Protein AF-0000000078232868 (afdb_homodimer)

InterPro domains:
  IPR002731 ATPase, BadF/BadG/BcrA/BcrD type [PF01869] (10-213)
  IPR039758 N-acetyl-D-glucosamine kinase NAGK-like [PTHR12862] (11-263)
  IPR043129 ATPase, nucleotide binding domain [SSF53067] (59-257)

Radius of gyration: 26.23 Å; Cα contacts (8 Å, |Δi|>4): 978; chains: 2; bounding box: 69×84×62 Å

Organism: Teladorsagia circumcincta (NCBI:txid45464)

Solvent-accessible surface area (backbone atoms only — not comparable to full-atom values): 28310 Å² total; per-residue (Å²): 137,82,79,78,77,77,77,75,79,72,78,73,81,71,76,79,52,72,64,58,37,45,48,47,43,49,48,43,49,47,44,31,42,67,73,27,46,77,40,22,60,40,40,52,38,42,49,16,42,47,22,31,33,56,40,61,23,80,74,23,29,34,38,41,36,20,25,59,47,18,33,25,36,23,38,42,65,88,67,50,58,49,65,19,67,48,69,37,85,88,60,19,13,65,40,5,20,28,45,44,25,50,49,55,52,29,50,55,52,31,39,74,39,53,76,38,81,67,92,48,73,56,62,64,60,51,53,49,49,30,60,75,70,71,40,94,49,78,71,58,51,49,48,45,70,66,77,59,57,43,70,60,65,51,11,49,48,32,60,61,50,63,74,40,54,83,40,66,48,50,30,48,48,40,21,52,22,14,25,46,43,18,43,38,46,54,44,36,56,65,72,52,54,78,90,43,45,68,52,36,43,35,35,50,42,50,66,50,56,76,47,34,79,49,23,42,54,16,21,48,58,44,37,53,90,52,87,58,27,28,37,41,33,26,30,70,42,86,71,65,70,56,22,51,54,42,43,56,26,46,79,65,68,39,83,61,77,60,56,80,41,46,41,81,72,50,72,50,78,65,105,137,81,80,79,78,77,76,74,80,72,80,74,81,71,76,80,53,74,64,59,39,44,46,49,43,48,48,43,49,46,44,32,43,66,73,27,44,78,41,22,60,39,40,50,34,43,50,16,42,47,22,33,32,56,39,59,23,80,74,23,28,35,39,40,38,19,24,60,47,16,34,27,37,24,38,41,66,87,65,52,60,49,67,20,65,47,68,37,86,87,61,20,16,64,39,6,20,28,45,43,23,49,48,56,53,28,51,55,52,30,39,74,40,54,77,37,80,66,91,47,73,57,63,64,60,51,53,49,51,29,60,74,70,69,40,93,49,79,73,60,51,49,48,44,68,66,77,60,56,42,69,60,64,52,10,49,49,31,61,62,49,63,76,40,52,83,41,66,46,50,31,48,48,40,21,54,22,14,25,46,43,18,44,38,47,54,44,36,54,64,72,52,54,78,90,43,45,66,52,36,44,35,35,52,43,50,64,51,56,76,46,35,79,50,24,43,55,15,21,48,58,44,37,52,91,51,89,57,29,27,37,40,35,25,31,71,42,88,72,66,69,57,23,52,53,41,42,56,26,45,78,64,69,38,83,61,78,62,53,83,43,44,40,81,72,50,72,50,78,67,106

Secondary structure (DSSP, 8-state):
-----------------HHHHHHHHHHHHHHHHHHTHHHHHHHHHHHHHHHHHHHH-TT-EEEEEESSSEEEEEE-TTS-EEEES-SBTTTB-TTSHHHHHHHHHHHHHHHHHTS---SS--HHHHHHHHHHHT-SSGGGHHIIIIIS--HHHHHHHHHHHGGGTTSHHHHHHHHHHHHHHHHHHHHHHTTS-GGG-SSEEEEEESGGGGGHHHHHHHHHHHHTTSS--EEEEEEE-S-THHHHHHHHHHHTT--------EEEEEEEE--/-----------------HHHHHHHHHHHHHHHHHHTHHHHHHHHHHHHHHHHHHHH-TT-EEEEEESSSEEEEEE-TTS-EEEES-SBTTTB-TTSHHHHHHHHHHHHHHHHHTS---SS--HHHHHHHHHHHT-SSGGGHHIIIIIS--HHHHHHHHHHHGGGTTSHHHHHHHHHHHHHHHHHHHHHHTTS-GGG-SSEEEEEESGGGGGHHHHHHHHHHHHTTSS--EEEEEEE-S-THHHHHHHHHHHTT--------EEEEEEEE--

pLDDT: mean 75.93, std 24.62, range [23.06, 98.75]

Nearest PDB structures (foldseek):
  2ch5-assembly2_C  TM=9.261E-01  e=1.438E-20  Homo sapiens
  2ch5-assembly1_A  TM=9.127E-01  e=1.518E-20  Homo sapiens
  2ch6-assembly2_C  TM=9.152E-01  e=1.438E-20  Homo sapiens
  2ch5-assembly2_D  TM=9.188E-01  e=3.835E-20  Homo sapiens
  2ch6-assembly1_D  TM=9.027E-01  e=4.516E-20  Homo sapiens

Structure (mmCIF, N/CA/C/O backbone):
data_AF-0000000078232868-model_v1
#
loop_
_entity.id
_entity.type
_entity.pdbx_description
1 polymer 'N-acetyl-D-glucosamine kinase'
#
loop_
_atom_site.group_PDB
_atom_site.id
_atom_site.type_symbol
_atom_site.label_atom_id
_atom_site.label_alt_id
_atom_site.label_comp_id
_atom_site.label_asym_id
_atom_site.label_entity_id
_atom_site.label_seq_id
_atom_site.pdbx_PDB_ins_code
_atom_site.Cartn_x
_atom_site.Cartn_y
_atom_site.Cartn_z
_atom_site.occupancy
_atom_site.B_iso_or_equiv
_atom_site.auth_seq_id
_atom_site.auth_comp_id
_atom_site.auth_asym_id
_atom_site.auth_atom_id
_atom_site.pdbx_PDB_model_num
ATOM 1 N N . MET A 1 1 ? -22.062 -42.469 32.062 1 26.67 1 MET A N 1
ATOM 2 C CA . MET A 1 1 ? -22.172 -41.031 32.062 1 26.67 1 MET A CA 1
ATOM 3 C C . MET A 1 1 ? -21.453 -40.438 30.844 1 26.67 1 MET A C 1
ATOM 5 O O . MET A 1 1 ? -20.219 -40.469 30.766 1 26.67 1 MET A O 1
ATOM 9 N N . GLN A 1 2 ? -22.016 -40.469 29.594 1 26.89 2 GLN A N 1
ATOM 10 C CA . GLN A 1 2 ? -21.578 -40.469 28.203 1 26.89 2 GLN A CA 1
ATOM 11 C C . GLN A 1 2 ? -21.203 -39.062 27.734 1 26.89 2 GLN A C 1
ATOM 13 O O . GLN A 1 2 ? -22.031 -38.156 27.781 1 26.89 2 GLN A O 1
ATOM 18 N N . LEU A 1 3 ? -19.922 -38.656 27.922 1 28.62 3 LEU A N 1
ATOM 19 C CA . LEU A 1 3 ? -19.297 -37.344 27.75 1 28.62 3 LEU A CA 1
ATOM 20 C C . LEU A 1 3 ? -19.562 -36.812 26.359 1 28.62 3 LEU A C 1
ATOM 22 O O . LEU A 1 3 ? -19.375 -37.5 25.359 1 28.62 3 LEU A O 1
ATOM 26 N N . GLY A 1 4 ? -20.594 -35.938 26.141 1 28.94 4 GLY A N 1
ATOM 27 C CA . GLY A 1 4 ? -21.219 -35.344 24.953 1 28.94 4 GLY A CA 1
ATOM 28 C C . GLY A 1 4 ? -20.25 -34.656 24.047 1 28.94 4 GLY A C 1
ATOM 29 O O . GLY A 1 4 ? -19.5 -33.781 24.484 1 28.94 4 GLY A O 1
ATOM 30 N N . GLY A 1 5 ? -19.625 -35.344 22.984 1 27.44 5 GLY A N 1
ATOM 31 C CA . GLY A 1 5 ? -18.609 -35.031 22 1 27.44 5 GLY A CA 1
ATOM 32 C C . GLY A 1 5 ? -18.906 -33.812 21.172 1 27.44 5 GLY A C 1
ATOM 33 O O . GLY A 1 5 ? -19.922 -33.75 20.469 1 27.44 5 GLY A O 1
ATOM 34 N N . GLY A 1 6 ? -18.688 -32.562 21.688 1 29.89 6 GLY A N 1
ATOM 35 C CA . GLY A 1 6 ? -18.953 -31.266 21.125 1 29.89 6 GLY A CA 1
ATOM 36 C C . GLY A 1 6 ? -18.469 -31.125 19.688 1 29.89 6 GLY A C 1
ATOM 37 O O . GLY A 1 6 ? -17.344 -31.484 19.375 1 29.89 6 GLY A O 1
ATOM 38 N N . GLN A 1 7 ? -19.344 -31.266 18.656 1 26.11 7 GLN A N 1
ATOM 39 C CA . GLN A 1 7 ? -19.266 -31.203 17.203 1 26.11 7 GLN A CA 1
ATOM 40 C C . GLN A 1 7 ? -18.594 -29.906 16.734 1 26.11 7 GLN A C 1
ATOM 42 O O . GLN A 1 7 ? -19.062 -28.812 17.062 1 26.11 7 GLN A O 1
ATOM 47 N N . TYR A 1 8 ? -17.297 -29.906 16.75 1 24.92 8 TYR A N 1
ATOM 48 C CA . TYR A 1 8 ? -16.469 -28.844 16.188 1 24.92 8 TYR A CA 1
ATOM 49 C C . TYR A 1 8 ? -16.984 -28.422 14.82 1 24.92 8 TYR A C 1
ATOM 51 O O . TYR A 1 8 ? -17.141 -29.25 13.922 1 24.92 8 TYR A O 1
ATOM 59 N N . ARG A 1 9 ? -17.922 -27.5 14.75 1 28.78 9 ARG A N 1
ATOM 60 C CA . ARG A 1 9 ? -18.453 -26.859 13.555 1 28.78 9 ARG A CA 1
ATOM 61 C C . ARG A 1 9 ? -17.328 -26.5 12.578 1 28.78 9 ARG A C 1
ATOM 63 O O . ARG A 1 9 ? -16.5 -25.656 12.875 1 28.78 9 ARG A O 1
ATOM 70 N N . THR A 1 10 ? -16.734 -27.5 11.859 1 25.45 10 THR A N 1
ATOM 71 C CA . THR A 1 10 ? -15.797 -27.406 10.75 1 25.45 10 THR A CA 1
ATOM 72 C C . THR A 1 10 ? -16.281 -26.391 9.711 1 25.45 10 THR A C 1
ATOM 74 O O . THR A 1 10 ? -17.312 -26.594 9.078 1 25.45 10 THR A O 1
ATOM 77 N N . ARG A 1 11 ? -16.391 -25.188 9.922 1 30.5 11 ARG A N 1
ATOM 78 C CA . ARG A 1 11 ? -16.75 -24.141 8.969 1 30.5 11 ARG A CA 1
ATOM 79 C C . ARG A 1 11 ? -16.047 -24.344 7.633 1 30.5 11 ARG A C 1
ATOM 81 O O . ARG A 1 11 ? -14.812 -24.328 7.562 1 30.5 11 ARG A O 1
ATOM 88 N N . THR A 1 12 ? -16.578 -25.312 6.793 1 26.52 12 THR A N 1
ATOM 89 C CA . THR A 1 12 ? -16.297 -25.578 5.383 1 26.52 12 THR A CA 1
ATOM 90 C C . THR A 1 12 ? -16.188 -24.281 4.602 1 26.52 12 THR A C 1
ATOM 92 O O . THR A 1 12 ? -17.203 -23.609 4.348 1 26.52 12 THR A O 1
ATOM 95 N N . GLY A 1 13 ? -15.703 -23.297 4.953 1 30.2 13 GLY A N 1
ATOM 96 C CA . GLY A 1 13 ? -15.289 -22.172 4.137 1 30.2 13 GLY A CA 1
ATOM 97 C C . GLY A 1 13 ? -14.844 -22.578 2.742 1 30.2 13 GLY A C 1
ATOM 98 O O . GLY A 1 13 ? -13.656 -22.516 2.42 1 30.2 13 GLY A O 1
ATOM 99 N N . LEU A 1 14 ? -15.391 -23.797 2.164 1 28.17 14 LEU A N 1
ATOM 100 C CA . LEU A 1 14 ? -15.125 -24.625 1.001 1 28.17 14 LEU A CA 1
ATOM 101 C C . LEU A 1 14 ? -14.961 -23.781 -0.255 1 28.17 14 LEU A C 1
ATOM 103 O O . LEU A 1 14 ? -15.289 -22.594 -0.254 1 28.17 14 LEU A O 1
ATOM 107 N N . GLY A 1 15 ? -15.289 -24.547 -1.535 1 27.72 15 GLY A N 1
ATOM 108 C CA . GLY A 1 15 ? -15.047 -24.703 -2.959 1 27.72 15 GLY A CA 1
ATOM 109 C C . GLY A 1 15 ? -15.656 -23.594 -3.797 1 27.72 15 GLY A C 1
ATOM 110 O O . GLY A 1 15 ? -16.875 -23.484 -3.883 1 27.72 15 GLY A O 1
ATOM 111 N N . LEU A 1 16 ? -15.352 -22.375 -3.697 1 31.17 16 LEU A N 1
ATOM 112 C CA . LEU A 1 16 ? -15.734 -21.625 -4.895 1 31.17 16 LEU A CA 1
ATOM 113 C C . LEU A 1 16 ? -15.789 -22.547 -6.109 1 31.17 16 LEU A C 1
ATOM 115 O O . LEU A 1 16 ? -14.852 -23.312 -6.355 1 31.17 16 LEU A O 1
ATOM 119 N N . SER A 1 17 ? -16.953 -22.984 -6.59 1 31.92 17 SER A N 1
ATOM 120 C CA . SER A 1 17 ? -17.281 -23.938 -7.648 1 31.92 17 SER A CA 1
ATOM 121 C C . SER A 1 17 ? -16.375 -23.75 -8.859 1 31.92 17 SER A C 1
ATOM 123 O O . SER A 1 17 ? -15.859 -22.656 -9.094 1 31.92 17 SER A O 1
ATOM 125 N N . GLY A 1 18 ? -15.82 -24.766 -9.562 1 33.56 18 GLY A N 1
ATOM 126 C CA . GLY A 1 18 ? -15.125 -24.922 -10.828 1 33.56 18 GLY A CA 1
ATOM 127 C C . GLY A 1 18 ? -15.484 -23.859 -11.852 1 33.56 18 GLY A C 1
ATOM 128 O O . GLY A 1 18 ? -14.617 -23.391 -12.586 1 33.56 18 GLY A O 1
ATOM 129 N N . ALA A 1 19 ? -16.703 -23.547 -12 1 35 19 ALA A N 1
ATOM 130 C CA . ALA A 1 19 ? -17.297 -22.578 -12.938 1 35 19 ALA A CA 1
ATOM 131 C C . ALA A 1 19 ? -16.906 -21.156 -12.578 1 35 19 ALA A C 1
ATOM 133 O O . ALA A 1 19 ? -16.625 -20.344 -13.461 1 35 19 ALA A O 1
ATOM 134 N N . GLU A 1 20 ? -17.016 -20.797 -11.391 1 38.5 20 GLU A N 1
ATOM 135 C CA . GLU A 1 20 ? -16.641 -19.469 -10.906 1 38.5 20 GLU A CA 1
ATOM 136 C C . GLU A 1 20 ? -15.133 -19.25 -11.016 1 38.5 20 GLU A C 1
ATOM 138 O O . GLU A 1 20 ? -14.68 -18.156 -11.352 1 38.5 20 GLU A O 1
ATOM 143 N N . GLY A 1 21 ? -14.438 -20.266 -10.891 1 41.75 21 GLY A N 1
ATOM 144 C CA . GLY A 1 21 ? -13.008 -20.266 -11.172 1 41.75 21 GLY A CA 1
ATOM 145 C C . GLY A 1 21 ? -12.695 -20 -12.633 1 41.75 21 GLY A C 1
ATOM 146 O O . GLY A 1 21 ? -11.789 -19.219 -12.953 1 41.75 21 GLY A O 1
ATOM 147 N N . ALA A 1 22 ? -13.57 -20.734 -13.406 1 43.53 22 ALA A N 1
ATOM 148 C CA . ALA A 1 22 ? -13.359 -20.547 -14.844 1 43.53 22 ALA A CA 1
ATOM 149 C C . ALA A 1 22 ? -13.688 -19.125 -15.273 1 43.53 22 ALA A C 1
ATOM 151 O O . ALA A 1 22 ? -12.953 -18.516 -16.062 1 43.53 22 ALA A O 1
ATOM 152 N N . ARG A 1 23 ? -14.828 -18.734 -14.797 1 46.53 23 ARG A N 1
ATOM 153 C CA . ARG A 1 23 ? -15.18 -17.359 -15.125 1 46.53 23 ARG A CA 1
ATOM 154 C C . ARG A 1 23 ? -14.172 -16.375 -14.547 1 46.53 23 ARG A C 1
ATOM 156 O O . ARG A 1 23 ? -13.75 -15.438 -15.234 1 46.53 23 ARG A O 1
ATOM 163 N N . ASP A 1 24 ? -13.875 -16.641 -13.359 1 45.88 24 ASP A N 1
ATOM 164 C CA . ASP A 1 24 ? -12.883 -15.758 -12.75 1 45.88 24 ASP A CA 1
ATOM 165 C C . ASP A 1 24 ? -11.555 -15.828 -13.5 1 45.88 24 ASP A C 1
ATOM 167 O O . ASP A 1 24 ? -10.906 -14.805 -13.719 1 45.88 24 ASP A O 1
ATOM 171 N N . ASN A 1 25 ? -11.305 -17.016 -13.906 1 47.06 25 ASN A N 1
ATOM 172 C CA . ASN A 1 25 ? -10.102 -17.172 -14.719 1 47.06 25 ASN A CA 1
ATOM 173 C C . ASN A 1 25 ? -10.25 -16.484 -16.078 1 47.06 25 ASN A C 1
ATOM 175 O O . ASN A 1 25 ? -9.32 -15.828 -16.547 1 47.06 25 ASN A O 1
ATOM 179 N N . ALA A 1 26 ? -11.414 -16.828 -16.703 1 49.47 26 ALA A N 1
ATOM 180 C CA . ALA A 1 26 ? -11.648 -16.172 -18 1 49.47 26 ALA A CA 1
ATOM 181 C C . ALA A 1 26 ? -11.656 -14.656 -17.828 1 49.47 26 ALA A C 1
ATOM 183 O O . ALA A 1 26 ? -11.086 -13.938 -18.656 1 49.47 26 ALA A O 1
ATOM 184 N N . LEU A 1 27 ? -12.359 -14.242 -16.844 1 47.72 27 LEU A N 1
ATOM 185 C CA . LEU A 1 27 ? -12.398 -12.805 -16.609 1 47.72 27 LEU A CA 1
ATOM 186 C C . LEU A 1 27 ? -11.016 -12.281 -16.219 1 47.72 27 LEU A C 1
ATOM 188 O O . LEU A 1 27 ? -10.625 -11.188 -16.625 1 47.72 27 LEU A O 1
ATOM 192 N N . PHE A 1 28 ? -10.414 -13.125 -15.477 1 46.06 28 PHE A N 1
ATOM 193 C CA . PHE A 1 28 ? -9.039 -12.781 -15.148 1 46.06 28 PHE A CA 1
ATOM 194 C C . PHE A 1 28 ? -8.18 -12.703 -16.406 1 46.06 28 PHE A C 1
ATOM 196 O O . PHE A 1 28 ? -7.414 -11.758 -16.594 1 46.06 28 PHE A O 1
ATOM 203 N N . ILE A 1 29 ? -8.367 -13.758 -17.234 1 49.56 29 ILE A N 1
ATOM 204 C CA . ILE A 1 29 ? -7.621 -13.781 -18.484 1 49.56 29 ILE A CA 1
ATOM 205 C C . ILE A 1 29 ? -8.016 -12.578 -19.344 1 49.56 29 ILE A C 1
ATOM 207 O O . ILE A 1 29 ? -7.152 -11.906 -19.922 1 49.56 29 ILE A O 1
ATOM 211 N N . GLU A 1 30 ? -9.273 -12.367 -19.391 1 48.12 30 GLU A N 1
ATOM 212 C CA . GLU A 1 30 ? -9.75 -11.227 -20.172 1 48.12 30 GLU A CA 1
ATOM 213 C C . GLU A 1 30 ? -9.297 -9.906 -19.547 1 48.12 30 GLU A C 1
ATOM 215 O O . GLU A 1 30 ? -8.922 -8.977 -20.266 1 48.12 30 GLU A O 1
ATOM 220 N N . TYR A 1 31 ? -9.453 -9.773 -18.266 1 43.28 31 TYR A N 1
ATOM 221 C CA . TYR A 1 31 ? -8.961 -8.594 -17.562 1 43.28 31 TYR A CA 1
ATOM 222 C C . TYR A 1 31 ? -7.469 -8.406 -17.812 1 43.28 31 TYR A C 1
ATOM 224 O O . TYR A 1 31 ? -7.016 -7.289 -18.094 1 43.28 31 TYR A O 1
ATOM 232 N N . LEU A 1 32 ? -6.859 -9.484 -17.594 1 45.75 32 LEU A N 1
ATOM 233 C CA . LEU A 1 32 ? -5.426 -9.414 -17.875 1 45.75 32 LEU A CA 1
ATOM 234 C C . LEU A 1 32 ? -5.172 -8.977 -19.312 1 45.75 32 LEU A C 1
ATOM 236 O O . LEU A 1 32 ? -4.262 -8.188 -19.578 1 45.75 32 LEU A O 1
ATOM 240 N N . LYS A 1 33 ? -5.941 -9.57 -20.188 1 47.38 33 LYS A N 1
ATOM 241 C CA . LYS A 1 33 ? -5.801 -9.234 -21.609 1 47.38 33 LYS A CA 1
ATOM 242 C C . LYS A 1 33 ? -6.059 -7.75 -21.844 1 47.38 33 LYS A C 1
ATOM 244 O O . LYS A 1 33 ? -5.359 -7.109 -22.625 1 47.38 33 LYS A O 1
ATOM 249 N N . VAL A 1 34 ? -7.047 -7.336 -21.266 1 42.97 34 VAL A N 1
ATOM 250 C CA . VAL A 1 34 ? -7.5 -5.98 -21.547 1 42.97 34 VAL A CA 1
ATOM 251 C C . VAL A 1 34 ? -6.676 -4.98 -20.734 1 42.97 34 VAL A C 1
ATOM 253 O O . VAL A 1 34 ? -6.312 -3.914 -21.25 1 42.97 34 VAL A O 1
ATOM 256 N N . HIS A 1 35 ? -6.559 -5.203 -19.578 1 39.53 35 HIS A N 1
ATOM 257 C CA . HIS A 1 35 ? -6.023 -4.164 -18.703 1 39.53 35 HIS A CA 1
ATOM 258 C C . HIS A 1 35 ? -4.523 -4.348 -18.484 1 39.53 35 HIS A C 1
ATOM 260 O O . HIS A 1 35 ? -3.852 -3.447 -17.984 1 39.53 35 HIS A O 1
ATOM 266 N N . HIS A 1 36 ? -4.094 -5.441 -18.516 1 40.28 36 HIS A N 1
ATOM 267 C CA . HIS A 1 36 ? -2.654 -5.676 -18.469 1 40.28 36 HIS A CA 1
ATOM 268 C C . HIS A 1 36 ? -2.111 -6.062 -19.844 1 40.28 36 HIS A C 1
ATOM 270 O O . HIS A 1 36 ? -1.421 -7.074 -19.969 1 40.28 36 HIS A O 1
ATOM 276 N N . GLY A 1 37 ? -2.555 -5.379 -20.797 1 40.38 37 GLY A N 1
ATOM 277 C CA . GLY A 1 37 ? -1.967 -5.613 -22.109 1 40.38 37 GLY A CA 1
ATOM 278 C C . GLY A 1 37 ? -0.471 -5.859 -22.047 1 40.38 37 GLY A C 1
ATOM 279 O O . GLY A 1 37 ? 0.057 -6.672 -22.812 1 40.38 37 GLY A O 1
ATOM 280 N N . ASP A 1 38 ? 0.054 -5.082 -21.281 1 37.62 38 ASP A N 1
ATOM 281 C CA . ASP A 1 38 ? 1.477 -5.375 -21.141 1 37.62 38 ASP A CA 1
ATOM 282 C C . ASP A 1 38 ? 1.69 -6.715 -20.438 1 37.62 38 ASP A C 1
ATOM 284 O O . ASP A 1 38 ? 2.678 -7.406 -20.688 1 37.62 38 ASP A O 1
ATOM 288 N N . LEU A 1 39 ? 0.846 -7.02 -19.484 1 37.97 39 LEU A N 1
ATOM 289 C CA . LEU A 1 39 ? 0.838 -8.352 -18.891 1 37.97 39 LEU A CA 1
ATOM 290 C C . LEU A 1 39 ? 0.163 -9.352 -19.812 1 37.97 39 LEU A C 1
ATOM 292 O O . LEU A 1 39 ? 0.313 -10.562 -19.656 1 37.97 39 LEU A O 1
ATOM 296 N N . ALA A 1 40 ? -0.696 -8.852 -20.672 1 40.72 40 ALA A N 1
ATOM 297 C CA . ALA A 1 40 ? -1.189 -9.742 -21.719 1 40.72 40 ALA A CA 1
ATOM 298 C C . ALA A 1 40 ? -0.039 -10.477 -22.406 1 40.72 40 ALA A C 1
ATOM 300 O O . ALA A 1 40 ? -0.155 -11.656 -22.734 1 40.72 40 ALA A O 1
ATOM 301 N N . ASP A 1 41 ? 0.871 -9.633 -22.625 1 39.31 41 ASP A N 1
ATOM 302 C CA . ASP A 1 41 ? 2.057 -10.375 -23.047 1 39.31 41 ASP A CA 1
ATOM 303 C C . ASP A 1 41 ? 2.475 -11.383 -21.969 1 39.31 41 ASP A C 1
ATOM 305 O O . ASP A 1 41 ? 2.914 -12.484 -22.297 1 39.31 41 ASP A O 1
ATOM 309 N N . HIS A 1 42 ? 2.203 -11.016 -20.734 1 37.91 42 HIS A N 1
ATOM 310 C CA . HIS A 1 42 ? 2.445 -11.961 -19.641 1 37.91 42 HIS A CA 1
ATOM 311 C C . HIS A 1 42 ? 1.3 -12.961 -19.516 1 37.91 42 HIS A C 1
ATOM 313 O O . HIS A 1 42 ? 1.498 -14.086 -19.047 1 37.91 42 HIS A O 1
ATOM 319 N N . LEU A 1 43 ? 0.118 -12.539 -19.734 1 42.22 43 LEU A N 1
ATOM 320 C CA . LEU A 1 43 ? -0.994 -13.484 -19.781 1 42.22 43 LEU A CA 1
ATOM 321 C C . LEU A 1 43 ? -0.732 -14.57 -20.812 1 42.22 43 LEU A C 1
ATOM 323 O O . LEU A 1 43 ? -1.064 -15.742 -20.594 1 42.22 43 LEU A O 1
ATOM 327 N N . TYR A 1 44 ? -0.311 -14.008 -21.969 1 39.72 44 TYR A N 1
ATOM 328 C CA . TYR A 1 44 ? 0.22 -15.031 -22.875 1 39.72 44 TYR A CA 1
ATOM 329 C C . TYR A 1 44 ? 1.28 -15.875 -22.172 1 39.72 44 TYR A C 1
ATOM 331 O O . TYR A 1 44 ? 1.322 -17.094 -22.359 1 39.72 44 TYR A O 1
ATOM 339 N N . LEU A 1 45 ? 1.93 -15.188 -21.375 1 40.94 45 LEU A N 1
ATOM 340 C CA . LEU A 1 45 ? 2.908 -15.914 -20.578 1 40.94 45 LEU A CA 1
ATOM 341 C C . LEU A 1 45 ? 2.217 -16.797 -19.531 1 40.94 45 LEU A C 1
ATOM 343 O O . LEU A 1 45 ? 2.639 -17.922 -19.297 1 40.94 45 LEU A O 1
ATOM 347 N N . ALA A 1 46 ? 1.114 -16.25 -18.891 1 44.47 46 ALA A N 1
ATOM 348 C CA . ALA A 1 46 ? 0.359 -17.109 -17.984 1 44.47 46 ALA A CA 1
ATOM 349 C C . ALA A 1 46 ? -0.201 -18.328 -18.719 1 44.47 46 ALA A C 1
ATOM 351 O O . ALA A 1 46 ? -0.138 -19.453 -18.219 1 44.47 46 ALA A O 1
ATOM 352 N N . SER A 1 47 ? -0.89 -17.891 -19.828 1 44.28 47 SER A N 1
ATOM 353 C CA . SER A 1 47 ? -1.329 -19.047 -20.625 1 44.28 47 SER A CA 1
ATOM 354 C C . SER A 1 47 ? -0.154 -19.938 -20.984 1 44.28 47 SER A C 1
ATOM 356 O O . SER A 1 47 ? -0.248 -21.156 -20.891 1 44.28 47 SER A O 1
ATOM 358 N N . ASP A 1 48 ? 0.811 -19.234 -21.359 1 45.78 48 ASP A N 1
ATOM 359 C CA . ASP A 1 48 ? 2.021 -19.984 -21.672 1 45.78 48 ASP A CA 1
ATOM 360 C C . ASP A 1 48 ? 2.635 -20.578 -20.406 1 45.78 48 ASP A C 1
ATOM 362 O O . ASP A 1 48 ? 3.141 -21.703 -20.438 1 45.78 48 ASP A O 1
ATOM 366 N N . ALA A 1 49 ? 2.494 -19.812 -19.344 1 48.41 49 ALA A N 1
ATOM 367 C CA . ALA A 1 49 ? 3.016 -20.344 -18.094 1 48.41 49 ALA A CA 1
ATOM 368 C C . ALA A 1 49 ? 2.197 -21.547 -17.625 1 48.41 49 ALA A C 1
ATOM 370 O O . ALA A 1 49 ? 2.756 -22.547 -17.172 1 48.41 49 ALA A O 1
ATOM 371 N N . VAL A 1 50 ? 0.89 -21.312 -17.859 1 52.44 50 VAL A N 1
ATOM 372 C CA . VAL A 1 50 ? 0.032 -22.438 -17.5 1 52.44 50 VAL A CA 1
ATOM 373 C C . VAL A 1 50 ? 0.333 -23.625 -18.406 1 52.44 50 VAL A C 1
ATOM 375 O O . VAL A 1 50 ? 0.385 -24.781 -17.953 1 52.44 50 VAL A O 1
ATOM 378 N N . ALA A 1 51 ? 0.502 -23.188 -19.609 1 51.91 51 ALA A N 1
ATOM 379 C CA . ALA A 1 51 ? 0.861 -24.234 -20.547 1 51.91 51 ALA A CA 1
ATOM 380 C C . ALA A 1 51 ? 2.195 -24.875 -20.172 1 51.91 51 ALA A C 1
ATOM 382 O O . ALA A 1 51 ? 2.355 -26.094 -20.266 1 51.91 51 ALA A O 1
ATOM 383 N N . THR A 1 52 ? 3.037 -24.094 -19.766 1 52.5 52 THR A N 1
ATOM 384 C CA . THR A 1 52 ? 4.348 -24.562 -19.328 1 52.5 52 THR A CA 1
ATOM 385 C C . THR A 1 52 ? 4.215 -25.469 -18.125 1 52.5 52 THR A C 1
ATOM 387 O O . THR A 1 52 ? 4.836 -26.531 -18.062 1 52.5 52 THR A O 1
ATOM 390 N N . VAL A 1 53 ? 3.396 -25.047 -17.266 1 56.5 53 VAL A N 1
ATOM 391 C CA . VAL A 1 53 ? 3.201 -25.859 -16.062 1 56.5 53 VAL A CA 1
ATOM 392 C C . VAL A 1 53 ? 2.529 -27.172 -16.453 1 56.5 53 VAL A C 1
ATOM 394 O O . VAL A 1 53 ? 2.932 -28.25 -15.977 1 56.5 53 VAL A O 1
ATOM 397 N N . ALA A 1 54 ? 1.589 -27 -17.25 1 55.12 54 ALA A N 1
ATOM 398 C CA . ALA A 1 54 ? 0.871 -28.188 -17.688 1 55.12 54 ALA A CA 1
ATOM 399 C C . ALA A 1 54 ? 1.808 -29.156 -18.406 1 55.12 54 ALA A C 1
ATOM 401 O O . ALA A 1 54 ? 1.672 -30.375 -18.266 1 55.12 54 ALA A O 1
ATOM 402 N N . ALA A 1 55 ? 2.598 -28.547 -19.109 1 52.09 55 ALA A N 1
ATOM 403 C CA . ALA A 1 55 ? 3.521 -29.375 -19.859 1 52.09 55 ALA A CA 1
ATOM 404 C C . ALA A 1 55 ? 4.613 -29.953 -18.969 1 52.09 55 ALA A C 1
ATOM 406 O O . ALA A 1 55 ? 5.105 -31.062 -19.203 1 52.09 55 ALA A O 1
ATOM 407 N N . ALA A 1 56 ? 4.906 -29.141 -18.047 1 51.81 56 ALA A N 1
ATOM 408 C CA . ALA A 1 56 ? 6.062 -29.516 -17.234 1 51.81 56 ALA A CA 1
ATOM 409 C C . ALA A 1 56 ? 5.672 -30.516 -16.156 1 51.81 56 ALA A C 1
ATOM 411 O O . ALA A 1 56 ? 6.492 -31.344 -15.742 1 51.81 56 ALA A O 1
ATOM 412 N N . PHE A 1 57 ? 4.344 -30.359 -15.758 1 59.69 57 PHE A N 1
ATOM 413 C CA . PHE A 1 57 ? 4.094 -31.172 -14.57 1 59.69 57 PHE A CA 1
ATOM 414 C C . PHE A 1 57 ? 2.85 -32.031 -14.75 1 59.69 57 PHE A C 1
ATOM 416 O O . PHE A 1 57 ? 1.742 -31.5 -14.883 1 59.69 57 PHE A O 1
ATOM 423 N N . GLU A 1 58 ? 3.023 -33.281 -14.969 1 58.84 58 GLU A N 1
ATOM 424 C CA . GLU A 1 58 ? 1.918 -34.219 -15.062 1 58.84 58 GLU A CA 1
ATOM 425 C C . GLU A 1 58 ? 0.967 -34.094 -13.883 1 58.84 58 GLU A C 1
ATOM 427 O O . GLU A 1 58 ? -0.251 -34.188 -14.039 1 58.84 58 GLU A O 1
ATOM 432 N N . GLN A 1 59 ? 1.489 -33.844 -12.758 1 65.06 59 GLN A N 1
ATOM 433 C CA . GLN A 1 59 ? 0.676 -33.875 -11.547 1 65.06 59 GLN A CA 1
ATOM 434 C C . GLN A 1 59 ? 0.276 -32.469 -11.109 1 65.06 59 GLN A C 1
ATOM 436 O O . GLN A 1 59 ? -0.22 -32.25 -10 1 65.06 59 GLN A O 1
ATOM 441 N N . GLY A 1 60 ? 0.442 -31.453 -12.055 1 73.38 60 GLY A N 1
ATOM 442 C CA . GLY A 1 60 ? 0.103 -30.094 -11.664 1 73.38 60 GLY A CA 1
ATOM 443 C C . GLY A 1 60 ? 1.291 -29.297 -11.148 1 73.38 60 GLY A C 1
ATOM 444 O O . GLY A 1 60 ? 2.391 -29.844 -11.016 1 73.38 60 GLY A O 1
ATOM 445 N N . GLY A 1 61 ? 1.107 -28.062 -10.953 1 82.94 61 GLY A N 1
ATOM 446 C CA . GLY A 1 61 ? 2.197 -27.219 -10.5 1 82.94 61 GLY A CA 1
ATOM 447 C C . GLY A 1 61 ? 1.777 -25.781 -10.289 1 82.94 61 GLY A C 1
ATOM 448 O O . GLY A 1 61 ? 0.613 -25.422 -10.492 1 82.94 61 GLY A O 1
ATOM 449 N N . VAL A 1 62 ? 2.707 -25.062 -9.688 1 87.69 62 VAL A N 1
ATOM 450 C CA . VAL A 1 62 ? 2.463 -23.656 -9.367 1 87.69 62 VAL A CA 1
ATOM 451 C C . VAL A 1 62 ? 3.322 -22.781 -10.273 1 87.69 62 VAL A C 1
ATOM 453 O O . VAL A 1 62 ? 4.473 -23.109 -10.555 1 87.69 62 VAL A O 1
ATOM 456 N N . ILE A 1 63 ? 2.717 -21.719 -10.742 1 83.75 63 ILE A N 1
ATOM 457 C CA . ILE A 1 63 ? 3.463 -20.703 -11.484 1 83.75 63 ILE A CA 1
ATOM 458 C C . ILE A 1 63 ? 3.438 -19.391 -10.719 1 83.75 63 ILE A C 1
ATOM 460 O O . ILE A 1 63 ? 2.373 -18.922 -10.305 1 83.75 63 ILE A O 1
ATOM 464 N N . LEU A 1 64 ? 4.586 -18.906 -10.5 1 90.06 64 LEU A N 1
ATOM 465 C CA . LEU A 1 64 ? 4.754 -17.609 -9.859 1 90.06 64 LEU A CA 1
ATOM 466 C C . LEU A 1 64 ? 5.312 -16.578 -10.852 1 90.06 64 LEU A C 1
ATOM 468 O O . LEU A 1 64 ? 6.41 -16.766 -11.383 1 90.06 64 LEU A O 1
ATOM 472 N N . ILE A 1 65 ? 4.488 -15.562 -11.062 1 84.62 65 ILE A N 1
ATOM 473 C CA . ILE A 1 65 ? 4.832 -14.531 -12.039 1 84.62 65 ILE A CA 1
ATOM 474 C C . ILE A 1 65 ? 5.156 -13.227 -11.312 1 84.62 65 ILE A C 1
ATOM 476 O O . ILE A 1 65 ? 4.402 -12.797 -10.438 1 84.62 65 ILE A O 1
ATOM 480 N N . ALA A 1 66 ? 6.332 -12.609 -11.656 1 90.69 66 ALA A N 1
ATOM 481 C CA . ALA A 1 66 ? 6.684 -11.312 -11.086 1 90.69 66 ALA A CA 1
ATOM 482 C C . ALA A 1 66 ? 7.52 -10.484 -12.055 1 90.69 66 ALA A C 1
ATOM 484 O O . ALA A 1 66 ? 8.688 -10.789 -12.297 1 90.69 66 ALA A O 1
ATOM 485 N N . GLY A 1 67 ? 6.949 -9.523 -12.695 1 90 67 GLY A N 1
ATOM 486 C CA . GLY A 1 67 ? 7.547 -8.492 -13.531 1 90 67 GLY A CA 1
ATOM 487 C C . GLY A 1 67 ? 7.047 -7.098 -13.219 1 90 67 GLY A C 1
ATOM 488 O O . GLY A 1 67 ? 7.156 -6.637 -12.078 1 90 67 GLY A O 1
ATOM 489 N N . THR A 1 68 ? 6.363 -6.48 -14.234 1 88.06 68 THR A N 1
ATOM 490 C CA . THR A 1 68 ? 5.707 -5.215 -13.938 1 88.06 68 THR A CA 1
ATOM 491 C C . THR A 1 68 ? 4.637 -5.398 -12.859 1 88.06 68 THR A C 1
ATOM 493 O O . THR A 1 68 ? 4.508 -4.574 -11.953 1 88.06 68 THR A O 1
ATOM 496 N N . GLY A 1 69 ? 3.904 -6.473 -12.984 1 89.19 69 GLY A N 1
ATOM 497 C CA . GLY A 1 69 ? 2.971 -6.953 -11.977 1 89.19 69 GLY A CA 1
ATOM 498 C C . GLY A 1 69 ? 3.328 -8.328 -11.438 1 89.19 69 GLY A C 1
ATOM 499 O O . GLY A 1 69 ? 4.426 -8.828 -11.688 1 89.19 69 GLY A O 1
ATOM 500 N N . SER A 1 70 ? 2.447 -8.875 -10.586 1 88.81 70 SER A N 1
ATOM 501 C CA . SER A 1 70 ? 2.699 -10.219 -10.07 1 88.81 70 SER A CA 1
ATOM 502 C C . SER A 1 70 ? 1.4 -11 -9.914 1 88.81 70 SER A C 1
ATOM 504 O O . SER A 1 70 ? 0.316 -10.414 -9.875 1 88.81 70 SER A O 1
ATOM 506 N N . SER A 1 71 ? 1.539 -12.305 -9.93 1 86.06 71 SER A N 1
ATOM 507 C CA . SER A 1 71 ? 0.431 -13.234 -9.742 1 86.06 71 SER A CA 1
ATOM 508 C C . SER A 1 71 ? 0.936 -14.656 -9.484 1 86.06 71 SER A C 1
ATOM 510 O O . SER A 1 71 ? 2.059 -15 -9.859 1 86.06 71 SER A O 1
ATOM 512 N N . CYS A 1 72 ? 0.175 -15.398 -8.75 1 87.69 72 CYS A N 1
ATOM 513 C CA . CYS A 1 72 ? 0.46 -16.812 -8.516 1 87.69 72 CYS A CA 1
ATOM 514 C C . CYS A 1 72 ? -0.728 -17.672 -8.906 1 87.69 72 CYS A C 1
ATOM 516 O O . CYS A 1 72 ? -1.872 -17.359 -8.578 1 87.69 72 CYS A O 1
ATOM 518 N N . ARG A 1 73 ? -0.405 -18.719 -9.703 1 82.31 73 ARG A N 1
ATOM 519 C CA . ARG A 1 73 ? -1.457 -19.625 -10.148 1 82.31 73 ARG A CA 1
ATOM 520 C C . ARG A 1 73 ? -1.069 -21.078 -9.898 1 82.31 73 ARG A C 1
ATOM 522 O O . ARG A 1 73 ? 0.107 -21.438 -9.984 1 82.31 73 ARG A O 1
ATOM 529 N N . VAL A 1 74 ? -2.1 -21.844 -9.578 1 83.12 74 VAL A N 1
ATOM 530 C CA . VAL A 1 74 ? -1.918 -23.281 -9.422 1 83.12 74 VAL A CA 1
ATOM 531 C C . VAL A 1 74 ? -2.756 -24.031 -10.461 1 83.12 74 VAL A C 1
ATOM 533 O O . VAL A 1 74 ? -3.943 -23.734 -10.633 1 83.12 74 VAL A O 1
ATOM 536 N N . LEU A 1 75 ? -2.047 -24.844 -11.172 1 74.12 75 LEU A N 1
ATOM 537 C CA . LEU A 1 75 ? -2.715 -25.734 -12.117 1 74.12 75 LEU A CA 1
ATOM 538 C C . LEU A 1 75 ? -2.834 -27.141 -11.547 1 74.12 75 LEU A C 1
ATOM 540 O O . LEU A 1 75 ? -1.828 -27.75 -11.172 1 74.12 75 LEU A O 1
ATOM 544 N N . LEU A 1 76 ? -4.047 -27.594 -11.516 1 74.88 76 LEU A N 1
ATOM 545 C CA . LEU A 1 76 ? -4.285 -28.953 -11.055 1 74.88 76 LEU A CA 1
ATOM 546 C C . LEU A 1 76 ? -4.254 -29.938 -12.227 1 74.88 76 LEU A C 1
ATOM 548 O O . LEU A 1 76 ? -4.301 -29.531 -13.391 1 74.88 76 LEU A O 1
ATOM 552 N N . ASN A 1 77 ? -4.242 -31.188 -11.898 1 68.56 77 ASN A N 1
ATOM 553 C CA . ASN A 1 77 ? -4.176 -32.219 -12.922 1 68.56 77 ASN A CA 1
ATOM 554 C C . ASN A 1 77 ? -5.461 -32.281 -13.742 1 68.56 77 ASN A C 1
ATOM 556 O O . ASN A 1 77 ? -5.441 -32.688 -14.906 1 68.56 77 ASN A O 1
ATOM 560 N N . ASN A 1 78 ? -6.559 -31.875 -13.156 1 64.44 78 ASN A N 1
ATOM 561 C CA . ASN A 1 78 ? -7.836 -31.922 -13.859 1 64.44 78 ASN A CA 1
ATOM 562 C C . ASN A 1 78 ? -8.062 -30.672 -14.695 1 64.44 78 ASN A C 1
ATOM 564 O O . ASN A 1 78 ? -9.125 -30.5 -15.289 1 64.44 78 ASN A O 1
ATOM 568 N N . GLY A 1 79 ? -7.012 -29.812 -14.664 1 64.31 79 GLY A N 1
ATOM 569 C CA . GLY A 1 79 ? -7.09 -28.625 -15.508 1 64.31 79 GLY A CA 1
ATOM 570 C C . GLY A 1 79 ? -7.609 -27.406 -14.781 1 64.31 79 GLY A C 1
ATOM 571 O O . GLY A 1 79 ? -7.539 -26.281 -15.297 1 64.31 79 GLY A O 1
ATOM 572 N N . ARG A 1 80 ? -8.086 -27.656 -13.602 1 71.25 80 ARG A N 1
ATOM 573 C CA . ARG A 1 80 ? -8.578 -26.516 -12.828 1 71.25 80 ARG A CA 1
ATOM 574 C C . ARG A 1 80 ? -7.422 -25.625 -12.398 1 71.25 80 ARG A C 1
ATOM 576 O O . ARG A 1 80 ? -6.332 -26.109 -12.086 1 71.25 80 ARG A O 1
ATOM 583 N N . VAL A 1 81 ? -7.711 -24.281 -12.438 1 72.81 81 VAL A N 1
ATOM 584 C CA . VAL A 1 81 ? -6.703 -23.297 -12.07 1 72.81 81 VAL A CA 1
ATOM 585 C C . VAL A 1 81 ? -7.207 -22.438 -10.906 1 72.81 81 VAL A C 1
ATOM 587 O O . VAL A 1 81 ? -8.375 -22.031 -10.891 1 72.81 81 VAL A O 1
ATOM 590 N N . PHE A 1 82 ? -6.363 -22.297 -9.93 1 77.44 82 PHE A N 1
ATOM 591 C CA . PHE A 1 82 ? -6.621 -21.375 -8.836 1 77.44 82 PHE A CA 1
ATOM 592 C C . PHE A 1 82 ? -5.59 -20.25 -8.82 1 77.44 82 PHE A C 1
ATOM 594 O O . PHE A 1 82 ? -4.453 -20.438 -9.25 1 77.44 82 PHE A O 1
ATOM 601 N N . GLY A 1 83 ? -6.074 -19.094 -8.367 1 80.75 83 GLY A N 1
ATOM 602 C CA . GLY A 1 83 ? -5.18 -17.953 -8.398 1 80.75 83 GLY A CA 1
ATOM 603 C C . GLY A 1 83 ? -5.074 -17.234 -7.062 1 80.75 83 GLY A C 1
ATOM 604 O O . GLY A 1 83 ? -6.023 -17.234 -6.277 1 80.75 83 GLY A O 1
ATOM 605 N N . VAL A 1 84 ? -3.902 -16.719 -6.812 1 88.5 84 VAL A N 1
ATOM 606 C CA . VAL A 1 84 ? -3.619 -15.836 -5.688 1 88.5 84 VAL A CA 1
ATOM 607 C C . VAL A 1 84 ? -2.953 -14.555 -6.195 1 88.5 84 VAL A C 1
ATOM 609 O O . VAL A 1 84 ? -1.964 -14.617 -6.93 1 88.5 84 VAL A O 1
ATOM 612 N N . GLY A 1 85 ? -3.541 -13.43 -5.762 1 87.38 85 GLY A N 1
ATOM 613 C CA . GLY A 1 85 ? -2.988 -12.18 -6.238 1 87.38 85 GLY A CA 1
ATOM 614 C C . GLY A 1 85 ? -3.295 -11.906 -7.703 1 87.38 85 GLY A C 1
ATOM 615 O O . GLY A 1 85 ? -4.191 -12.531 -8.273 1 87.38 85 GLY A O 1
ATOM 616 N N . GLY A 1 86 ? -2.633 -10.914 -8.242 1 84.5 86 GLY A N 1
ATOM 617 C CA . GLY A 1 86 ? -2.799 -10.578 -9.648 1 84.5 86 GLY A CA 1
ATOM 618 C C . GLY A 1 86 ? -3.949 -9.617 -9.898 1 84.5 86 GLY A C 1
ATOM 619 O O . GLY A 1 86 ? -4.496 -9.57 -11 1 84.5 86 GLY A O 1
ATOM 620 N N . TRP A 1 87 ? -4.293 -8.945 -8.883 1 86.62 87 TRP A N 1
ATOM 621 C CA . TRP A 1 87 ? -5.461 -8.078 -9 1 86.62 87 TRP A CA 1
ATOM 622 C C . TRP A 1 87 ? -5.047 -6.656 -9.367 1 86.62 87 TRP A C 1
ATOM 624 O O . TRP A 1 87 ? -5.867 -5.738 -9.344 1 86.62 87 TRP A O 1
ATOM 634 N N . GLY A 1 88 ? -3.686 -6.492 -9.648 1 88.06 88 GLY A N 1
ATOM 635 C CA . GLY A 1 88 ? -3.191 -5.195 -10.086 1 88.06 88 GLY A CA 1
ATOM 636 C C . GLY A 1 88 ? -2.463 -4.438 -8.992 1 88.06 88 GLY A C 1
ATOM 637 O O . GLY A 1 88 ? -2.424 -4.883 -7.84 1 88.06 88 GLY A O 1
ATOM 638 N N . HIS A 1 89 ? -1.929 -3.266 -9.391 1 90.06 89 HIS A N 1
ATOM 639 C CA . HIS A 1 89 ? -0.953 -2.572 -8.555 1 90.06 89 HIS A CA 1
ATOM 640 C C . HIS A 1 89 ? -1.625 -1.906 -7.359 1 90.06 89 HIS A C 1
ATOM 642 O O . HIS A 1 89 ? -0.969 -1.614 -6.355 1 90.06 89 HIS A O 1
ATOM 648 N N . GLN A 1 90 ? -2.936 -1.739 -7.43 1 91.81 90 GLN A N 1
ATOM 649 C CA . GLN A 1 90 ? -3.596 -1.048 -6.328 1 91.81 90 GLN A CA 1
ATOM 650 C C . GLN A 1 90 ? -3.928 -2.014 -5.195 1 91.81 90 GLN A C 1
ATOM 652 O O . GLN A 1 90 ? -3.965 -1.619 -4.027 1 91.81 90 GLN A O 1
ATOM 657 N N . ILE A 1 91 ? -4.105 -3.363 -5.594 1 92.31 91 ILE A N 1
ATOM 658 C CA . ILE A 1 91 ? -4.625 -4.18 -4.5 1 92.31 91 ILE A CA 1
ATOM 659 C C . ILE A 1 91 ? -3.998 -5.57 -4.555 1 92.31 91 ILE A C 1
ATOM 661 O O . ILE A 1 91 ? -4.23 -6.398 -3.67 1 92.31 91 ILE A O 1
ATOM 665 N N . GLY A 1 92 ? -3.137 -5.852 -5.527 1 88.88 92 GLY A N 1
ATOM 666 C CA . GLY A 1 92 ? -2.828 -7.27 -5.59 1 88.88 92 GLY A CA 1
ATOM 667 C C . GLY A 1 92 ? -1.562 -7.57 -6.371 1 88.88 92 GLY A C 1
ATOM 668 O O . GLY A 1 92 ? -1.43 -8.648 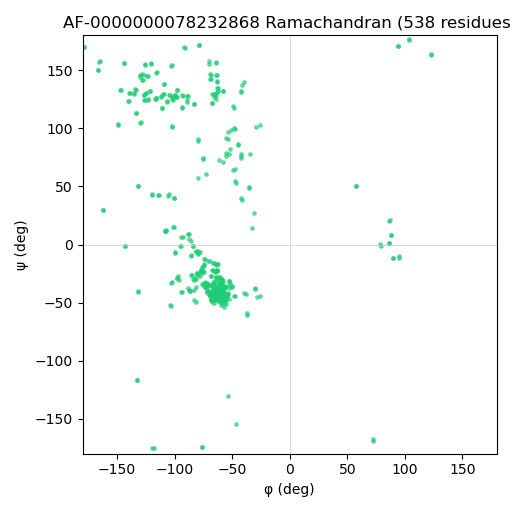-6.957 1 88.88 92 GLY A O 1
ATOM 669 N N . ASP A 1 93 ? -0.593 -6.707 -6.422 1 89.5 93 ASP A N 1
ATOM 670 C CA . ASP A 1 93 ? 0.629 -7 -7.164 1 89.5 93 ASP A CA 1
ATOM 671 C C . ASP A 1 93 ? 1.848 -6.984 -6.242 1 89.5 93 ASP A C 1
ATOM 673 O O . ASP A 1 93 ? 2.914 -6.496 -6.625 1 89.5 93 ASP A O 1
ATOM 677 N N . GLY A 1 94 ? 1.636 -7.578 -5.109 1 94.31 94 GLY A N 1
ATOM 678 C CA . GLY A 1 94 ? 2.74 -7.613 -4.164 1 94.31 94 GLY A CA 1
ATOM 679 C C . GLY A 1 94 ? 3.945 -8.375 -4.684 1 94.31 94 GLY A C 1
ATOM 680 O O . GLY A 1 94 ? 3.801 -9.438 -5.297 1 94.31 94 GLY A O 1
ATOM 681 N N . GLY A 1 95 ? 5.145 -7.77 -4.496 1 97.56 95 GLY A N 1
ATOM 682 C CA . GLY A 1 95 ? 6.387 -8.414 -4.887 1 97.56 95 GLY A CA 1
ATOM 683 C C . GLY A 1 95 ? 6.754 -8.18 -6.34 1 97.56 95 GLY A C 1
ATOM 684 O O . GLY A 1 95 ? 7.77 -8.68 -6.82 1 97.56 95 GLY A O 1
ATOM 685 N N . SER A 1 96 ? 5.98 -7.426 -7.082 1 95.06 96 SER A N 1
ATOM 686 C CA . SER A 1 96 ? 6.242 -7.113 -8.484 1 95.06 96 SER A CA 1
ATOM 687 C C . SER A 1 96 ? 7.297 -6.016 -8.617 1 95.06 96 SER A C 1
ATOM 689 O O . SER A 1 96 ? 7.742 -5.453 -7.613 1 95.06 96 SER A O 1
ATOM 691 N N . GLY A 1 97 ? 7.672 -5.852 -9.875 1 96.31 97 GLY A N 1
ATOM 692 C CA . GLY A 1 97 ? 8.57 -4.742 -10.148 1 96.31 97 GLY A CA 1
ATOM 693 C C . GLY A 1 97 ? 7.996 -3.393 -9.766 1 96.31 97 GLY A C 1
ATOM 694 O O . GLY A 1 97 ? 8.703 -2.541 -9.227 1 96.31 97 GLY A O 1
ATOM 695 N N . PHE A 1 98 ? 6.734 -3.223 -10.055 1 96.31 98 PHE A N 1
ATOM 696 C CA . PHE A 1 98 ? 6.086 -1.979 -9.648 1 96.31 98 PHE A CA 1
ATOM 697 C C . PHE A 1 98 ? 6.094 -1.831 -8.133 1 96.31 98 PHE A C 1
ATOM 699 O O . PHE A 1 98 ? 6.398 -0.757 -7.613 1 96.31 98 PHE A O 1
ATOM 706 N N . TRP A 1 99 ? 5.746 -2.861 -7.426 1 97.69 99 TRP A N 1
ATOM 707 C CA . TRP A 1 99 ? 5.695 -2.867 -5.969 1 97.69 99 TRP A CA 1
ATOM 708 C C . TRP A 1 99 ? 7.043 -2.469 -5.375 1 97.69 99 TRP A C 1
ATOM 710 O O . TRP A 1 99 ? 7.105 -1.637 -4.465 1 97.69 99 TRP A O 1
ATOM 720 N N . ILE A 1 100 ? 8.086 -2.99 -5.891 1 98.62 100 ILE A N 1
ATOM 721 C CA . ILE A 1 100 ? 9.43 -2.689 -5.41 1 98.62 100 ILE A CA 1
ATOM 722 C C . ILE A 1 100 ? 9.75 -1.222 -5.68 1 98.62 100 ILE A C 1
ATOM 724 O O . ILE A 1 100 ? 10.234 -0.515 -4.793 1 98.62 100 ILE A O 1
ATOM 728 N N . ALA A 1 101 ? 9.461 -0.838 -6.883 1 98.69 101 ALA A N 1
ATOM 729 C CA . ALA A 1 101 ? 9.781 0.524 -7.301 1 98.69 101 ALA A CA 1
ATOM 730 C C . ALA A 1 101 ? 9.055 1.549 -6.438 1 98.69 101 ALA A C 1
ATOM 732 O O . ALA A 1 101 ? 9.656 2.508 -5.953 1 98.69 101 ALA A O 1
ATOM 733 N N . ILE A 1 102 ? 7.762 1.346 -6.27 1 98.25 102 ILE A N 1
ATOM 734 C CA . ILE A 1 102 ? 6.949 2.305 -5.527 1 98.25 102 ILE A CA 1
ATOM 735 C C . ILE A 1 102 ? 7.406 2.352 -4.07 1 98.25 102 ILE A C 1
ATOM 737 O O . ILE A 1 102 ? 7.434 3.42 -3.457 1 98.25 102 ILE A O 1
ATOM 741 N N . ARG A 1 103 ? 7.781 1.263 -3.518 1 97.5 103 ARG A N 1
ATOM 742 C CA . ARG A 1 103 ? 8.281 1.22 -2.146 1 97.5 103 ARG A CA 1
ATOM 743 C C . ARG A 1 103 ? 9.602 1.973 -2.02 1 97.5 103 ARG A C 1
ATOM 745 O O . ARG A 1 103 ? 9.82 2.682 -1.035 1 97.5 103 ARG A O 1
ATOM 752 N N 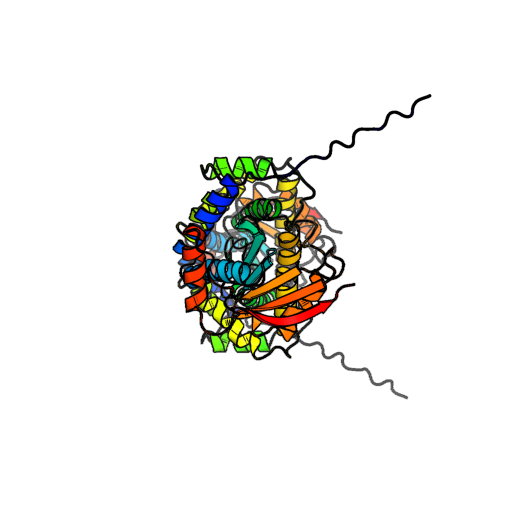. ALA A 1 104 ? 10.43 1.767 -2.969 1 98.12 104 ALA A N 1
ATOM 753 C CA . ALA A 1 104 ? 11.688 2.5 -2.963 1 98.12 104 ALA A CA 1
ATOM 754 C C . ALA A 1 104 ? 11.445 4.008 -2.996 1 98.12 104 ALA A C 1
ATOM 756 O O . ALA A 1 104 ? 12.078 4.758 -2.25 1 98.12 104 ALA A O 1
ATOM 757 N N . ILE A 1 105 ? 10.516 4.406 -3.811 1 97.88 105 ILE A N 1
ATOM 758 C CA . ILE A 1 105 ? 10.18 5.82 -3.932 1 97.88 105 ILE A CA 1
ATOM 759 C C . ILE A 1 105 ? 9.602 6.328 -2.613 1 97.88 105 ILE A C 1
ATOM 761 O O . ILE A 1 105 ? 10 7.383 -2.115 1 97.88 105 ILE A O 1
ATOM 765 N N . ARG A 1 106 ? 8.734 5.566 -2.059 1 96.44 106 ARG A N 1
ATOM 766 C CA . ARG A 1 106 ? 8.07 5.945 -0.815 1 96.44 106 ARG A CA 1
ATOM 767 C C . ARG A 1 106 ? 9.078 6.121 0.313 1 96.44 106 ARG A C 1
ATOM 769 O O . ARG A 1 106 ? 8.945 7.027 1.136 1 96.44 106 ARG A O 1
ATOM 776 N N . ILE A 1 107 ? 10.047 5.246 0.37 1 95.75 107 ILE A N 1
ATOM 777 C CA . ILE A 1 107 ? 11.039 5.293 1.437 1 95.75 107 ILE A CA 1
ATOM 778 C C . ILE A 1 107 ? 11.758 6.637 1.408 1 95.75 107 ILE A C 1
ATOM 780 O O . ILE A 1 107 ? 12.039 7.223 2.459 1 95.75 107 ILE A O 1
ATOM 784 N N . VAL A 1 108 ? 12.039 7.125 0.273 1 95.62 108 VAL A N 1
ATOM 785 C CA . VAL A 1 108 ? 12.742 8.391 0.118 1 95.62 108 VAL A CA 1
ATOM 786 C C . VAL A 1 108 ? 11.867 9.539 0.608 1 95.62 108 VAL A C 1
ATOM 788 O O . VAL A 1 108 ? 12.32 10.398 1.362 1 95.62 108 VAL A O 1
ATOM 791 N N . PHE A 1 109 ? 10.617 9.461 0.245 1 93.06 109 PHE A N 1
ATOM 792 C CA . PHE A 1 109 ? 9.68 10.508 0.654 1 93.06 109 PHE A CA 1
ATOM 793 C C . PHE A 1 109 ? 9.43 10.453 2.156 1 93.06 109 PHE A C 1
ATOM 795 O O . PHE A 1 109 ? 9.438 11.484 2.83 1 93.06 109 PHE A O 1
ATOM 802 N N . ASP A 1 110 ? 9.242 9.273 2.65 1 94.19 110 ASP A N 1
ATOM 803 C CA . ASP A 1 110 ? 8.969 9.094 4.074 1 94.19 110 ASP A CA 1
ATOM 804 C C . ASP A 1 110 ? 10.148 9.562 4.922 1 94.19 110 ASP A C 1
ATOM 806 O O . ASP A 1 110 ? 9.953 10.148 5.992 1 94.19 110 ASP A O 1
ATOM 810 N N . GLU A 1 111 ? 11.305 9.227 4.457 1 93.5 111 GLU A N 1
ATOM 811 C CA . GLU A 1 111 ? 12.492 9.672 5.176 1 93.5 111 GLU A CA 1
ATOM 812 C C . GLU A 1 111 ? 12.57 11.195 5.227 1 93.5 111 GLU A C 1
ATOM 814 O O . GLU A 1 111 ? 12.789 11.773 6.293 1 93.5 111 GLU A O 1
ATOM 819 N N . ASP A 1 112 ? 12.328 11.789 4.129 1 90.81 112 ASP A N 1
ATOM 820 C CA . ASP A 1 112 ? 12.414 13.25 4.051 1 90.81 112 ASP A CA 1
ATOM 821 C C . ASP A 1 112 ? 11.328 13.906 4.895 1 90.81 112 ASP A C 1
ATOM 823 O O . ASP A 1 112 ? 11.555 14.961 5.492 1 90.81 112 ASP A O 1
ATOM 827 N N . ASP A 1 113 ? 10.148 13.258 4.953 1 89.75 113 ASP A N 1
ATOM 828 C CA . ASP A 1 113 ? 9.039 13.773 5.738 1 89.75 113 ASP A CA 1
ATOM 829 C C . ASP A 1 113 ? 9.25 13.531 7.23 1 89.75 113 ASP A C 1
ATOM 831 O O . ASP A 1 113 ? 8.594 14.148 8.07 1 89.75 113 ASP A O 1
ATOM 835 N N . GLY A 1 114 ? 10.133 12.586 7.578 1 91.56 114 GLY A N 1
ATOM 836 C CA . GLY A 1 114 ? 10.359 12.211 8.969 1 91.56 114 GLY A CA 1
ATOM 837 C C . GLY A 1 114 ? 9.422 11.117 9.445 1 91.56 114 GLY A C 1
ATOM 838 O O . GLY A 1 114 ? 9.344 10.844 10.648 1 91.56 114 GLY A O 1
ATOM 839 N N . MET A 1 115 ? 8.68 10.547 8.562 1 91.19 115 MET A N 1
ATOM 840 C CA . MET A 1 115 ? 7.723 9.5 8.914 1 91.19 115 MET A CA 1
ATOM 841 C C . MET A 1 115 ? 8.445 8.195 9.242 1 91.19 115 MET A C 1
ATOM 843 O O . MET A 1 115 ? 7.949 7.398 10.039 1 91.19 115 MET A O 1
ATOM 847 N N . GLU A 1 116 ? 9.5 8.023 8.586 1 85.62 116 GLU A N 1
ATOM 848 C CA . GLU A 1 116 ? 10.312 6.836 8.82 1 85.62 116 GLU A CA 1
ATOM 849 C C . GLU A 1 116 ? 11.805 7.172 8.797 1 85.62 116 GLU A C 1
ATOM 851 O O . GLU A 1 116 ? 12.242 7.988 7.98 1 85.62 116 GLU A O 1
ATOM 856 N N . ILE A 1 117 ? 12.414 6.707 9.805 1 81.19 117 ILE A N 1
ATOM 857 C CA . ILE A 1 117 ? 13.875 6.734 9.758 1 81.19 117 ILE A CA 1
ATOM 858 C C . ILE A 1 117 ? 14.406 5.34 9.438 1 81.19 117 ILE A C 1
ATOM 860 O O . ILE A 1 117 ? 14.422 4.461 10.305 1 81.19 117 ILE A O 1
ATOM 864 N N . PRO A 1 118 ? 14.75 5.25 8.156 1 81.44 118 PRO A N 1
ATOM 865 C CA . PRO A 1 118 ? 15.234 3.914 7.801 1 81.44 118 PRO A CA 1
ATOM 866 C C . PRO A 1 118 ? 16.516 3.527 8.539 1 81.44 118 PRO A C 1
ATOM 868 O O . PRO A 1 118 ? 17.312 4.395 8.875 1 81.44 118 PRO A O 1
ATOM 871 N N . HIS A 1 119 ? 16.516 2.275 8.789 1 85.25 119 HIS A N 1
ATOM 872 C CA . HIS A 1 119 ? 17.719 1.751 9.438 1 85.25 119 HIS A CA 1
ATOM 873 C C . HIS A 1 119 ? 18.938 1.895 8.547 1 85.25 119 HIS A C 1
ATOM 875 O O . HIS A 1 119 ? 20.031 2.215 9.023 1 85.25 119 HIS A O 1
ATOM 881 N N . GLU A 1 120 ? 18.688 1.68 7.246 1 88.81 120 GLU A N 1
ATOM 882 C CA . GLU A 1 120 ? 19.766 1.764 6.262 1 88.81 120 GLU A CA 1
ATOM 883 C C . GLU A 1 120 ? 19.703 3.076 5.488 1 88.81 120 GLU A C 1
ATOM 885 O O . GLU A 1 120 ? 18.625 3.652 5.312 1 88.81 120 GLU A O 1
ATOM 890 N N . SER A 1 121 ? 20.875 3.412 5.043 1 91.12 121 SER A N 1
ATOM 891 C CA . SER A 1 121 ? 20.938 4.629 4.246 1 91.12 121 SER A CA 1
ATOM 892 C C . SER A 1 121 ? 20.125 4.5 2.963 1 91.12 121 SER A C 1
ATOM 894 O O . SER A 1 121 ? 20.156 3.461 2.303 1 91.12 121 SER A O 1
ATOM 896 N N . THR A 1 122 ? 19.438 5.598 2.59 1 95.5 122 THR A N 1
ATOM 897 C CA . THR A 1 122 ? 18.656 5.605 1.359 1 95.5 122 THR A CA 1
ATOM 898 C C . THR A 1 122 ? 19.328 6.465 0.294 1 95.5 122 THR A C 1
ATOM 900 O O . THR A 1 122 ? 18.703 6.801 -0.721 1 95.5 122 THR A O 1
ATOM 903 N N . ALA A 1 123 ? 20.547 6.836 0.553 1 96.44 123 ALA A N 1
ATOM 904 C CA . ALA A 1 123 ? 21.266 7.766 -0.318 1 96.44 123 ALA A CA 1
ATOM 905 C C . ALA A 1 123 ? 21.359 7.223 -1.741 1 96.44 123 ALA A C 1
ATOM 907 O O . ALA A 1 123 ? 21.125 7.949 -2.707 1 96.44 123 ALA A O 1
ATOM 908 N N . LEU A 1 124 ? 21.719 5.98 -1.853 1 98.31 124 LEU A N 1
ATOM 909 C CA . LEU A 1 124 ? 21.859 5.402 -3.184 1 98.31 124 LEU A CA 1
ATOM 910 C C . LEU A 1 124 ? 20.516 5.332 -3.896 1 98.31 124 LEU A C 1
ATOM 912 O O . LEU A 1 124 ? 20.422 5.617 -5.094 1 98.31 124 LEU A O 1
ATOM 916 N N . ILE A 1 125 ? 19.484 4.93 -3.215 1 98.38 125 ILE A N 1
ATOM 917 C CA . ILE A 1 125 ? 18.141 4.891 -3.807 1 98.38 125 ILE A CA 1
ATOM 918 C C . ILE A 1 125 ? 17.781 6.27 -4.352 1 98.38 125 ILE A C 1
ATOM 920 O O . ILE A 1 125 ? 17.25 6.387 -5.461 1 98.38 125 ILE A O 1
ATOM 924 N N . ARG A 1 126 ? 18.078 7.293 -3.572 1 97.75 126 ARG A N 1
ATOM 925 C CA . ARG A 1 126 ? 17.797 8.664 -3.984 1 97.75 126 ARG A CA 1
ATOM 926 C C . ARG A 1 126 ? 18.547 9.016 -5.262 1 97.75 126 ARG A C 1
ATOM 928 O O . ARG A 1 126 ? 17.969 9.578 -6.195 1 97.75 126 ARG A O 1
ATOM 935 N N . GLU A 1 127 ? 19.797 8.711 -5.238 1 98.25 127 GLU A N 1
ATOM 936 C CA . GLU A 1 127 ? 20.625 8.984 -6.406 1 98.25 127 GLU A CA 1
ATOM 937 C C . GLU A 1 127 ? 20.094 8.273 -7.645 1 98.25 127 GLU A C 1
ATOM 939 O O . GLU A 1 127 ? 19.953 8.883 -8.703 1 98.25 127 GLU A O 1
ATOM 944 N N . LEU A 1 128 ? 19.766 7.027 -7.531 1 98.69 128 LEU A N 1
ATOM 945 C CA . LEU A 1 128 ? 19.281 6.223 -8.648 1 98.69 128 LEU A CA 1
ATOM 946 C C . LEU A 1 128 ? 17.922 6.723 -9.125 1 98.69 128 LEU A C 1
ATOM 948 O O . LEU A 1 128 ? 17.625 6.695 -10.328 1 98.69 128 LEU A O 1
ATOM 952 N N . LEU A 1 129 ? 17.094 7.152 -8.188 1 98.56 129 LEU A N 1
ATOM 953 C CA . LEU A 1 129 ? 15.781 7.684 -8.516 1 98.56 129 LEU A CA 1
ATOM 954 C C . LEU A 1 129 ? 15.891 8.891 -9.438 1 98.56 129 LEU A C 1
ATOM 956 O O . LEU A 1 129 ? 15.242 8.945 -10.484 1 98.56 129 LEU A O 1
ATOM 960 N N . LEU A 1 130 ? 16.719 9.82 -9.07 1 98.06 130 LEU A N 1
ATOM 961 C CA . LEU A 1 130 ? 16.906 11.039 -9.852 1 98.06 130 LEU A CA 1
ATOM 962 C C . LEU A 1 130 ? 17.484 10.719 -11.227 1 98.06 130 LEU A C 1
ATOM 964 O O . LEU A 1 130 ? 16.984 11.219 -12.242 1 98.06 130 LEU A O 1
ATOM 968 N N . LYS A 1 131 ? 18.453 9.852 -11.266 1 98.44 131 LYS A N 1
ATOM 969 C CA . LYS A 1 131 ? 19.125 9.5 -12.508 1 98.44 131 LYS A CA 1
ATOM 970 C C . LYS A 1 131 ? 18.203 8.727 -13.445 1 98.44 131 LYS A C 1
ATOM 972 O O . LYS A 1 131 ? 18.109 9.047 -14.633 1 98.44 131 LYS A O 1
ATOM 977 N N . HIS A 1 132 ? 17.516 7.734 -12.969 1 98.38 132 HIS A N 1
ATOM 978 C CA . HIS A 1 132 ? 16.703 6.844 -13.789 1 98.38 132 HIS A CA 1
ATOM 979 C C . HIS A 1 132 ? 15.562 7.605 -14.469 1 98.38 132 HIS A C 1
ATOM 981 O O . HIS A 1 132 ? 15.305 7.41 -15.656 1 98.38 132 HIS A O 1
ATOM 987 N N . PHE A 1 133 ? 14.969 8.461 -13.695 1 98.12 133 PHE A N 1
ATOM 988 C CA . PHE A 1 133 ? 13.805 9.164 -14.227 1 98.12 133 PHE A CA 1
ATOM 989 C C . PHE A 1 133 ? 14.211 10.508 -14.805 1 98.12 133 PHE A C 1
ATOM 991 O O . PHE A 1 133 ? 13.359 11.266 -15.281 1 98.12 133 PHE A O 1
ATOM 998 N N . LYS A 1 134 ? 15.523 10.859 -14.719 1 97.62 134 LYS A N 1
ATOM 999 C CA . LYS A 1 134 ? 16.094 12.086 -15.273 1 97.62 134 LYS A CA 1
ATOM 1000 C C . LYS A 1 134 ? 15.398 13.32 -14.703 1 97.62 134 LYS A C 1
ATOM 1002 O O . LYS A 1 134 ? 14.945 14.188 -15.453 1 97.62 134 LYS A O 1
ATOM 1007 N N . ILE A 1 135 ? 15.328 13.312 -13.43 1 95.06 135 ILE A N 1
ATOM 1008 C CA . ILE A 1 135 ? 14.758 14.445 -12.703 1 95.06 135 ILE A CA 1
ATOM 1009 C C . ILE A 1 135 ? 15.797 15.031 -11.75 1 95.06 135 ILE A C 1
ATOM 1011 O O . ILE A 1 135 ? 16.75 14.344 -11.367 1 95.06 135 ILE A O 1
ATOM 1015 N N . GLU A 1 136 ? 15.648 16.25 -11.43 1 91.31 136 GLU A N 1
ATOM 1016 C CA . GLU A 1 136 ? 16.625 16.938 -10.578 1 91.31 136 GLU A CA 1
ATOM 1017 C C . GLU A 1 136 ? 16.172 16.953 -9.125 1 91.31 136 GLU A C 1
ATOM 1019 O O . GLU A 1 136 ? 17 16.984 -8.211 1 91.31 136 GLU A O 1
ATOM 1024 N N . ASP A 1 137 ? 14.852 16.891 -8.953 1 89.94 137 ASP A N 1
ATOM 1025 C CA . ASP A 1 137 ? 14.234 16.859 -7.629 1 89.94 137 ASP A CA 1
ATOM 1026 C C . ASP A 1 137 ? 13.258 15.695 -7.508 1 89.94 137 ASP A C 1
ATOM 1028 O O . ASP A 1 137 ? 12.516 15.406 -8.445 1 89.94 137 ASP A O 1
ATOM 1032 N N . LYS A 1 138 ? 13.25 15.062 -6.32 1 90.19 138 LYS A N 1
ATOM 1033 C CA . LYS A 1 138 ? 12.422 13.875 -6.137 1 90.19 138 LYS A CA 1
ATOM 1034 C C . LYS A 1 138 ? 10.945 14.188 -6.391 1 90.19 138 LYS A C 1
ATOM 1036 O O . LYS A 1 138 ? 10.188 13.312 -6.805 1 90.19 138 LYS A O 1
ATOM 1041 N N . VAL A 1 139 ? 10.547 15.391 -6.125 1 86.62 139 VAL A N 1
ATOM 1042 C CA . VAL A 1 139 ? 9.141 15.758 -6.23 1 86.62 139 VAL A CA 1
ATOM 1043 C C . VAL A 1 139 ? 8.688 15.664 -7.684 1 86.62 139 VAL A C 1
ATOM 1045 O O . VAL A 1 139 ? 7.504 15.438 -7.961 1 86.62 139 VAL A O 1
ATOM 1048 N N . ASP A 1 140 ? 9.648 15.766 -8.57 1 88.19 140 ASP A N 1
ATOM 1049 C CA . ASP A 1 140 ? 9.328 15.688 -10 1 88.19 140 ASP A CA 1
ATOM 1050 C C . ASP A 1 140 ? 8.812 14.305 -10.367 1 88.19 140 ASP A C 1
ATOM 1052 O O . ASP A 1 140 ? 8.195 14.133 -11.422 1 88.19 140 ASP A O 1
ATOM 1056 N N . ILE A 1 141 ? 9 13.312 -9.523 1 94 141 ILE A N 1
ATOM 1057 C CA . ILE A 1 141 ? 8.531 11.961 -9.805 1 94 141 ILE A CA 1
ATOM 1058 C C . ILE A 1 141 ? 7 11.938 -9.797 1 94 141 ILE A C 1
ATOM 1060 O O . ILE A 1 141 ? 6.387 11.031 -10.375 1 94 141 ILE A O 1
ATOM 1064 N N . LEU A 1 142 ? 6.391 12.906 -9.148 1 89 142 LEU A N 1
ATOM 1065 C CA . LEU A 1 142 ? 4.938 12.953 -9.016 1 89 142 LEU A CA 1
ATOM 1066 C C . LEU A 1 142 ? 4.27 13.102 -10.375 1 89 142 LEU A C 1
ATOM 1068 O O . LEU A 1 142 ? 3.168 12.594 -10.594 1 89 142 LEU A O 1
ATOM 1072 N N . GLU A 1 143 ? 4.977 13.742 -11.297 1 87.5 143 GLU A N 1
ATOM 1073 C CA . GLU A 1 143 ? 4.465 13.852 -12.656 1 87.5 143 GLU A CA 1
ATOM 1074 C C . GLU A 1 143 ? 4.289 12.484 -13.297 1 87.5 143 GLU A C 1
ATOM 1076 O O . GLU A 1 143 ? 3.271 12.219 -13.945 1 87.5 143 GLU A O 1
ATOM 1081 N N . TYR A 1 144 ? 5.211 11.633 -13.023 1 91.44 144 TYR A N 1
ATOM 1082 C CA . TYR A 1 144 ? 5.18 10.289 -13.602 1 91.44 144 TYR A CA 1
ATOM 1083 C C . TYR A 1 144 ? 4.215 9.391 -12.844 1 91.44 144 TYR A C 1
ATOM 1085 O O . TYR A 1 144 ? 3.627 8.477 -13.422 1 91.44 144 TYR A O 1
ATOM 1093 N N . LEU A 1 145 ? 3.979 9.688 -11.578 1 91.94 145 LEU A N 1
ATOM 1094 C CA . LEU A 1 145 ? 3.117 8.836 -10.758 1 91.94 145 LEU A CA 1
ATOM 1095 C C . LEU A 1 145 ? 1.646 9.141 -11.023 1 91.94 145 LEU A C 1
ATOM 1097 O O . LEU A 1 145 ? 0.79 8.266 -10.875 1 91.94 145 LEU A O 1
ATOM 1101 N N . TYR A 1 146 ? 1.356 10.312 -11.477 1 86.19 146 TYR A N 1
ATOM 1102 C CA . TYR A 1 146 ? -0.059 10.664 -11.461 1 86.19 146 TYR A CA 1
ATOM 1103 C C . TYR A 1 146 ? -0.492 11.234 -12.812 1 86.19 146 TYR A C 1
ATOM 1105 O O . TYR A 1 146 ? -1.572 10.914 -13.312 1 86.19 146 TYR A O 1
ATOM 1113 N N . ASN A 1 147 ? 0.269 12.07 -13.5 1 83 147 ASN A N 1
ATOM 1114 C CA . ASN A 1 147 ? -0.154 12.727 -14.734 1 83 147 ASN A CA 1
ATOM 1115 C C . ASN A 1 147 ? 0.277 11.93 -15.969 1 83 147 ASN A C 1
ATOM 1117 O O . ASN A 1 147 ? -0.469 11.836 -16.938 1 83 147 ASN A O 1
ATOM 1121 N N . LYS A 1 148 ? 1.42 11.422 -15.938 1 89.75 148 LYS A N 1
ATOM 1122 C CA . LYS A 1 148 ? 1.968 10.633 -17.047 1 89.75 148 LYS A CA 1
ATOM 1123 C C . LYS A 1 148 ? 2.182 9.18 -16.625 1 89.75 148 LYS A C 1
ATOM 1125 O O . LYS A 1 148 ? 3.201 8.57 -16.953 1 89.75 148 LYS A O 1
ATOM 1130 N N . PHE A 1 149 ? 1.272 8.734 -15.977 1 90.06 149 PHE A N 1
ATOM 1131 C CA . PHE A 1 149 ? 1.428 7.43 -15.344 1 90.06 149 PHE A CA 1
ATOM 1132 C C . PHE A 1 149 ? 1.498 6.324 -16.391 1 90.06 149 PHE A C 1
ATOM 1134 O O . PHE A 1 149 ? 0.597 6.191 -17.219 1 90.06 149 PHE A O 1
ATOM 1141 N N . ARG A 1 150 ? 2.561 5.656 -16.328 1 90.69 150 ARG A N 1
ATOM 1142 C CA . ARG A 1 150 ? 2.775 4.375 -17 1 90.69 150 ARG A CA 1
ATOM 1143 C C . ARG A 1 150 ? 3.393 3.357 -16.047 1 90.69 150 ARG A C 1
ATOM 1145 O O . ARG A 1 150 ? 4.555 3.49 -15.648 1 90.69 150 ARG A O 1
ATOM 1152 N N . LYS A 1 151 ? 2.615 2.342 -15.742 1 90.5 151 LYS A N 1
ATOM 1153 C CA . LYS A 1 151 ? 3.037 1.356 -14.75 1 90.5 151 LYS A CA 1
ATOM 1154 C C . LYS A 1 151 ? 4.406 0.776 -15.094 1 90.5 151 LYS A C 1
ATOM 1156 O O . LYS A 1 151 ? 5.262 0.626 -14.219 1 90.5 151 LYS A O 1
ATOM 1161 N N . SER A 1 152 ? 4.598 0.487 -16.375 1 90.88 152 SER A N 1
ATOM 1162 C CA . SER A 1 152 ? 5.84 -0.126 -16.828 1 90.88 152 SER A CA 1
ATOM 1163 C C . SER A 1 152 ? 7.02 0.825 -16.656 1 90.88 152 SER A C 1
ATOM 1165 O O . SER A 1 152 ? 8.133 0.391 -16.359 1 90.88 152 SER A O 1
ATOM 1167 N N . HIS A 1 153 ? 6.75 2.055 -16.812 1 95.62 153 HIS A N 1
ATOM 1168 C CA . HIS A 1 153 ? 7.805 3.045 -16.641 1 95.62 153 HIS A CA 1
ATOM 1169 C C . HIS A 1 153 ? 8.25 3.121 -15.188 1 95.62 153 HIS A C 1
ATOM 1171 O O . HIS A 1 153 ? 9.445 3.15 -14.898 1 95.62 153 HIS A O 1
ATOM 1177 N N . ILE A 1 154 ? 7.305 3.096 -14.273 1 97.19 154 ILE A N 1
ATOM 1178 C CA . ILE A 1 154 ? 7.637 3.113 -12.852 1 97.19 154 ILE A CA 1
ATOM 1179 C C . ILE A 1 154 ? 8.344 1.814 -12.469 1 97.19 154 ILE A C 1
ATOM 1181 O O . ILE A 1 154 ? 9.383 1.839 -11.805 1 97.19 154 ILE A O 1
ATOM 1185 N N . ALA A 1 155 ? 7.832 0.723 -12.992 1 95.69 155 ALA A N 1
ATOM 1186 C CA . ALA A 1 155 ? 8.383 -0.591 -12.672 1 95.69 155 ALA A CA 1
ATOM 1187 C C . ALA A 1 155 ? 9.82 -0.719 -13.172 1 95.69 155 ALA A C 1
ATOM 1189 O O . ALA A 1 155 ? 10.617 -1.457 -12.594 1 95.69 155 ALA A O 1
ATOM 1190 N N . SER A 1 156 ? 10.141 -0.012 -14.211 1 96 156 SER A N 1
ATOM 1191 C CA . SER A 1 156 ? 11.477 -0.111 -14.797 1 96 156 SER A CA 1
ATOM 1192 C C . SER A 1 156 ? 12.547 0.356 -13.812 1 96 156 SER A C 1
ATOM 1194 O O . SER A 1 156 ? 13.711 -0.018 -13.938 1 96 156 SER A O 1
ATOM 1196 N N . PHE A 1 157 ? 12.211 1.171 -12.812 1 98.62 157 PHE A N 1
ATOM 1197 C CA . PHE A 1 157 ? 13.133 1.601 -11.773 1 98.62 157 PHE A CA 1
ATOM 1198 C C . PHE A 1 157 ? 13.695 0.401 -11.023 1 98.62 157 PHE A C 1
ATOM 1200 O O . PHE A 1 157 ? 14.844 0.418 -10.586 1 98.62 157 PHE A O 1
ATOM 1207 N N . THR A 1 158 ? 12.867 -0.637 -10.891 1 98.38 158 THR A N 1
ATOM 1208 C CA . THR A 1 158 ? 13.297 -1.863 -10.227 1 98.38 158 THR A CA 1
ATOM 1209 C C . THR A 1 158 ? 14.5 -2.467 -10.945 1 98.38 158 THR A C 1
ATOM 1211 O O . THR A 1 158 ? 15.398 -3.023 -10.312 1 98.38 158 THR A O 1
ATOM 1214 N N . GLY A 1 159 ? 14.531 -2.348 -12.242 1 97.62 159 GLY A N 1
ATOM 1215 C CA . GLY A 1 159 ? 15.688 -2.811 -12.992 1 97.62 159 GLY A CA 1
ATOM 1216 C C . GLY A 1 159 ? 16.969 -2.102 -12.602 1 97.62 159 GLY A C 1
ATOM 1217 O O . GLY A 1 159 ? 18.031 -2.73 -12.492 1 97.62 159 GLY A O 1
ATOM 1218 N N . GLU A 1 160 ? 16.891 -0.864 -12.383 1 98.25 160 GLU A N 1
ATOM 1219 C CA . GLU A 1 160 ? 18.047 -0.09 -11.945 1 98.25 160 GLU A CA 1
ATOM 1220 C C . GLU A 1 160 ? 18.469 -0.476 -10.531 1 98.25 160 GLU A C 1
ATOM 1222 O O . GLU A 1 160 ? 19.656 -0.643 -10.258 1 98.25 160 GLU A O 1
ATOM 1227 N N . LEU A 1 161 ? 17.516 -0.663 -9.648 1 98.69 161 LEU A N 1
ATOM 1228 C CA . LEU A 1 161 ? 17.797 -1.062 -8.273 1 98.69 161 LEU A CA 1
ATOM 1229 C C . LEU A 1 161 ? 18.469 -2.43 -8.234 1 98.69 161 LEU A C 1
ATOM 1231 O O . LEU A 1 161 ? 19.375 -2.662 -7.422 1 98.69 161 LEU A O 1
ATOM 1235 N N . ALA A 1 162 ? 18.078 -3.275 -9.133 1 98.38 162 ALA A N 1
ATOM 1236 C CA . ALA A 1 162 ? 18.547 -4.66 -9.156 1 98.38 162 ALA A CA 1
ATOM 1237 C C . ALA A 1 162 ? 20.047 -4.727 -9.414 1 98.38 162 ALA A C 1
ATOM 1239 O O . ALA A 1 162 ? 20.688 -5.754 -9.156 1 98.38 162 ALA A O 1
ATOM 1240 N N . LYS A 1 163 ? 20.594 -3.695 -9.898 1 98.19 163 LYS A N 1
ATOM 1241 C CA . LYS A 1 163 ? 22.031 -3.648 -10.164 1 98.19 163 LYS A CA 1
ATOM 1242 C C . LYS A 1 163 ? 22.812 -3.385 -8.883 1 98.19 163 LYS A C 1
ATOM 1244 O O . LYS A 1 163 ? 24.047 -3.463 -8.883 1 98.19 163 LYS A O 1
ATOM 1249 N N . HIS A 1 164 ? 22.141 -3.098 -7.805 1 98.25 164 HIS A N 1
ATOM 1250 C CA . HIS A 1 164 ? 22.812 -2.686 -6.574 1 98.25 164 HIS A CA 1
ATOM 1251 C C . HIS A 1 164 ? 22.281 -3.457 -5.371 1 98.25 164 HIS A C 1
ATOM 1253 O O . HIS A 1 164 ? 21.969 -2.863 -4.34 1 98.25 164 HIS A O 1
ATOM 1259 N N . LEU A 1 165 ? 22.234 -4.699 -5.488 1 97.75 165 LEU A N 1
ATOM 1260 C CA . LEU A 1 165 ? 21.641 -5.555 -4.469 1 97.75 165 LEU A CA 1
ATOM 1261 C C . LEU A 1 165 ? 22.547 -5.652 -3.244 1 97.75 165 LEU A C 1
ATOM 1263 O O . LEU A 1 165 ? 22.109 -6.121 -2.186 1 97.75 165 LEU A O 1
ATOM 1267 N N . ASP A 1 166 ? 23.719 -5.215 -3.375 1 97.12 166 ASP A N 1
ATOM 1268 C CA . ASP A 1 166 ? 24.656 -5.199 -2.244 1 97.12 166 ASP A CA 1
ATOM 1269 C C . ASP A 1 166 ? 24.312 -4.074 -1.271 1 97.12 166 ASP A C 1
ATOM 1271 O O . ASP A 1 166 ? 24.75 -4.086 -0.119 1 97.12 166 ASP A O 1
ATOM 1275 N N . ASP A 1 167 ? 23.609 -3.068 -1.79 1 97.69 167 ASP A N 1
ATOM 1276 C CA . ASP A 1 167 ? 23.141 -2.014 -0.902 1 97.69 167 ASP A CA 1
ATOM 1277 C C . ASP A 1 167 ? 22.078 -2.547 0.063 1 97.69 167 ASP A C 1
ATOM 1279 O O . ASP A 1 167 ? 21.094 -3.154 -0.362 1 97.69 167 ASP A O 1
ATOM 1283 N N . PRO A 1 168 ? 22.234 -2.301 1.296 1 97.31 168 PRO A N 1
ATOM 1284 C CA . PRO A 1 168 ? 21.344 -2.932 2.283 1 97.31 168 PRO A CA 1
ATOM 1285 C C . PRO A 1 168 ? 19.891 -2.506 2.131 1 97.31 168 PRO A C 1
ATOM 1287 O O . PRO A 1 168 ? 18.984 -3.322 2.303 1 97.31 168 PRO A O 1
ATOM 1290 N N . ALA A 1 169 ? 19.641 -1.254 1.884 1 97.25 169 ALA A N 1
ATOM 1291 C CA . ALA A 1 169 ? 18.266 -0.783 1.72 1 97.25 169 ALA A CA 1
ATOM 1292 C C . ALA A 1 169 ? 17.609 -1.417 0.495 1 97.25 169 ALA A C 1
ATOM 1294 O O . ALA A 1 169 ? 16.453 -1.819 0.545 1 97.25 169 ALA A O 1
ATOM 1295 N N . ILE A 1 170 ? 18.328 -1.513 -0.542 1 98.25 170 ILE A N 1
ATOM 1296 C CA . ILE A 1 170 ? 17.828 -2.115 -1.774 1 98.25 170 ILE A CA 1
ATOM 1297 C C . ILE A 1 170 ? 17.641 -3.617 -1.575 1 98.25 170 ILE A C 1
ATOM 1299 O O . ILE A 1 170 ? 16.641 -4.184 -1.996 1 98.25 170 ILE A O 1
ATOM 1303 N N . ASN A 1 171 ? 18.609 -4.207 -0.944 1 98.25 171 ASN A N 1
ATOM 1304 C CA . ASN A 1 171 ? 18.531 -5.629 -0.627 1 98.25 171 ASN A CA 1
ATOM 1305 C C . ASN A 1 171 ? 17.25 -5.953 0.134 1 98.25 171 ASN A C 1
ATOM 1307 O O . ASN A 1 171 ? 16.562 -6.926 -0.186 1 98.25 171 ASN A O 1
ATOM 1311 N N . LYS A 1 172 ? 16.922 -5.152 1.072 1 97.88 172 LYS A N 1
ATOM 1312 C CA . LYS A 1 172 ? 15.734 -5.355 1.895 1 97.88 172 LYS A CA 1
ATOM 1313 C C . LYS A 1 172 ? 14.469 -5.273 1.054 1 97.88 172 LYS A C 1
ATOM 1315 O O . LYS A 1 172 ? 13.516 -6.027 1.281 1 97.88 172 LYS A O 1
ATOM 1320 N N . LEU A 1 173 ? 14.406 -4.379 0.127 1 98.12 173 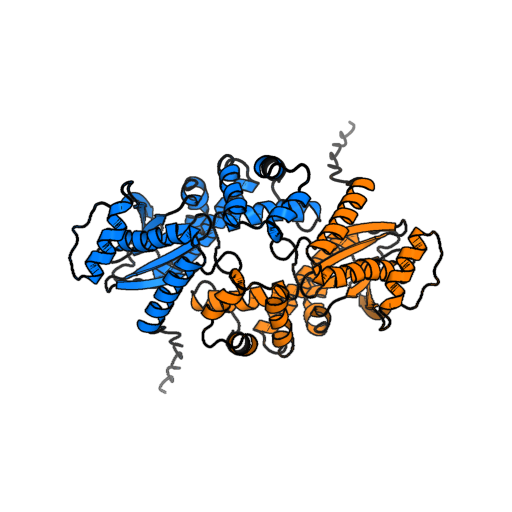LEU A N 1
ATOM 1321 C CA . LEU A 1 173 ? 13.258 -4.25 -0.754 1 98.12 173 LEU A CA 1
ATOM 1322 C C . LEU A 1 173 ? 13 -5.551 -1.511 1 98.12 173 LEU A C 1
ATOM 1324 O O . LEU A 1 173 ? 11.859 -6.02 -1.587 1 98.12 173 LEU A O 1
ATOM 1328 N N . PHE A 1 174 ? 14.055 -6.141 -2.027 1 98.69 174 PHE A N 1
ATOM 1329 C CA . PHE A 1 174 ? 13.922 -7.371 -2.799 1 98.69 174 PHE A CA 1
ATOM 1330 C C . PHE A 1 174 ? 13.633 -8.555 -1.882 1 98.69 174 PHE A C 1
ATOM 1332 O O . PHE A 1 174 ? 12.898 -9.477 -2.256 1 98.69 174 PHE A O 1
ATOM 1339 N N . PHE A 1 175 ? 14.227 -8.547 -0.718 1 98.5 175 PHE A N 1
ATOM 1340 C CA . PHE A 1 175 ? 13.898 -9.555 0.28 1 98.5 175 PHE A CA 1
ATOM 1341 C C . PHE A 1 175 ? 12.414 -9.531 0.612 1 98.5 175 PHE A C 1
ATOM 1343 O O . PHE A 1 175 ? 11.758 -10.578 0.621 1 98.5 175 PHE A O 1
ATOM 1350 N N . ASP A 1 176 ? 11.938 -8.305 0.858 1 98.31 176 ASP A N 1
ATOM 1351 C CA . ASP A 1 176 ? 10.523 -8.148 1.185 1 98.31 176 ASP A CA 1
ATOM 1352 C C . ASP A 1 176 ? 9.633 -8.625 0.036 1 98.31 176 ASP A C 1
ATOM 1354 O O . ASP A 1 176 ? 8.578 -9.211 0.264 1 98.31 176 ASP A O 1
ATOM 1358 N N . ALA A 1 177 ? 10.016 -8.328 -1.149 1 98.62 177 ALA A N 1
ATOM 1359 C CA . ALA A 1 177 ? 9.281 -8.82 -2.314 1 98.62 177 ALA A CA 1
ATOM 1360 C C . ALA A 1 177 ? 9.234 -10.352 -2.326 1 98.62 177 ALA A C 1
ATOM 1362 O O . ALA A 1 177 ? 8.172 -10.938 -2.551 1 98.62 177 ALA A O 1
ATOM 1363 N N . GLY A 1 178 ? 10.383 -10.961 -2.057 1 98.62 178 GLY A N 1
ATOM 1364 C CA . GLY A 1 178 ? 10.445 -12.406 -1.979 1 98.62 178 GLY A CA 1
ATOM 1365 C C . GLY A 1 178 ? 9.523 -12.984 -0.918 1 98.62 178 GLY A C 1
ATOM 1366 O O . GLY A 1 178 ? 8.906 -14.031 -1.13 1 98.62 178 GLY A O 1
ATOM 1367 N N . GLU A 1 179 ? 9.492 -12.305 0.167 1 98.5 179 GLU A N 1
ATOM 1368 C CA . GLU A 1 179 ? 8.625 -12.766 1.244 1 98.5 179 GLU A CA 1
ATOM 1369 C C . GLU A 1 179 ? 7.16 -12.789 0.802 1 98.5 179 GLU A C 1
ATOM 1371 O O . GLU A 1 179 ? 6.445 -13.758 1.049 1 98.5 179 GLU A O 1
ATOM 1376 N N . LEU A 1 180 ? 6.754 -11.719 0.146 1 97.94 180 LEU A N 1
ATOM 1377 C CA . LEU A 1 180 ? 5.371 -11.641 -0.31 1 97.94 180 LEU A CA 1
ATOM 1378 C C . LEU A 1 180 ? 5.082 -12.703 -1.363 1 97.94 180 LEU A C 1
ATOM 1380 O O . LEU A 1 180 ? 4.035 -13.359 -1.32 1 97.94 180 LEU A O 1
ATOM 1384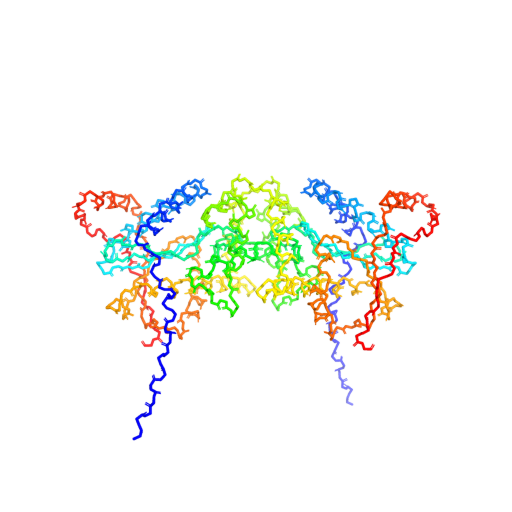 N N . LEU A 1 181 ? 5.98 -12.867 -2.252 1 97.81 181 LEU A N 1
ATOM 1385 C CA . LEU A 1 181 ? 5.824 -13.875 -3.297 1 97.81 181 LEU A CA 1
ATOM 1386 C C . LEU A 1 181 ? 5.805 -15.273 -2.701 1 97.81 181 LEU A C 1
ATOM 1388 O O . LEU A 1 181 ? 5.051 -16.141 -3.156 1 97.81 181 LEU A O 1
ATOM 1392 N N . GLY A 1 182 ? 6.656 -15.531 -1.706 1 98.31 182 GLY A N 1
ATOM 1393 C CA . GLY A 1 182 ? 6.637 -16.812 -1.007 1 98.31 182 GLY A CA 1
ATOM 1394 C C . GLY A 1 182 ? 5.316 -17.094 -0.319 1 98.31 182 GLY A C 1
ATOM 1395 O O . GLY A 1 182 ? 4.816 -18.219 -0.356 1 98.31 182 GLY A O 1
ATOM 1396 N N . LYS A 1 183 ? 4.75 -16.078 0.283 1 97.75 183 LYS A N 1
ATOM 1397 C CA . LYS A 1 183 ? 3.445 -16.234 0.922 1 97.75 183 LYS A CA 1
ATOM 1398 C C . LYS A 1 183 ? 2.373 -16.609 -0.099 1 97.75 183 LYS A C 1
ATOM 1400 O O . LYS A 1 183 ? 1.536 -17.469 0.158 1 97.75 183 LYS A O 1
ATOM 1405 N N . GLN A 1 184 ? 2.389 -15.922 -1.222 1 96.56 184 GLN A N 1
ATOM 1406 C CA . GLN A 1 184 ? 1.452 -16.25 -2.293 1 96.56 184 GLN A CA 1
ATOM 1407 C C . GLN A 1 184 ? 1.616 -17.703 -2.738 1 96.56 184 GLN A C 1
ATOM 1409 O O . GLN A 1 184 ? 0.627 -18.406 -2.957 1 96.56 184 GLN A O 1
ATOM 1414 N N . PHE A 1 185 ? 2.84 -18.125 -2.816 1 96.19 185 PHE A N 1
ATOM 1415 C CA . PHE A 1 185 ? 3.16 -19.484 -3.23 1 96.19 185 PHE A CA 1
ATOM 1416 C C . PHE A 1 185 ? 2.598 -20.5 -2.24 1 96.19 185 PHE A C 1
ATOM 1418 O O . PHE A 1 185 ? 1.976 -21.484 -2.641 1 96.19 185 PHE A O 1
ATOM 1425 N N . VAL A 1 186 ? 2.811 -20.219 -0.975 1 97.44 186 VAL A N 1
ATOM 1426 C CA . VAL A 1 186 ? 2.34 -21.125 0.062 1 97.44 186 VAL A CA 1
ATOM 1427 C C . VAL A 1 186 ? 0.82 -21.25 -0.015 1 97.44 186 VAL A C 1
ATOM 1429 O O . VAL A 1 186 ? 0.285 -22.359 0.014 1 97.44 186 VAL A O 1
ATOM 1432 N N . VAL A 1 187 ? 0.179 -20.141 -0.165 1 96.19 187 VAL A N 1
ATOM 1433 C CA . VAL A 1 187 ? -1.279 -20.125 -0.207 1 96.19 187 VAL A CA 1
ATOM 1434 C C . VAL A 1 187 ? -1.769 -20.828 -1.465 1 96.19 187 VAL A C 1
ATOM 1436 O O . VAL A 1 187 ? -2.635 -21.703 -1.393 1 96.19 187 VAL A O 1
ATOM 1439 N N . ALA A 1 188 ? -1.188 -20.531 -2.582 1 91.88 188 ALA A N 1
ATOM 1440 C CA . ALA A 1 188 ? -1.588 -21.141 -3.842 1 91.88 188 ALA A CA 1
ATOM 1441 C C . ALA A 1 188 ? -1.366 -22.656 -3.807 1 91.88 188 ALA A C 1
ATOM 1443 O O . ALA A 1 188 ? -2.227 -23.422 -4.238 1 91.88 188 ALA A O 1
ATOM 1444 N N . SER A 1 189 ? -0.25 -23.047 -3.295 1 94.31 189 SER A N 1
ATOM 1445 C CA . SER A 1 189 ? 0.119 -24.469 -3.254 1 94.31 189 SER A CA 1
ATOM 1446 C C . SER A 1 189 ? -0.853 -25.266 -2.395 1 94.31 189 SER A C 1
ATOM 1448 O O . SER A 1 189 ? -0.953 -26.484 -2.535 1 94.31 189 SER A O 1
ATOM 1450 N N . GLY A 1 190 ? -1.524 -24.594 -1.52 1 93.75 190 GLY A N 1
ATOM 1451 C CA . GLY A 1 190 ? -2.496 -25.25 -0.661 1 93.75 190 GLY A CA 1
ATOM 1452 C C . GLY A 1 190 ? -3.654 -25.859 -1.429 1 93.75 190 GLY A C 1
ATOM 1453 O O . GLY A 1 190 ? -4.375 -26.719 -0.903 1 93.75 190 GLY A O 1
ATOM 1454 N N . HIS A 1 191 ? -3.814 -25.453 -2.619 1 89 191 HIS A N 1
ATOM 1455 C CA . HIS A 1 191 ? -4.914 -25.953 -3.438 1 89 191 HIS A CA 1
ATOM 1456 C C . HIS A 1 191 ? -4.531 -27.266 -4.141 1 89 191 HIS A C 1
ATOM 1458 O O . HIS A 1 191 ? -5.383 -27.922 -4.73 1 89 191 HIS A O 1
ATOM 1464 N N . LEU A 1 192 ? -3.268 -27.641 -4.078 1 88.81 192 LEU A N 1
ATOM 1465 C CA . LEU A 1 192 ? -2.836 -28.906 -4.668 1 88.81 192 LEU A CA 1
ATOM 1466 C C . LEU A 1 192 ? -3.414 -30.094 -3.902 1 88.81 192 LEU A C 1
ATOM 1468 O O . LEU A 1 192 ? -3.557 -30.031 -2.68 1 88.81 192 LEU A O 1
ATOM 1472 N N . PRO A 1 193 ? -3.695 -31.109 -4.633 1 87.69 193 PRO A N 1
ATOM 1473 C CA . PRO A 1 193 ? -4.141 -32.312 -3.934 1 87.69 193 PRO A CA 1
ATOM 1474 C C . PRO A 1 193 ? -3.068 -32.906 -3.01 1 87.69 193 PRO A C 1
ATOM 1476 O O . PRO A 1 193 ? -1.875 -32.688 -3.234 1 87.69 193 PRO A O 1
ATOM 1479 N N . SER A 1 194 ? -3.51 -33.625 -2.068 1 88.81 194 SER A N 1
ATOM 1480 C CA . SER A 1 194 ? -2.625 -34.156 -1.036 1 88.81 194 SER A CA 1
ATOM 1481 C C . SER A 1 194 ? -1.487 -34.969 -1.646 1 88.81 194 SER A C 1
ATOM 1483 O O . SER A 1 194 ? -0.358 -34.938 -1.153 1 88.81 194 SER A O 1
ATOM 1485 N N . GLU A 1 195 ? -1.738 -35.656 -2.68 1 85 195 GLU A N 1
ATOM 1486 C CA . GLU A 1 195 ? -0.753 -36.562 -3.297 1 85 195 GLU A CA 1
ATOM 1487 C C . GLU A 1 195 ? 0.361 -35.75 -3.967 1 85 195 GLU A C 1
ATOM 1489 O O . GLU A 1 195 ? 1.426 -36.312 -4.27 1 85 195 GLU A O 1
ATOM 1494 N N . CYS A 1 196 ? 0.145 -34.5 -4.145 1 84.12 196 CYS A N 1
ATOM 1495 C CA . CYS A 1 196 ? 1.11 -33.656 -4.848 1 84.12 196 CYS A CA 1
ATOM 1496 C C . CYS A 1 196 ? 1.82 -32.719 -3.879 1 84.12 196 CYS A C 1
ATOM 1498 O O . CYS A 1 196 ? 2.527 -31.797 -4.301 1 84.12 196 CYS A O 1
ATOM 1500 N N . ARG A 1 197 ? 1.67 -32.938 -2.623 1 89 197 ARG A N 1
ATOM 1501 C CA . ARG A 1 197 ? 2.115 -31.938 -1.661 1 89 197 ARG A CA 1
ATOM 1502 C C . ARG A 1 197 ? 3.471 -32.312 -1.07 1 89 197 ARG A C 1
ATOM 1504 O O . ARG A 1 197 ? 4.086 -31.516 -0.365 1 89 197 ARG A O 1
ATOM 1511 N N . ALA A 1 198 ? 3.947 -33.531 -1.416 1 89.75 198 ALA A N 1
ATOM 1512 C CA . ALA A 1 198 ? 5.258 -33.938 -0.919 1 89.75 198 ALA A CA 1
ATOM 1513 C C . ALA A 1 198 ? 6.371 -33.156 -1.604 1 89.75 198 ALA A C 1
ATOM 1515 O O . ALA A 1 198 ? 7.418 -32.875 -1.003 1 89.75 198 ALA A O 1
ATOM 1516 N N . GLU A 1 199 ? 6.195 -32.844 -2.842 1 91.5 199 GLU A N 1
ATOM 1517 C CA . GLU A 1 199 ? 7.07 -32 -3.648 1 91.5 199 GLU A CA 1
ATOM 1518 C C . GLU A 1 199 ? 6.258 -31.094 -4.562 1 91.5 199 GLU A C 1
ATOM 1520 O O . GLU A 1 199 ? 5.438 -31.562 -5.352 1 91.5 199 GLU A O 1
ATOM 1525 N N . VAL A 1 200 ? 6.547 -29.859 -4.363 1 92.81 200 VAL A N 1
ATOM 1526 C CA . VAL A 1 200 ? 5.785 -28.922 -5.172 1 92.81 200 VAL A CA 1
ATOM 1527 C C . VAL A 1 200 ? 6.66 -28.375 -6.301 1 92.81 200 VAL A C 1
ATOM 1529 O O . VAL A 1 200 ? 7.801 -27.969 -6.07 1 92.81 200 VAL A O 1
ATOM 1532 N N . ASN A 1 201 ? 6.145 -28.453 -7.488 1 87.94 201 ASN A N 1
ATOM 1533 C CA . ASN A 1 201 ? 6.824 -27.891 -8.641 1 87.94 201 ASN A CA 1
ATOM 1534 C C . ASN A 1 201 ? 6.434 -26.422 -8.859 1 87.94 201 ASN A C 1
ATOM 1536 O O . ASN A 1 201 ? 5.246 -26.109 -8.922 1 87.94 201 ASN A O 1
ATOM 1540 N N . LEU A 1 202 ? 7.469 -25.594 -8.969 1 90.88 202 LEU A N 1
ATOM 1541 C CA . LEU A 1 202 ? 7.258 -24.156 -9.109 1 90.88 202 LEU A CA 1
ATOM 1542 C C . LEU A 1 202 ? 7.988 -23.625 -10.336 1 90.88 202 LEU A C 1
ATOM 1544 O O . LEU A 1 202 ? 9.188 -23.844 -10.492 1 90.88 202 LEU A O 1
ATOM 1548 N N . VAL A 1 203 ? 7.215 -22.984 -11.172 1 84.19 203 VAL A N 1
ATOM 1549 C CA . VAL A 1 203 ? 7.812 -22.266 -12.297 1 84.19 203 VAL A CA 1
ATOM 1550 C C . VAL A 1 203 ? 7.867 -20.781 -12 1 84.19 203 VAL A C 1
ATOM 1552 O O . VAL A 1 203 ? 6.859 -20.172 -11.625 1 84.19 203 VAL A O 1
ATOM 1555 N N . LEU A 1 204 ? 9.047 -20.219 -12.133 1 87.38 204 LEU A N 1
ATOM 1556 C CA . LEU A 1 204 ? 9.234 -18.781 -11.953 1 87.38 204 LEU A CA 1
ATOM 1557 C C . LEU A 1 204 ? 9.281 -18.062 -13.305 1 87.38 204 LEU A C 1
ATOM 1559 O O . LEU A 1 204 ? 10.039 -18.469 -14.195 1 87.38 204 LEU A O 1
ATOM 1563 N N . VAL A 1 205 ? 8.422 -17.031 -13.352 1 82.19 205 VAL A N 1
ATOM 1564 C CA . VAL A 1 205 ? 8.375 -16.266 -14.594 1 82.19 205 VAL A CA 1
ATOM 1565 C C . VAL A 1 205 ? 8.406 -14.766 -14.281 1 82.19 205 VAL A C 1
ATOM 1567 O O . VAL A 1 205 ? 7.68 -14.297 -13.398 1 82.19 205 VAL A O 1
ATOM 1570 N N . GLY A 1 206 ? 9.281 -14.039 -15.031 1 84.81 206 GLY A N 1
ATOM 1571 C CA . GLY A 1 206 ? 9.289 -12.594 -14.891 1 84.81 206 GLY A CA 1
ATOM 1572 C C . GLY A 1 206 ? 10.641 -12.039 -14.5 1 84.81 206 GLY A C 1
ATOM 1573 O O . GLY A 1 206 ? 11.469 -12.75 -13.93 1 84.81 206 GLY A O 1
ATOM 1574 N N . SER A 1 207 ? 10.805 -10.781 -14.68 1 88.31 207 SER A N 1
ATOM 1575 C CA . SER A 1 207 ? 12.102 -10.125 -14.586 1 88.31 207 SER A CA 1
ATOM 1576 C C . SER A 1 207 ? 12.531 -9.938 -13.141 1 88.31 207 SER A C 1
ATOM 1578 O O . SER A 1 207 ? 13.719 -9.75 -12.852 1 88.31 207 SER A O 1
ATOM 1580 N N . VAL A 1 208 ? 11.562 -9.938 -12.242 1 93.25 208 VAL A N 1
ATOM 1581 C CA . VAL A 1 208 ? 11.922 -9.789 -10.836 1 93.25 208 VAL A CA 1
ATOM 1582 C C . VAL A 1 208 ? 12.82 -10.953 -10.406 1 93.25 208 VAL A C 1
ATOM 1584 O O . VAL A 1 208 ? 13.711 -10.773 -9.57 1 93.25 208 VAL A O 1
ATOM 1587 N N . PHE A 1 209 ? 12.648 -12.078 -11.078 1 92.31 209 PHE A N 1
ATOM 1588 C CA . PHE A 1 209 ? 13.375 -13.273 -10.68 1 92.31 209 PHE A CA 1
ATOM 1589 C C . PHE A 1 209 ? 14.773 -13.289 -11.281 1 92.31 209 PHE A C 1
ATOM 1591 O O . PHE A 1 209 ? 15.57 -14.188 -10.992 1 92.31 209 PHE A O 1
ATOM 1598 N N . LEU A 1 210 ? 15.117 -12.281 -12.07 1 90.56 210 LEU A N 1
ATOM 1599 C CA . LEU A 1 210 ? 16.5 -12.102 -12.484 1 90.56 210 LEU A CA 1
ATOM 1600 C C . LEU A 1 210 ? 17.391 -11.789 -11.281 1 90.56 210 LEU A C 1
ATOM 1602 O O . LEU A 1 210 ? 18.609 -11.992 -11.328 1 90.56 210 LEU A O 1
ATOM 1606 N N . SER A 1 211 ? 16.766 -11.289 -10.25 1 93.19 211 SER A N 1
ATOM 1607 C CA . SER A 1 211 ? 17.438 -11.055 -8.977 1 93.19 211 SER A CA 1
ATOM 1608 C C . SER A 1 211 ? 17.125 -12.18 -7.984 1 93.19 211 SER A C 1
ATOM 1610 O O . SER A 1 211 ? 16.969 -11.93 -6.785 1 93.19 211 SER A O 1
ATOM 1612 N N . TRP A 1 212 ? 17.094 -13.32 -8.422 1 90.31 212 TRP A N 1
ATOM 1613 C CA . TRP A 1 212 ? 16.641 -14.477 -7.656 1 90.31 212 TRP A CA 1
ATOM 1614 C C . TRP A 1 212 ? 17.484 -14.664 -6.402 1 90.31 212 TRP A C 1
ATOM 1616 O O . TRP A 1 212 ? 16.969 -15.039 -5.348 1 90.31 212 TRP A O 1
ATOM 1626 N N . ASP A 1 213 ? 18.688 -14.398 -6.445 1 92.31 213 ASP A N 1
ATOM 1627 C CA . ASP A 1 213 ? 19.547 -14.656 -5.297 1 92.31 213 ASP A CA 1
ATOM 1628 C C . ASP A 1 213 ? 19.031 -13.93 -4.055 1 92.31 213 ASP A C 1
ATOM 1630 O O . ASP A 1 213 ? 18.984 -14.508 -2.967 1 92.31 213 ASP A O 1
ATOM 1634 N N . VAL A 1 214 ? 18.594 -12.711 -4.246 1 96.12 214 VAL A N 1
ATOM 1635 C CA . VAL A 1 214 ? 18.094 -11.953 -3.104 1 96.12 214 VAL A CA 1
ATOM 1636 C C . VAL A 1 214 ? 16.625 -12.242 -2.879 1 96.12 214 VAL A C 1
ATOM 1638 O O . VAL A 1 214 ? 16.188 -12.438 -1.741 1 96.12 214 VAL A O 1
ATOM 1641 N N . VAL A 1 215 ? 15.836 -12.359 -3.916 1 98.19 215 VAL A N 1
ATOM 1642 C CA . VAL A 1 215 ? 14.406 -12.648 -3.826 1 98.19 215 VAL A CA 1
ATOM 1643 C C . VAL A 1 215 ? 14.195 -14.008 -3.162 1 98.19 215 VAL A C 1
ATOM 1645 O O . VAL A 1 215 ? 13.289 -14.172 -2.344 1 98.19 215 VAL A O 1
ATOM 1648 N N . LYS A 1 216 ? 15.102 -14.898 -3.457 1 98.06 216 LYS A N 1
ATOM 1649 C CA . LYS A 1 216 ? 15.023 -16.25 -2.91 1 98.06 216 LYS A CA 1
ATOM 1650 C C . LYS A 1 216 ? 15.086 -16.234 -1.386 1 98.06 216 LYS A C 1
ATOM 1652 O O . LYS A 1 216 ? 14.398 -17.016 -0.721 1 98.06 216 LYS A O 1
ATOM 1657 N N . LYS A 1 217 ? 15.969 -15.422 -0.877 1 98.19 217 LYS A N 1
ATOM 1658 C CA . LYS A 1 217 ? 16.109 -15.359 0.575 1 98.19 217 LYS A CA 1
ATOM 1659 C C . LYS A 1 217 ? 14.773 -15.016 1.238 1 98.19 217 LYS A C 1
ATOM 1661 O O . LYS A 1 217 ? 14.375 -15.648 2.215 1 98.19 217 LYS A O 1
ATOM 1666 N N . GLY A 1 218 ? 14.117 -14.008 0.709 1 98.5 218 GLY A N 1
ATOM 1667 C CA . GLY A 1 218 ? 12.797 -13.68 1.215 1 98.5 218 GLY A CA 1
ATOM 1668 C C . GLY A 1 218 ? 11.773 -14.773 0.974 1 98.5 218 GLY A C 1
ATOM 1669 O O . GLY A 1 218 ? 10.977 -15.086 1.859 1 98.5 218 GLY A O 1
ATOM 1670 N N . PHE A 1 219 ? 11.836 -15.328 -0.205 1 98.56 219 PHE A N 1
ATOM 1671 C CA . PHE A 1 219 ? 10.938 -16.422 -0.578 1 98.56 219 PHE A CA 1
ATOM 1672 C C . PHE A 1 219 ? 11.078 -17.594 0.382 1 98.56 219 PHE A C 1
ATOM 1674 O O . PHE A 1 219 ? 10.078 -18.094 0.916 1 98.56 219 PHE A O 1
ATOM 1681 N N . VAL A 1 220 ? 12.266 -17.953 0.644 1 98.44 220 VAL A N 1
ATOM 1682 C CA . VAL A 1 220 ? 12.555 -19.078 1.526 1 98.44 220 VAL A CA 1
ATOM 1683 C C . VAL A 1 220 ? 12.102 -18.75 2.947 1 98.44 220 VAL A C 1
ATOM 1685 O O . VAL A 1 220 ? 11.531 -19.609 3.633 1 98.44 220 VAL A O 1
ATOM 1688 N N . HIS A 1 221 ? 12.352 -17.562 3.359 1 98.19 221 HIS A N 1
ATOM 1689 C CA . HIS A 1 221 ? 11.914 -17.141 4.684 1 98.19 221 HIS A CA 1
ATOM 1690 C C . HIS A 1 221 ? 10.406 -17.312 4.852 1 98.19 221 HIS A C 1
ATOM 1692 O O . HIS A 1 221 ? 9.945 -17.797 5.887 1 98.19 221 HIS A O 1
ATOM 1698 N N . ALA A 1 222 ? 9.664 -16.953 3.871 1 97.94 222 ALA A N 1
ATOM 1699 C CA . ALA A 1 222 ? 8.211 -17 3.936 1 97.94 222 ALA A CA 1
ATOM 1700 C C . ALA A 1 222 ? 7.715 -18.453 3.889 1 97.94 222 ALA A C 1
ATOM 1702 O O . ALA A 1 222 ? 6.695 -18.781 4.496 1 97.94 222 ALA A O 1
ATOM 1703 N N . VAL A 1 223 ? 8.391 -19.297 3.174 1 98.06 223 VAL A N 1
ATOM 1704 C CA . VAL A 1 223 ? 7.945 -20.672 2.979 1 98.06 223 VAL A CA 1
ATOM 1705 C C . VAL A 1 223 ? 8.375 -21.531 4.168 1 98.06 223 VAL A C 1
ATOM 1707 O O . VAL A 1 223 ? 7.711 -22.516 4.496 1 98.06 223 VAL A O 1
ATOM 1710 N N . THR A 1 224 ? 9.477 -21.125 4.73 1 97.62 224 THR A N 1
ATOM 1711 C CA . THR A 1 224 ? 9.961 -21.859 5.895 1 97.62 224 THR A CA 1
ATOM 1712 C C . THR A 1 224 ? 8.906 -21.875 7 1 97.62 224 THR A C 1
ATOM 1714 O O . THR A 1 224 ? 8.336 -20.844 7.336 1 97.62 224 THR A O 1
ATOM 1717 N N . GLY A 1 225 ? 8.656 -23.047 7.559 1 94.94 225 GLY A N 1
ATOM 1718 C CA . GLY A 1 225 ? 7.648 -23.219 8.594 1 94.94 225 GLY A CA 1
ATOM 1719 C C . GLY A 1 225 ? 6.273 -23.547 8.047 1 94.94 225 GLY A C 1
ATOM 1720 O O . GLY A 1 225 ? 5.348 -23.828 8.812 1 94.94 225 GLY A O 1
ATOM 1721 N N . SER A 1 226 ? 6.113 -23.406 6.75 1 96.31 226 SER A N 1
ATOM 1722 C CA . SER A 1 226 ? 4.855 -23.812 6.137 1 96.31 226 SER A CA 1
ATOM 1723 C C . SER A 1 226 ? 4.77 -25.328 6.012 1 96.31 226 SER A C 1
ATOM 1725 O O . SER A 1 226 ? 5.648 -26.047 6.488 1 96.31 226 SER A O 1
ATOM 1727 N N . TRP A 1 227 ? 3.709 -25.844 5.359 1 95.38 227 TRP A N 1
ATOM 1728 C CA . TRP A 1 227 ? 3.473 -27.266 5.199 1 95.38 227 TRP A CA 1
ATOM 1729 C C . TRP A 1 227 ? 4.297 -27.828 4.047 1 95.38 227 TRP A C 1
ATOM 1731 O O . TRP A 1 227 ? 4.352 -29.047 3.852 1 95.38 227 TRP A O 1
ATOM 1741 N N . ILE A 1 228 ? 4.973 -27.016 3.297 1 97 228 ILE A N 1
ATOM 1742 C CA . ILE A 1 228 ? 5.664 -27.438 2.082 1 97 228 ILE A CA 1
ATOM 1743 C C . ILE A 1 228 ? 7.031 -28.016 2.439 1 97 228 ILE A C 1
ATOM 1745 O O . ILE A 1 228 ? 7.914 -27.281 2.904 1 97 228 ILE A O 1
ATOM 1749 N N . PRO A 1 229 ? 7.312 -29.25 2.1 1 96.69 229 PRO A N 1
ATOM 1750 C CA . PRO A 1 229 ? 8.594 -29.844 2.467 1 96.69 229 PRO A CA 1
ATOM 1751 C C . PRO A 1 229 ? 9.688 -29.594 1.431 1 96.69 229 PRO A C 1
ATOM 1753 O O . PRO A 1 229 ? 10.859 -29.469 1.783 1 96.69 229 PRO A O 1
ATOM 1756 N N . LYS A 1 230 ? 9.266 -29.641 0.169 1 96.31 230 LYS A N 1
ATOM 1757 C CA . LYS A 1 230 ? 10.227 -29.594 -0.93 1 96.31 230 LYS A CA 1
ATOM 1758 C C . LYS A 1 230 ? 9.641 -28.891 -2.145 1 96.31 230 LYS A C 1
ATOM 1760 O O . LYS A 1 230 ? 8.477 -29.094 -2.494 1 96.31 230 LYS A O 1
ATOM 1765 N N . VAL A 1 231 ? 10.469 -27.984 -2.676 1 95.94 231 VAL A N 1
ATOM 1766 C CA . VAL A 1 231 ? 10.039 -27.25 -3.867 1 95.94 231 VAL A CA 1
ATOM 1767 C C . VAL A 1 231 ? 11.055 -27.453 -4.988 1 95.94 231 VAL A C 1
ATOM 1769 O O . VAL A 1 231 ? 12.258 -27.266 -4.789 1 95.94 231 VAL A O 1
ATOM 1772 N N . ASN A 1 232 ? 10.586 -27.922 -6.16 1 92.06 232 ASN A N 1
ATOM 1773 C CA . ASN A 1 232 ? 11.383 -27.953 -7.379 1 92.06 232 ASN A CA 1
ATOM 1774 C C . ASN A 1 232 ? 11.148 -26.703 -8.227 1 92.06 232 ASN A C 1
ATOM 1776 O O . ASN A 1 232 ? 10.031 -26.469 -8.703 1 92.06 232 ASN A O 1
ATOM 1780 N N . ILE A 1 233 ? 12.18 -25.953 -8.406 1 92.69 233 ILE A N 1
ATOM 1781 C CA . ILE A 1 233 ? 12.047 -24.688 -9.102 1 92.69 233 ILE A CA 1
ATOM 1782 C C . ILE A 1 233 ? 12.453 -24.859 -10.57 1 92.69 233 ILE A C 1
ATOM 1784 O O . ILE A 1 233 ? 13.508 -25.406 -10.867 1 92.69 233 ILE A O 1
ATOM 1788 N N . TYR A 1 234 ? 11.57 -24.312 -11.406 1 84.69 234 TYR A N 1
ATOM 1789 C CA . TYR A 1 234 ? 11.805 -24.359 -12.844 1 84.69 234 TYR A CA 1
ATOM 1790 C C . TYR A 1 234 ? 11.742 -22.953 -13.445 1 84.69 234 TYR A C 1
ATOM 1792 O O . TYR A 1 234 ? 11.148 -22.047 -12.859 1 84.69 234 TYR A O 1
ATOM 1800 N N . ARG A 1 235 ? 12.43 -22.766 -14.609 1 81.81 235 ARG A N 1
ATOM 1801 C CA . ARG A 1 235 ? 12.32 -21.578 -15.438 1 81.81 235 ARG A CA 1
ATOM 1802 C C . ARG A 1 235 ? 11.922 -21.938 -16.859 1 81.81 235 ARG A C 1
ATOM 1804 O O . ARG A 1 235 ? 12.297 -23 -17.375 1 81.81 235 ARG A O 1
ATOM 1811 N N . PRO A 1 236 ? 11.094 -20.984 -17.422 1 70.06 236 PRO A N 1
ATOM 1812 C CA . PRO A 1 236 ? 10.742 -21.297 -18.812 1 70.06 236 PRO A CA 1
ATOM 1813 C C . PRO A 1 236 ? 11.961 -21.328 -19.734 1 70.06 236 PRO A C 1
ATOM 1815 O O . PRO A 1 236 ? 12.906 -20.562 -19.547 1 70.06 236 PRO A O 1
ATOM 1818 N N . SER A 1 237 ? 12.078 -22.359 -20.531 1 61.53 237 SER A N 1
ATOM 1819 C CA . SER A 1 237 ? 13.148 -22.422 -21.531 1 61.53 237 SER A CA 1
ATOM 1820 C C . SER A 1 237 ? 12.914 -21.422 -22.656 1 61.53 237 SER A C 1
ATOM 1822 O O . SER A 1 237 ? 11.812 -20.891 -22.797 1 61.53 237 SER A O 1
ATOM 1824 N N . THR A 1 238 ? 13.883 -20.891 -23.453 1 50.34 238 THR A N 1
ATOM 1825 C CA . THR A 1 238 ? 13.906 -19.875 -24.5 1 50.34 238 THR A CA 1
ATOM 1826 C C . THR A 1 238 ? 12.641 -19.938 -25.344 1 50.34 238 THR A C 1
ATOM 1828 O O . THR A 1 238 ? 12.234 -18.938 -25.953 1 50.34 238 THR A O 1
ATOM 1831 N N . SER A 1 239 ? 12.203 -21.078 -26.078 1 41.34 239 SER A N 1
ATOM 1832 C CA . SER A 1 239 ? 11.305 -20.891 -27.203 1 41.34 239 SER A CA 1
ATOM 1833 C C . SER A 1 239 ? 9.883 -20.594 -26.734 1 41.34 239 SER A C 1
ATOM 1835 O O . SER A 1 239 ? 9.234 -21.469 -26.141 1 41.34 239 SER A O 1
ATOM 1837 N N . SER A 1 240 ? 9.539 -19.594 -26.281 1 42.22 240 SER A N 1
ATOM 1838 C CA . SER A 1 240 ? 8.266 -19.031 -25.844 1 42.22 240 SER A CA 1
ATOM 1839 C C . SER A 1 240 ? 7.105 -19.594 -26.656 1 42.22 240 SER A C 1
ATOM 1841 O O . SER A 1 240 ? 5.969 -19.641 -26.172 1 42.22 240 SER A O 1
ATOM 1843 N N . ALA A 1 241 ? 7.344 -19.781 -27.969 1 37.84 241 ALA A N 1
ATOM 1844 C CA . ALA A 1 241 ? 6.359 -20.172 -28.984 1 37.84 241 ALA A CA 1
ATOM 1845 C C . ALA A 1 241 ? 5.609 -21.422 -28.562 1 37.84 241 ALA A C 1
ATOM 1847 O O . ALA A 1 241 ? 4.418 -21.578 -28.844 1 37.84 241 ALA A O 1
ATOM 1848 N N . LEU A 1 242 ? 6.266 -22.25 -27.984 1 38.53 242 LEU A N 1
ATOM 1849 C CA . LEU A 1 242 ? 5.695 -23.578 -27.828 1 38.53 242 LEU A CA 1
ATOM 1850 C C . LEU A 1 242 ? 4.656 -23.609 -26.719 1 38.53 242 LEU A C 1
ATOM 1852 O O . LEU A 1 242 ? 3.707 -24.391 -26.766 1 38.53 242 LEU A O 1
ATOM 1856 N N . GLY A 1 243 ? 4.66 -22.766 -25.828 1 40.91 243 GLY A N 1
ATOM 1857 C CA . GLY A 1 243 ? 3.766 -22.812 -24.688 1 40.91 243 GLY A CA 1
ATOM 1858 C C . GLY A 1 243 ? 2.326 -22.484 -25.031 1 40.91 243 GLY A C 1
ATOM 1859 O O . GLY A 1 243 ? 1.4 -23.141 -24.562 1 40.91 243 GLY A O 1
ATOM 1860 N N . ALA A 1 244 ? 2.137 -21.484 -25.922 1 38.62 244 ALA A N 1
ATOM 1861 C CA . ALA A 1 244 ? 0.806 -21.203 -26.453 1 38.62 244 ALA A CA 1
ATOM 1862 C C . ALA A 1 244 ? 0.226 -22.422 -27.156 1 38.62 244 ALA A C 1
ATOM 1864 O O . ALA A 1 244 ? -0.961 -22.719 -27.016 1 38.62 244 ALA A O 1
ATOM 1865 N N . ALA A 1 245 ? 1.046 -23.031 -27.922 1 38.09 245 ALA A N 1
ATOM 1866 C CA . ALA A 1 245 ? 0.557 -24.156 -28.719 1 38.09 245 ALA A CA 1
ATOM 1867 C C . ALA A 1 245 ? 0.03 -25.266 -27.828 1 38.09 245 ALA A C 1
ATOM 1869 O O . ALA A 1 245 ? -0.961 -25.922 -28.156 1 38.09 245 ALA A O 1
ATOM 1870 N N . ALA A 1 246 ? 0.564 -25.438 -26.703 1 41.09 246 ALA A N 1
ATOM 1871 C CA . ALA A 1 246 ? 0.164 -26.594 -25.906 1 41.09 246 ALA A CA 1
ATOM 1872 C C . ALA A 1 246 ? -1.203 -26.359 -25.266 1 41.09 246 ALA A C 1
ATOM 1874 O O . ALA A 1 246 ? -2.01 -27.297 -25.172 1 41.09 246 ALA A O 1
ATOM 1875 N N . LEU A 1 247 ? -1.535 -25.141 -24.891 1 41.38 247 LEU A N 1
ATOM 1876 C CA . LEU A 1 247 ? -2.848 -24.875 -24.312 1 41.38 247 LEU A CA 1
ATOM 1877 C C . LEU A 1 247 ? -3.951 -25.125 -25.328 1 41.38 247 LEU A C 1
ATOM 1879 O O . LEU A 1 247 ? -4.996 -25.688 -25 1 41.38 247 LEU A O 1
ATOM 1883 N N . VAL A 1 248 ? -3.678 -24.562 -26.516 1 38.91 248 VAL A N 1
ATOM 1884 C CA . VAL A 1 248 ? -4.633 -24.812 -27.578 1 38.91 248 VAL A CA 1
ATOM 1885 C C . VAL A 1 248 ? -4.793 -26.312 -27.797 1 38.91 248 VAL A C 1
ATOM 1887 O O . VAL A 1 248 ? -5.906 -26.812 -28 1 38.91 248 VAL A O 1
ATOM 1890 N N . ALA A 1 249 ? -3.713 -26.922 -27.656 1 39.12 249 ALA A N 1
ATOM 1891 C CA . ALA A 1 249 ? -3.805 -28.359 -27.969 1 39.12 249 ALA A CA 1
ATOM 1892 C C . ALA A 1 249 ? -4.637 -29.078 -26.906 1 39.12 249 ALA A C 1
ATOM 1894 O O . ALA A 1 249 ? -5.453 -29.938 -27.234 1 39.12 249 ALA A O 1
ATOM 1895 N N . ARG A 1 250 ? -4.434 -28.75 -25.656 1 42 250 ARG A N 1
ATOM 1896 C CA . ARG A 1 250 ? -5.195 -29.453 -24.625 1 42 250 ARG A CA 1
ATOM 1897 C C . ARG A 1 250 ? -6.684 -29.125 -24.719 1 42 250 ARG A C 1
ATOM 1899 O O . ARG A 1 250 ? -7.531 -30.016 -24.578 1 42 250 ARG A O 1
ATOM 1906 N N . GLU A 1 251 ? -6.957 -27.891 -24.891 1 41.88 251 GLU A N 1
ATOM 1907 C CA . GLU A 1 251 ? -8.359 -27.578 -25.141 1 41.88 251 GLU A CA 1
ATOM 1908 C C . GLU A 1 251 ? -8.914 -28.406 -26.281 1 41.88 251 GLU A C 1
ATOM 1910 O O . GLU A 1 251 ? -10.102 -28.75 -26.297 1 41.88 251 GLU A O 1
ATOM 1915 N N . ALA A 1 252 ? -7.941 -28.703 -27.219 1 38.34 252 ALA A N 1
ATOM 1916 C CA . ALA A 1 252 ? -8.359 -29.5 -28.375 1 38.34 252 ALA A CA 1
ATOM 1917 C C . ALA A 1 252 ? -8.227 -31 -28.078 1 38.34 252 ALA A C 1
ATOM 1919 O O . ALA A 1 252 ? -8.445 -31.828 -28.953 1 38.34 252 ALA A O 1
ATOM 1920 N N . GLY A 1 253 ? -7.969 -31.359 -26.906 1 41.47 253 GLY A N 1
ATOM 1921 C CA . GLY A 1 253 ? -7.879 -32.75 -26.578 1 41.47 253 GLY A CA 1
ATOM 1922 C C . GLY A 1 253 ? -6.562 -33.406 -27 1 41.47 253 GLY A C 1
ATOM 1923 O O . GLY A 1 253 ? -6.473 -34.625 -27.141 1 41.47 253 GLY A O 1
ATOM 1924 N N . LEU A 1 254 ? -5.754 -32.625 -27.562 1 37.28 254 LEU A N 1
ATOM 1925 C CA . LEU A 1 254 ? -4.551 -33.25 -28.109 1 37.28 254 LEU A CA 1
ATOM 1926 C C . LEU A 1 254 ? -3.439 -33.312 -27.078 1 37.28 254 LEU A C 1
ATOM 1928 O O . LEU A 1 254 ? -3.34 -32.438 -26.203 1 37.28 254 LEU A O 1
ATOM 1932 N N . THR A 1 255 ? -2.895 -34.531 -26.797 1 37.34 255 THR A N 1
ATOM 1933 C CA . THR A 1 255 ? -1.729 -34.812 -25.969 1 37.34 255 THR A CA 1
ATOM 1934 C C . THR A 1 255 ? -0.482 -34.156 -26.531 1 37.34 255 THR A C 1
ATOM 1936 O O . THR A 1 255 ? -0.092 -34.406 -27.672 1 37.34 255 THR A O 1
ATOM 1939 N N . ILE A 1 256 ? -0.273 -32.906 -26.484 1 38.56 256 ILE A N 1
ATOM 1940 C CA . ILE A 1 256 ? 0.983 -32.406 -27.047 1 38.56 256 ILE A CA 1
ATOM 1941 C C . ILE A 1 256 ? 2.156 -32.969 -26.234 1 38.56 256 ILE A C 1
ATOM 1943 O O . ILE A 1 256 ? 2.084 -33.062 -25 1 38.56 256 ILE A O 1
ATOM 1947 N N . PRO A 1 257 ? 3.096 -33.625 -26.875 1 39.31 257 PRO A N 1
ATOM 1948 C CA . PRO A 1 257 ? 4.34 -34.094 -26.25 1 39.31 257 PRO A CA 1
ATOM 1949 C C . PRO A 1 257 ? 4.945 -33.062 -25.312 1 39.31 257 PRO A C 1
ATOM 1951 O O . PRO A 1 257 ? 4.742 -31.844 -25.484 1 39.31 257 PRO A O 1
ATOM 1954 N N . HIS A 1 258 ? 5.332 -33.438 -24.125 1 43.53 258 HIS A N 1
ATOM 1955 C CA . HIS A 1 258 ? 5.91 -32.75 -22.969 1 43.53 258 HIS A CA 1
ATOM 1956 C C . HIS A 1 258 ? 7.059 -31.844 -23.391 1 43.53 258 HIS A C 1
ATOM 1958 O O . HIS A 1 258 ? 8.164 -32.312 -23.672 1 43.53 258 HIS A O 1
ATOM 1964 N N . PRO A 1 259 ? 6.91 -30.969 -24.281 1 42.16 259 PRO A N 1
ATOM 1965 C CA . PRO A 1 259 ? 8.133 -30.219 -24.594 1 42.16 259 PRO A CA 1
ATOM 1966 C C . PRO A 1 259 ? 8.836 -29.703 -23.344 1 42.16 259 PRO A C 1
ATOM 1968 O O . PRO A 1 259 ? 8.195 -29.469 -22.312 1 42.16 259 PRO A O 1
ATOM 1971 N N . ASN A 1 260 ? 10.141 -30.188 -23.078 1 48.12 260 ASN A N 1
ATOM 1972 C CA . ASN A 1 260 ? 11.07 -29.719 -22.062 1 48.12 260 ASN A CA 1
ATOM 1973 C C . ASN A 1 260 ? 10.969 -28.219 -21.859 1 48.12 260 ASN A C 1
ATOM 1975 O O . ASN A 1 260 ? 11.852 -27.469 -22.281 1 48.12 260 ASN A O 1
ATOM 1979 N N . SER A 1 261 ? 9.805 -27.656 -21.672 1 59.09 261 SER A N 1
ATOM 1980 C CA . SER A 1 261 ? 9.523 -26.234 -21.75 1 59.09 261 SER A CA 1
ATOM 1981 C C . SER A 1 261 ? 9.938 -25.516 -20.469 1 59.09 261 SER A C 1
ATOM 1983 O O . SER A 1 261 ? 9.891 -24.281 -20.391 1 59.09 261 SER A O 1
ATOM 1985 N N . ALA A 1 262 ? 10.352 -26.344 -19.5 1 67.69 262 ALA A N 1
ATOM 1986 C CA . ALA A 1 262 ? 10.891 -25.719 -18.297 1 67.69 262 ALA A CA 1
ATOM 1987 C C . ALA A 1 262 ? 12.18 -26.406 -17.844 1 67.69 262 ALA A C 1
ATOM 1989 O O . ALA A 1 262 ? 12.297 -27.625 -17.938 1 67.69 262 ALA A O 1
ATOM 1990 N N . LYS A 1 263 ? 13.141 -25.609 -17.625 1 78.56 263 LYS A N 1
ATOM 1991 C CA . LYS A 1 263 ? 14.43 -26.109 -17.141 1 78.56 263 LYS A CA 1
ATOM 1992 C C . LYS A 1 263 ? 14.492 -26.078 -15.617 1 78.56 263 LYS A C 1
ATOM 1994 O O . LYS A 1 263 ? 14.164 -25.062 -15 1 78.56 263 LYS A O 1
ATOM 1999 N N . HIS A 1 264 ? 14.844 -27.25 -15.109 1 86.94 264 HIS A N 1
ATOM 2000 C CA . HIS A 1 264 ? 15.031 -27.312 -13.664 1 86.94 264 HIS A CA 1
ATOM 2001 C C . HIS A 1 264 ? 16.188 -26.422 -13.227 1 86.94 264 HIS A C 1
ATOM 2003 O O . HIS A 1 264 ? 17.281 -26.469 -13.812 1 86.94 264 HIS A O 1
ATOM 2009 N N . VAL A 1 265 ? 15.953 -25.562 -12.242 1 89.5 265 VAL A N 1
ATOM 2010 C CA . VAL A 1 265 ? 16.953 -24.609 -11.766 1 89.5 265 VAL A CA 1
ATOM 2011 C C . VAL A 1 265 ? 17.547 -25.094 -10.445 1 89.5 265 VAL A C 1
ATOM 2013 O O . VAL A 1 265 ? 18.766 -25.172 -10.289 1 89.5 265 VAL A O 1
ATOM 2016 N N . GLU A 1 266 ? 16.719 -25.375 -9.531 1 93.88 266 GLU A N 1
ATOM 2017 C CA . GLU A 1 266 ? 17.172 -25.844 -8.219 1 93.88 266 GLU A CA 1
ATOM 2018 C C . GLU A 1 266 ? 16.016 -26.453 -7.43 1 93.88 266 GLU A C 1
ATOM 2020 O O . GLU A 1 266 ? 14.852 -26.312 -7.805 1 93.88 266 GLU A O 1
ATOM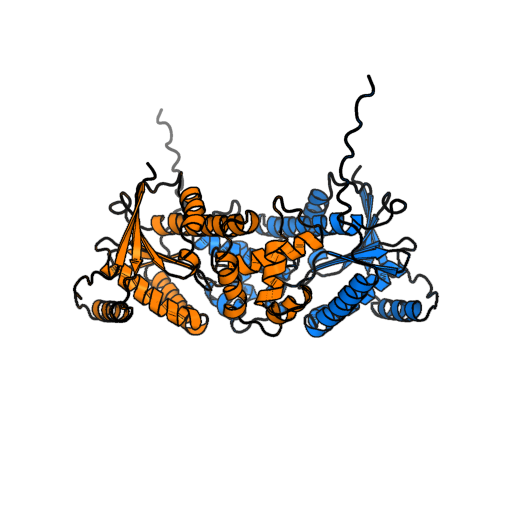 2025 N N . THR A 1 267 ? 16.422 -27.312 -6.465 1 95.81 267 THR A N 1
ATOM 2026 C CA . THR A 1 267 ? 15.484 -27.859 -5.492 1 95.81 267 THR A CA 1
ATOM 2027 C C . THR A 1 267 ? 15.766 -27.312 -4.094 1 95.81 267 THR A C 1
ATOM 2029 O O . THR A 1 267 ? 16.922 -27.25 -3.67 1 95.81 267 THR A O 1
ATOM 2032 N N . ILE A 1 268 ? 14.75 -26.781 -3.5 1 96.88 268 ILE A N 1
ATOM 2033 C CA . ILE A 1 268 ? 14.891 -26.266 -2.139 1 96.88 268 ILE A CA 1
ATOM 2034 C C . ILE A 1 268 ? 14.195 -27.219 -1.164 1 96.88 268 ILE A C 1
ATOM 2036 O O . ILE A 1 268 ? 12.992 -27.484 -1.29 1 96.88 268 ILE A O 1
ATOM 2040 N N . ASN A 1 269 ? 14.945 -27.719 -0.197 1 97.06 269 ASN A N 1
ATOM 2041 C CA . ASN A 1 269 ? 14.398 -28.562 0.859 1 97.06 269 ASN A CA 1
ATOM 2042 C C . ASN A 1 269 ? 14.117 -27.766 2.129 1 97.06 269 ASN A C 1
ATOM 2044 O O . ASN A 1 269 ? 15.016 -27.094 2.65 1 97.06 269 ASN A O 1
ATOM 2048 N N . PHE A 1 270 ? 12.898 -27.859 2.629 1 95.25 270 PHE A N 1
ATOM 2049 C CA . PHE A 1 270 ? 12.539 -27.109 3.824 1 95.25 270 PHE A CA 1
ATOM 2050 C C . PHE A 1 270 ? 12.523 -28.016 5.051 1 95.25 270 PHE A C 1
ATOM 2052 O O . PHE A 1 270 ? 12.719 -27.547 6.176 1 95.25 270 PHE A O 1
ATOM 2059 N N . TYR A 1 271 ? 12.203 -29.203 4.973 1 88.44 271 TYR A N 1
ATOM 2060 C CA . TYR A 1 271 ? 12.367 -30.188 6.027 1 88.44 271 TYR A CA 1
ATOM 2061 C C . TYR A 1 271 ? 12.297 -31.609 5.461 1 88.44 271 TYR A C 1
ATOM 2063 O O . TYR A 1 271 ? 11.758 -31.812 4.371 1 88.44 271 TYR A O 1
ATOM 2071 N N . MET B 1 1 ? 44.75 13.117 34.156 1 27.5 1 MET B N 1
ATOM 2072 C CA . MET B 1 1 ? 44.594 12.156 33.062 1 27.5 1 MET B CA 1
ATOM 2073 C C . MET B 1 1 ? 43.25 12.273 32.375 1 27.5 1 MET B C 1
ATOM 2075 O O . MET B 1 1 ? 42.219 11.953 33 1 27.5 1 MET B O 1
ATOM 2079 N N . GLN B 1 2 ? 43 13.273 31.469 1 27.44 2 GLN B N 1
ATOM 2080 C CA . GLN B 1 2 ? 41.875 14.062 30.969 1 27.44 2 GLN B CA 1
ATOM 2081 C C . GLN B 1 2 ? 41.062 13.281 29.953 1 27.44 2 GLN B C 1
ATOM 2083 O O . GLN B 1 2 ? 41.594 12.82 28.938 1 27.44 2 GLN B O 1
ATOM 2088 N N . LEU B 1 3 ? 40.031 12.539 30.406 1 28.52 3 LEU B N 1
ATOM 2089 C CA . LEU B 1 3 ? 39.156 11.594 29.734 1 28.52 3 LEU B CA 1
ATOM 2090 C C . LEU B 1 3 ? 38.562 12.203 28.453 1 28.52 3 LEU B C 1
ATOM 2092 O O . LEU B 1 3 ? 38.062 13.328 28.484 1 28.52 3 LEU B O 1
ATOM 2096 N N . GLY B 1 4 ? 39.125 11.922 27.266 1 28.52 4 GLY B N 1
ATOM 2097 C CA . GLY B 1 4 ? 38.969 12.43 25.922 1 28.52 4 GLY B CA 1
ATOM 2098 C C . GLY B 1 4 ? 37.531 12.359 25.438 1 28.52 4 GLY B C 1
ATOM 2099 O O . GLY B 1 4 ? 36.906 11.297 25.453 1 28.52 4 GLY B O 1
ATOM 2100 N N . GLY B 1 5 ? 36.656 13.445 25.625 1 27.36 5 GLY B N 1
ATOM 2101 C CA . GLY B 1 5 ? 35.25 13.688 25.391 1 27.36 5 GLY B CA 1
ATOM 2102 C C . GLY B 1 5 ? 34.812 13.445 23.969 1 27.36 5 GLY B C 1
ATOM 2103 O O . GLY B 1 5 ? 35.281 14.117 23.047 1 27.36 5 GLY B O 1
ATOM 2104 N N . GLY B 1 6 ? 34.656 12.18 23.531 1 29.45 6 GLY B N 1
ATOM 2105 C CA . GLY B 1 6 ? 34.344 11.719 22.188 1 29.45 6 GLY B CA 1
ATOM 2106 C C . GLY B 1 6 ? 33.188 12.469 21.578 1 29.45 6 GLY B C 1
ATOM 2107 O O . GLY B 1 6 ? 32.156 12.68 22.219 1 29.45 6 GLY B O 1
ATOM 2108 N N . GLN B 1 7 ? 33.438 13.477 20.688 1 25.34 7 GLN B N 1
ATOM 2109 C CA . GLN B 1 7 ? 32.625 14.398 19.891 1 25.34 7 GLN B CA 1
ATOM 2110 C C . GLN B 1 7 ? 31.578 13.641 19.062 1 25.34 7 GLN B C 1
ATOM 2112 O O . GLN B 1 7 ? 31.938 12.812 18.219 1 25.34 7 GLN B O 1
ATOM 2117 N N . TYR B 1 8 ? 30.547 13.25 19.719 1 24.89 8 TYR B N 1
ATOM 2118 C CA . TYR B 1 8 ? 29.375 12.656 19.062 1 24.89 8 TYR B CA 1
ATOM 2119 C C . TYR B 1 8 ? 28.984 13.445 17.828 1 24.89 8 TYR B C 1
ATOM 2121 O O . TYR B 1 8 ? 28.75 14.656 17.906 1 24.89 8 TYR B O 1
ATOM 2129 N N . ARG B 1 9 ? 29.547 13.203 16.672 1 26.89 9 ARG B N 1
ATOM 2130 C CA . ARG B 1 9 ? 29.203 13.742 15.367 1 26.89 9 ARG B CA 1
ATOM 2131 C C . ARG B 1 9 ? 27.688 13.781 15.18 1 26.89 9 ARG B C 1
ATOM 2133 O O . ARG B 1 9 ? 27.031 12.734 15.133 1 26.89 9 ARG B O 1
ATOM 2140 N N . THR B 1 10 ? 27 14.727 15.797 1 23.06 10 THR B N 1
ATOM 2141 C CA . THR B 1 10 ? 25.594 15.062 15.633 1 23.06 10 THR B CA 1
ATOM 2142 C C . THR B 1 10 ? 25.234 15.203 14.156 1 23.06 10 THR B C 1
ATOM 2144 O O . THR B 1 10 ? 25.734 16.094 13.477 1 23.06 10 THR B O 1
ATOM 2147 N N . ARG B 1 11 ? 25.281 14.227 13.305 1 28.86 11 ARG B N 1
ATOM 2148 C CA . ARG B 1 11 ? 24.797 14.242 11.93 1 28.86 11 ARG B CA 1
ATOM 2149 C C . ARG B 1 11 ? 23.547 15.102 11.797 1 28.86 11 ARG B C 1
ATOM 2151 O O . ARG B 1 11 ? 22.516 14.805 12.414 1 28.86 11 ARG B O 1
ATOM 2158 N N . THR B 1 12 ? 23.734 16.453 11.758 1 25 12 THR B N 1
ATOM 2159 C CA . THR B 1 12 ? 22.844 17.562 11.438 1 25 12 THR B CA 1
ATOM 2160 C C . THR B 1 12 ? 21.984 17.234 10.227 1 25 12 THR B C 1
ATOM 2162 O O . THR B 1 12 ? 22.469 17.25 9.094 1 25 12 THR B O 1
ATOM 2165 N N . GLY B 1 13 ? 21.469 16.172 9.969 1 29.77 13 GLY B N 1
ATOM 2166 C CA . GLY B 1 13 ? 20.422 15.836 9.031 1 29.77 13 GLY B CA 1
ATOM 2167 C C . GLY B 1 13 ? 19.406 16.953 8.859 1 29.77 13 GLY B C 1
ATOM 2168 O O . GLY B 1 13 ? 18.188 16.703 8.867 1 29.77 13 GLY B O 1
ATOM 2169 N N . LEU B 1 14 ? 19.734 18.266 9.344 1 28.2 14 LEU B N 1
ATOM 2170 C CA . LEU B 1 14 ? 18.906 19.438 9.633 1 28.2 14 LEU B CA 1
ATOM 2171 C C . LEU B 1 14 ? 18.062 19.797 8.422 1 28.2 14 LEU B C 1
ATOM 2173 O O . LEU B 1 14 ? 16.922 19.328 8.281 1 28.2 14 LEU B O 1
ATOM 2177 N N . GLY B 1 15 ? 18.141 21.266 8.039 1 27.39 15 GLY B N 1
ATOM 2178 C CA . GLY B 1 15 ? 17.406 22.422 7.566 1 27.39 15 GLY B CA 1
ATOM 2179 C C . GLY B 1 15 ? 17.172 22.422 6.066 1 27.39 15 GLY B C 1
ATOM 2180 O O . GLY B 1 15 ? 18.109 22.625 5.289 1 27.39 15 GLY B O 1
ATOM 2181 N N . LEU B 1 16 ? 16.547 21.453 5.43 1 31.03 16 LEU B N 1
ATOM 2182 C CA . LEU B 1 16 ? 16.094 21.891 4.109 1 31.03 16 LEU B CA 1
ATOM 2183 C C . LEU B 1 16 ? 15.797 23.375 4.102 1 31.03 16 LEU B C 1
ATOM 2185 O O . LEU B 1 16 ? 15.109 23.891 4.988 1 31.03 16 LEU B O 1
ATOM 2189 N N . SER B 1 17 ? 16.641 24.266 3.596 1 31.67 17 SER B N 1
ATOM 2190 C CA . SER B 1 17 ? 16.625 25.719 3.521 1 31.67 17 SER B CA 1
ATOM 2191 C C . SER B 1 17 ? 15.219 26.234 3.207 1 31.67 17 SER B C 1
ATOM 2193 O O . SER B 1 17 ? 14.414 25.516 2.611 1 31.67 17 SER B O 1
ATOM 2195 N N . GLY B 1 18 ? 14.656 27.328 3.773 1 33.12 18 GLY B N 1
ATOM 2196 C CA . GLY B 1 18 ? 13.484 28.156 3.576 1 33.12 18 GLY B CA 1
ATOM 2197 C C . GLY B 1 18 ? 13 28.188 2.139 1 33.12 18 GLY B C 1
ATOM 2198 O O . GLY B 1 18 ? 11.797 28.156 1.881 1 33.12 18 GLY B O 1
ATOM 2199 N N . ALA B 1 19 ? 13.836 28.344 1.217 1 34.62 19 ALA B N 1
ATOM 2200 C CA . ALA B 1 19 ? 13.602 28.438 -0.222 1 34.62 19 ALA B CA 1
ATOM 2201 C C . ALA B 1 19 ? 13.133 27.109 -0.799 1 34.62 19 ALA B C 1
ATOM 2203 O O . ALA B 1 19 ? 12.266 27.078 -1.668 1 34.62 19 ALA B O 1
ATOM 2204 N N . GLU B 1 20 ? 13.758 26.062 -0.479 1 38.16 20 GLU B N 1
ATOM 2205 C CA . GLU B 1 20 ? 13.383 24.719 -0.926 1 38.16 20 GLU B CA 1
ATOM 2206 C C . GLU B 1 20 ? 12.023 24.312 -0.36 1 38.16 20 GLU B C 1
ATOM 2208 O O . GLU B 1 20 ? 11.227 23.672 -1.05 1 38.16 20 GLU B O 1
ATOM 2213 N N . GLY B 1 21 ? 11.758 24.766 0.76 1 41.47 21 GLY B N 1
ATOM 2214 C CA . GLY B 1 21 ? 10.438 24.641 1.345 1 41.47 21 GLY B CA 1
ATOM 2215 C C . GLY B 1 21 ? 9.367 25.375 0.566 1 41.47 21 GLY B C 1
ATOM 2216 O O . GLY B 1 21 ? 8.281 24.844 0.332 1 41.47 21 GLY B O 1
ATOM 2217 N N . ALA B 1 22 ? 9.836 26.625 0.187 1 43.91 22 ALA B N 1
ATOM 2218 C CA . ALA B 1 22 ? 8.891 27.422 -0.579 1 43.91 22 ALA B CA 1
ATOM 2219 C C . ALA B 1 22 ? 8.594 26.781 -1.933 1 43.91 22 ALA B C 1
ATOM 2221 O O . ALA B 1 22 ? 7.441 26.734 -2.365 1 43.91 22 ALA B O 1
ATOM 2222 N N . ARG B 1 23 ? 9.68 26.422 -2.529 1 47.03 23 ARG B N 1
ATOM 2223 C CA . ARG B 1 23 ? 9.477 25.766 -3.814 1 47.03 23 ARG B CA 1
ATOM 2224 C C . ARG B 1 23 ? 8.695 24.453 -3.645 1 47.03 23 ARG B C 1
ATOM 2226 O O . ARG B 1 23 ? 7.781 24.172 -4.418 1 47.03 23 ARG B O 1
ATOM 2233 N N . ASP B 1 24 ? 9.133 23.781 -2.68 1 46.06 24 ASP B N 1
ATOM 2234 C CA . ASP B 1 24 ? 8.414 22.531 -2.434 1 46.06 24 ASP B CA 1
ATOM 2235 C C . ASP B 1 24 ? 6.949 22.797 -2.098 1 46.06 24 ASP B C 1
ATOM 2237 O O . ASP B 1 24 ? 6.062 22.094 -2.572 1 46.06 24 ASP B O 1
ATOM 2241 N N . ASN B 1 25 ? 6.82 23.828 -1.355 1 47.53 25 ASN B N 1
ATOM 2242 C CA . ASN B 1 25 ? 5.449 24.234 -1.062 1 47.53 25 ASN B CA 1
ATOM 2243 C C . ASN B 1 25 ? 4.723 24.703 -2.32 1 47.53 25 ASN B C 1
ATOM 2245 O O . ASN B 1 25 ? 3.557 24.359 -2.529 1 47.53 25 ASN B O 1
ATOM 2249 N N . ALA B 1 26 ? 5.434 25.625 -3.01 1 50.19 26 ALA B N 1
ATOM 2250 C CA . ALA B 1 26 ? 4.82 26.094 -4.25 1 50.19 26 ALA B CA 1
ATOM 2251 C C . ALA B 1 26 ? 4.531 24.938 -5.195 1 50.19 26 ALA B C 1
ATOM 2253 O O . ALA B 1 26 ? 3.471 24.891 -5.82 1 50.19 26 ALA B O 1
ATOM 2254 N N . LEU B 1 27 ? 5.516 24.094 -5.324 1 47.97 27 LEU B N 1
ATOM 2255 C CA . LEU B 1 27 ? 5.309 22.953 -6.195 1 47.97 27 LEU B CA 1
ATOM 2256 C C . LEU B 1 27 ? 4.234 22.031 -5.633 1 47.97 27 LEU B C 1
ATOM 2258 O O . LEU B 1 27 ? 3.434 21.469 -6.387 1 47.97 27 LEU B O 1
ATOM 2262 N N . PHE B 1 28 ? 4.34 21.984 -4.367 1 46.34 28 PHE B N 1
ATOM 2263 C CA . PHE B 1 28 ? 3.285 21.219 -3.711 1 46.34 28 PHE B CA 1
ATOM 2264 C C . PHE B 1 28 ? 1.922 21.844 -3.969 1 46.34 28 PHE B C 1
ATOM 2266 O O . PHE B 1 28 ? 0.964 21.156 -4.305 1 46.34 28 PHE B O 1
ATOM 2273 N N . ILE B 1 29 ? 1.902 23.188 -3.781 1 49.81 29 ILE B N 1
ATOM 2274 C CA . ILE B 1 29 ? 0.654 23.906 -4.031 1 49.81 29 ILE B CA 1
ATOM 2275 C C . ILE B 1 29 ? 0.252 23.734 -5.496 1 49.81 29 ILE B C 1
ATOM 2277 O O . ILE B 1 29 ? -0.917 23.484 -5.801 1 49.81 29 ILE B O 1
ATOM 2281 N N . GLU B 1 30 ? 1.22 23.875 -6.305 1 48.34 30 GLU B N 1
ATOM 2282 C CA . GLU B 1 30 ? 0.944 23.719 -7.727 1 48.34 30 GLU B CA 1
ATOM 2283 C C . GLU B 1 30 ? 0.551 22.281 -8.055 1 48.34 30 GLU B C 1
ATOM 2285 O O . GLU B 1 30 ? -0.351 22.047 -8.867 1 48.34 30 GLU B O 1
ATOM 2290 N N . TYR B 1 31 ? 1.292 21.344 -7.562 1 42.97 31 TYR B N 1
ATOM 2291 C CA . TYR B 1 31 ? 0.94 19.938 -7.734 1 42.97 31 TYR B CA 1
ATOM 2292 C C . TYR B 1 31 ? -0.467 19.672 -7.219 1 42.97 31 TYR B C 1
ATOM 2294 O O . TYR B 1 31 ? -1.254 18.984 -7.879 1 42.97 31 TYR B O 1
ATOM 2302 N N . LEU B 1 32 ? -0.587 20.125 -6.055 1 45.94 32 LEU B N 1
ATOM 2303 C CA . LEU B 1 32 ? -1.928 19.969 -5.5 1 45.94 32 LEU B CA 1
ATOM 2304 C C . LEU B 1 32 ? -2.971 20.594 -6.422 1 45.94 32 LEU B C 1
ATOM 2306 O O . LEU B 1 32 ? -4.047 20.016 -6.621 1 45.94 32 LEU B O 1
ATOM 2310 N N . LYS B 1 33 ? -2.639 21.781 -6.875 1 47.72 33 LYS B N 1
ATOM 2311 C CA . LYS B 1 33 ? -3.549 22.484 -7.773 1 47.72 33 LYS B CA 1
ATOM 2312 C C . LYS B 1 33 ? -3.824 21.656 -9.031 1 47.72 33 LYS B C 1
ATOM 2314 O O . LYS B 1 33 ? -4.961 21.609 -9.508 1 47.72 33 LYS B O 1
A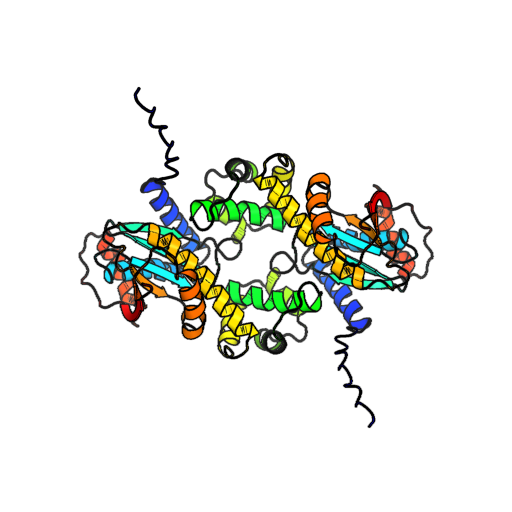TOM 2319 N N . VAL B 1 34 ? -2.818 21.141 -9.484 1 43.59 34 VAL B N 1
ATOM 2320 C CA . VAL B 1 34 ? -2.928 20.484 -10.781 1 43.59 34 VAL B CA 1
ATOM 2321 C C . VAL B 1 34 ? -3.473 19.062 -10.586 1 43.59 34 VAL B C 1
ATOM 2323 O O . VAL B 1 34 ? -4.293 18.594 -11.375 1 43.59 34 VAL B O 1
ATOM 2326 N N . HIS B 1 35 ? -2.938 18.422 -9.727 1 39.41 35 HIS B N 1
ATOM 2327 C CA . HIS B 1 35 ? -3.211 17 -9.68 1 39.41 35 HIS B CA 1
ATOM 2328 C C . HIS B 1 35 ? -4.285 16.672 -8.648 1 39.41 35 HIS B C 1
ATOM 2330 O O . HIS B 1 35 ? -4.797 15.547 -8.609 1 39.41 35 HIS B O 1
ATOM 2336 N N . HIS B 1 36 ? -4.367 17.375 -7.734 1 39.75 36 HIS B N 1
ATOM 2337 C CA . HIS B 1 36 ? -5.465 17.219 -6.789 1 39.75 36 HIS B CA 1
ATOM 2338 C C . HIS B 1 36 ? -6.496 18.328 -6.961 1 39.75 36 HIS B C 1
ATOM 2340 O O . HIS B 1 36 ? -6.883 18.984 -5.988 1 39.75 36 HIS B O 1
ATOM 2346 N N . GLY B 1 37 ? -6.742 18.594 -8.172 1 40.72 37 GLY B N 1
ATOM 2347 C CA . GLY B 1 37 ? -7.805 19.562 -8.406 1 40.72 37 GLY B CA 1
ATOM 2348 C C . GLY B 1 37 ? -8.984 19.391 -7.465 1 40.72 37 GLY B C 1
ATOM 2349 O O . GLY B 1 37 ? -9.602 20.375 -7.062 1 40.72 37 GLY B O 1
ATOM 2350 N N . ASP B 1 38 ? -9.234 18.219 -7.34 1 38.09 38 ASP B N 1
ATOM 2351 C CA . ASP B 1 38 ? -10.297 18.031 -6.355 1 38.09 38 ASP B CA 1
ATOM 2352 C C . ASP B 1 38 ? -9.828 18.422 -4.957 1 38.09 38 ASP B C 1
ATOM 2354 O O . ASP B 1 38 ? -10.617 18.891 -4.137 1 38.09 38 ASP B O 1
ATOM 2358 N N . LEU B 1 39 ? -8.586 18.156 -4.66 1 38.09 39 LEU B N 1
ATOM 2359 C CA . LEU B 1 39 ? -7.973 18.672 -3.447 1 38.09 39 LEU B CA 1
ATOM 2360 C C . LEU B 1 39 ? -7.586 20.141 -3.623 1 38.09 39 LEU B C 1
ATOM 2362 O O . LEU B 1 39 ? -7.305 20.844 -2.645 1 38.09 39 LEU B O 1
ATOM 2366 N N . ALA B 1 40 ? -7.34 20.5 -4.871 1 40.78 40 ALA B N 1
ATOM 2367 C CA . ALA B 1 40 ? -7.203 21.938 -5.102 1 40.78 40 ALA B CA 1
ATOM 2368 C C . ALA B 1 40 ? -8.336 22.703 -4.441 1 40.78 40 ALA B C 1
ATOM 2370 O O . ALA B 1 40 ? -8.117 23.781 -3.873 1 40.78 40 ALA B O 1
ATOM 2371 N N . ASP B 1 41 ? -9.422 22.094 -4.684 1 39.25 41 ASP B N 1
ATOM 2372 C CA . ASP B 1 41 ? -10.461 22.672 -3.842 1 39.25 41 ASP B CA 1
ATOM 2373 C C . ASP B 1 41 ? -10.109 22.547 -2.361 1 39.25 41 ASP B C 1
ATOM 2375 O O . ASP B 1 41 ? -10.383 23.438 -1.568 1 39.25 41 ASP B O 1
ATOM 2379 N N . HIS B 1 42 ? -9.375 21.5 -2.061 1 37.31 42 HIS B N 1
ATOM 2380 C CA . HIS B 1 42 ? -8.859 21.344 -0.704 1 37.31 42 HIS B CA 1
ATOM 2381 C C . HIS B 1 42 ? -7.578 22.156 -0.513 1 37.31 42 HIS B C 1
ATOM 2383 O O . HIS B 1 42 ? -7.246 22.547 0.608 1 37.31 42 HIS B O 1
ATOM 2389 N N . LEU B 1 43 ? -6.727 22.203 -1.471 1 42.19 43 LEU B N 1
ATOM 2390 C CA . LEU B 1 43 ? -5.582 23.109 -1.406 1 42.19 43 LEU B CA 1
ATOM 2391 C C . LEU B 1 43 ? -6.035 24.531 -1.109 1 42.19 43 LEU B C 1
ATOM 2393 O O . LEU B 1 43 ? -5.371 25.25 -0.364 1 42.19 43 LEU B O 1
ATOM 2397 N N . TYR B 1 44 ? -7.07 24.844 -1.894 1 39.62 44 TYR B N 1
ATOM 2398 C CA . TYR B 1 44 ? -7.723 26.062 -1.408 1 39.62 44 TYR B CA 1
ATOM 2399 C C . TYR B 1 44 ? -8.062 25.938 0.072 1 39.62 44 TYR B C 1
ATOM 2401 O O . TYR B 1 44 ? -7.926 26.906 0.827 1 39.62 44 TYR B O 1
ATOM 2409 N N . LEU B 1 45 ? -8.336 24.781 0.374 1 40.53 45 LEU B N 1
ATOM 2410 C CA . LEU B 1 45 ? -8.547 24.516 1.792 1 40.53 45 LEU B CA 1
ATOM 2411 C C . LEU B 1 45 ? -7.23 24.578 2.561 1 40.53 45 LEU B C 1
ATOM 2413 O O . LEU B 1 45 ? -7.18 25.094 3.678 1 40.53 45 LEU B O 1
ATOM 2417 N N . ALA B 1 46 ? -6.098 23.984 1.964 1 43.38 46 ALA B N 1
ATOM 2418 C CA . ALA B 1 46 ? -4.801 24.156 2.615 1 43.38 46 ALA B CA 1
ATOM 2419 C C . ALA B 1 46 ? -4.453 25.625 2.791 1 43.38 46 ALA B C 1
ATOM 2421 O O . ALA B 1 46 ? -3.98 26.031 3.854 1 43.38 46 ALA B O 1
ATOM 2422 N N . SER B 1 47 ? -4.547 26.234 1.574 1 43.53 47 SER B N 1
ATOM 2423 C CA . SER B 1 47 ? -4.363 27.672 1.739 1 43.53 47 SER B CA 1
ATOM 2424 C C . SER B 1 47 ? -5.336 28.25 2.766 1 43.53 47 SER B C 1
ATOM 2426 O O . SER B 1 47 ? -4.953 29.047 3.615 1 43.53 47 SER B O 1
ATOM 2428 N N . ASP B 1 48 ? -6.461 27.75 2.574 1 44.19 48 ASP B N 1
ATOM 2429 C CA . ASP B 1 48 ? -7.465 28.172 3.551 1 44.19 48 ASP B CA 1
ATOM 2430 C C . ASP B 1 48 ? -7.191 27.547 4.918 1 44.19 48 ASP B C 1
ATOM 2432 O O . ASP B 1 48 ? -7.379 28.188 5.949 1 44.19 48 ASP B O 1
ATOM 2436 N N . ALA B 1 49 ? -6.691 26.328 4.832 1 46.94 49 ALA B N 1
ATOM 2437 C CA . ALA B 1 49 ? -6.352 25.688 6.105 1 46.94 49 ALA B CA 1
ATOM 2438 C C . ALA B 1 49 ? -5.18 26.406 6.773 1 46.94 49 ALA B C 1
ATOM 2440 O O . ALA B 1 49 ? -5.191 26.625 7.984 1 46.94 49 ALA B O 1
ATOM 2441 N N . VAL B 1 50 ? -4.273 26.734 5.848 1 51.41 50 VAL B N 1
ATOM 2442 C CA . VAL B 1 50 ? -3.143 27.484 6.391 1 51.41 50 VAL B CA 1
ATOM 2443 C C . VAL B 1 50 ? -3.615 28.844 6.898 1 51.41 50 VAL B C 1
ATOM 2445 O O . VAL B 1 50 ? -3.184 29.297 7.961 1 51.41 50 VAL B O 1
ATOM 2448 N N . ALA B 1 51 ? -4.477 29.312 6.043 1 50.5 51 ALA B N 1
ATOM 2449 C CA . ALA B 1 51 ? -5.035 30.594 6.473 1 50.5 51 ALA B CA 1
ATOM 2450 C C . ALA B 1 51 ? -5.816 30.438 7.773 1 50.5 51 ALA B C 1
ATOM 2452 O O . ALA B 1 51 ? -5.742 31.297 8.656 1 50.5 51 ALA B O 1
ATOM 2453 N N . THR B 1 52 ? -6.48 29.406 7.84 1 51.28 52 THR B N 1
ATOM 2454 C CA . THR B 1 52 ? -7.242 29.109 9.047 1 51.28 52 THR B CA 1
ATOM 2455 C C . THR B 1 52 ? -6.312 28.938 10.242 1 51.28 52 THR B C 1
ATOM 2457 O O . THR B 1 52 ? -6.57 29.469 11.32 1 51.28 52 THR B O 1
ATOM 2460 N N . VAL B 1 53 ? -5.285 28.25 9.969 1 55.69 53 VAL B N 1
ATOM 2461 C CA . VAL B 1 53 ? -4.34 28.047 11.062 1 55.69 53 VAL B CA 1
ATOM 2462 C C . VAL B 1 53 ? -3.691 29.375 11.445 1 55.69 53 VAL B C 1
ATOM 2464 O O . VAL B 1 53 ? -3.553 29.688 12.633 1 55.69 53 VAL B O 1
ATOM 2467 N N . ALA B 1 54 ? -3.344 30.016 10.422 1 54.53 54 ALA B N 1
ATOM 2468 C CA . ALA B 1 54 ? -2.713 31.312 10.664 1 54.53 54 ALA B CA 1
ATOM 2469 C C . ALA B 1 54 ? -3.648 32.25 11.438 1 54.53 54 ALA B C 1
ATOM 2471 O O . ALA B 1 54 ? -3.205 33.031 12.289 1 54.53 54 ALA B O 1
ATOM 2472 N N . ALA B 1 55 ? -4.801 32.125 11.031 1 51.84 55 ALA B N 1
ATOM 2473 C CA . ALA B 1 55 ? -5.777 32.969 11.68 1 51.84 55 ALA B CA 1
ATOM 2474 C C . ALA B 1 55 ? -6.09 32.5 13.094 1 51.84 55 ALA B C 1
ATOM 2476 O O . ALA B 1 55 ? -6.363 33.312 13.984 1 51.84 55 ALA B O 1
ATOM 2477 N N . ALA B 1 56 ? -6.039 31.234 13.141 1 51.56 56 ALA B N 1
ATOM 2478 C CA . ALA B 1 56 ? -6.492 30.656 14.406 1 51.56 56 ALA B CA 1
ATOM 2479 C C . ALA B 1 56 ? -5.387 30.719 15.453 1 51.56 56 ALA B C 1
ATOM 2481 O O . ALA B 1 56 ? -5.664 30.797 16.656 1 51.56 56 ALA B O 1
ATOM 2482 N N . PHE B 1 57 ? -4.117 30.656 14.867 1 59.28 57 PHE B N 1
ATOM 2483 C CA . PHE B 1 57 ? -3.125 30.453 15.922 1 59.28 57 PHE B CA 1
ATOM 2484 C C . PHE B 1 57 ? -1.99 31.469 15.789 1 59.28 57 PHE B C 1
ATOM 2486 O O . PHE B 1 57 ? -1.229 31.422 14.82 1 59.28 57 PHE B O 1
ATOM 2493 N N . GLU B 1 58 ? -1.967 32.438 16.609 1 58.5 58 GLU B N 1
ATOM 2494 C CA . GLU B 1 58 ? -0.883 33.438 16.656 1 58.5 58 GLU B CA 1
ATOM 2495 C C . GLU B 1 58 ? 0.479 32.75 16.703 1 58.5 58 GLU B C 1
ATOM 2497 O O . GLU B 1 58 ? 1.438 33.219 16.094 1 58.5 58 GLU B O 1
ATOM 2502 N N . GLN B 1 59 ? 0.578 31.672 17.359 1 64.75 59 GLN B N 1
ATOM 2503 C CA . GLN B 1 59 ? 1.877 31.047 17.594 1 64.75 59 GLN B CA 1
ATOM 2504 C C . GLN B 1 59 ? 2.105 29.875 16.641 1 64.75 59 GLN B C 1
ATOM 2506 O O . GLN B 1 59 ? 3.039 29.094 16.828 1 64.75 59 GLN B O 1
ATOM 2511 N N . GLY B 1 60 ? 1.27 29.781 15.547 1 72.94 60 GLY B N 1
ATOM 2512 C CA . GLY B 1 60 ? 1.434 28.656 14.641 1 72.94 60 GLY B CA 1
ATOM 2513 C C . GLY B 1 60 ? 0.531 27.484 14.969 1 72.94 60 GLY B C 1
ATOM 2514 O O . GLY B 1 60 ? -0.18 27.516 15.977 1 72.94 60 GLY B O 1
ATOM 2515 N N . GLY B 1 61 ? 0.497 26.547 14.117 1 82.31 61 GLY B N 1
ATOM 2516 C CA . GLY B 1 61 ? -0.371 25.406 14.328 1 82.31 61 GLY B CA 1
ATOM 2517 C C . GLY B 1 61 ? -0.254 24.359 13.227 1 82.31 61 GLY B C 1
ATOM 2518 O O . GLY B 1 61 ? 0.519 24.531 12.281 1 82.31 61 GLY B O 1
ATOM 2519 N N . VAL B 1 62 ? -0.882 23.234 13.523 1 87.19 62 VAL B N 1
ATOM 2520 C CA . VAL B 1 62 ? -0.85 22.109 12.594 1 87.19 62 VAL B CA 1
ATOM 2521 C C . VAL B 1 62 ? -2.229 21.922 11.961 1 87.19 62 VAL B C 1
ATOM 2523 O O . VAL B 1 62 ? -3.25 22.078 12.641 1 87.19 62 VAL B O 1
ATOM 2526 N N . ILE B 1 63 ? -2.209 21.656 10.68 1 83.44 63 ILE B N 1
ATOM 2527 C CA . ILE B 1 63 ? -3.441 21.297 9.984 1 83.44 63 ILE B CA 1
ATOM 2528 C C . ILE B 1 63 ? -3.34 19.875 9.453 1 83.44 63 ILE B C 1
ATOM 2530 O O . ILE B 1 63 ? -2.352 19.5 8.812 1 83.44 63 ILE B O 1
ATOM 2534 N N . LEU B 1 64 ? -4.293 19.125 9.828 1 89.81 64 LEU B N 1
ATOM 2535 C CA . LEU B 1 64 ? -4.41 17.75 9.352 1 89.81 64 LEU B CA 1
ATOM 2536 C C . LEU B 1 64 ? -5.617 17.609 8.43 1 89.81 64 LEU B C 1
ATOM 2538 O O . LEU B 1 64 ? -6.754 17.844 8.844 1 89.81 64 LEU B O 1
ATOM 2542 N N . ILE B 1 65 ? -5.285 17.25 7.195 1 84.5 65 ILE B N 1
ATOM 2543 C CA . ILE B 1 65 ? -6.309 17.125 6.164 1 84.5 65 ILE B CA 1
ATOM 2544 C C . ILE B 1 65 ? -6.512 15.656 5.805 1 84.5 65 ILE B C 1
ATOM 2546 O O . ILE B 1 65 ? -5.543 14.922 5.574 1 84.5 65 ILE B O 1
ATOM 2550 N N . ALA B 1 66 ? -7.801 15.195 5.805 1 90.69 66 ALA B N 1
ATOM 2551 C CA . ALA B 1 66 ? -8.102 13.828 5.383 1 90.69 66 ALA B CA 1
ATOM 2552 C C . ALA B 1 66 ? -9.484 13.742 4.746 1 90.69 66 ALA B C 1
ATOM 2554 O O . ALA B 1 66 ? -10.5 13.852 5.434 1 90.69 66 ALA B O 1
ATOM 2555 N N . GLY B 1 67 ? -9.578 13.648 3.465 1 89.88 67 GLY B N 1
ATOM 2556 C CA . GLY B 1 67 ? -10.742 13.383 2.637 1 89.88 67 GLY B CA 1
ATOM 2557 C C . GLY B 1 67 ? -10.484 12.32 1.579 1 89.88 67 GLY B C 1
ATOM 2558 O O . GLY B 1 67 ? -10.102 11.195 1.9 1 89.88 67 GLY B O 1
ATOM 2559 N N . THR B 1 68 ? -10.586 12.75 0.279 1 87.94 68 THR B N 1
ATOM 2560 C CA . THR B 1 68 ? -10.18 11.828 -0.779 1 87.94 68 THR B CA 1
ATOM 2561 C C . THR B 1 68 ? -8.703 11.477 -0.656 1 87.94 68 THR B C 1
ATOM 2563 O O . THR B 1 68 ? -8.312 10.32 -0.843 1 87.94 68 THR B O 1
ATOM 2566 N N . GLY B 1 69 ? -7.914 12.453 -0.332 1 88.88 69 GLY B N 1
ATOM 2567 C CA . GLY B 1 69 ? -6.512 12.312 0.034 1 88.88 69 GLY B CA 1
ATOM 2568 C C . GLY B 1 69 ? -6.211 12.805 1.438 1 88.88 69 GLY B C 1
ATOM 2569 O O . GLY B 1 69 ? -7.129 13.07 2.217 1 88.88 69 GLY B O 1
ATOM 2570 N N . SER B 1 70 ? -4.922 12.805 1.793 1 88.69 70 SER B N 1
ATOM 2571 C CA . SER B 1 70 ? -4.547 13.312 3.109 1 88.69 70 SER B CA 1
ATOM 2572 C C . SER B 1 70 ? -3.213 14.047 3.061 1 88.69 70 SER B C 1
ATOM 2574 O O . SER B 1 70 ? -2.436 13.875 2.119 1 88.69 70 SER B O 1
ATOM 2576 N N . SER B 1 71 ? -3.027 14.922 4.023 1 85.94 71 SER B N 1
ATOM 2577 C CA . SER B 1 71 ? -1.798 15.695 4.188 1 85.94 71 SER B CA 1
ATOM 2578 C C . SER B 1 71 ? -1.748 16.359 5.555 1 85.94 71 SER B C 1
ATOM 2580 O O . SER B 1 71 ? -2.787 16.609 6.172 1 85.94 71 SER B O 1
ATOM 2582 N N . CYS B 1 72 ? -0.576 16.547 6.051 1 87.31 72 CYS B N 1
ATOM 2583 C CA . CYS B 1 72 ? -0.359 17.281 7.293 1 87.31 72 CYS B CA 1
ATOM 2584 C C . CYS B 1 72 ? 0.624 18.438 7.082 1 87.31 72 CYS B C 1
ATOM 2586 O O . CYS B 1 72 ? 1.665 18.25 6.449 1 87.31 72 CYS B O 1
ATOM 2588 N N . ARG B 1 73 ? 0.194 19.609 7.551 1 81.94 73 ARG B N 1
ATOM 2589 C CA . ARG B 1 73 ? 1.043 20.797 7.406 1 81.94 73 ARG B CA 1
ATOM 2590 C C . ARG B 1 73 ? 1.19 21.531 8.734 1 81.94 73 ARG B C 1
ATOM 2592 O O . ARG B 1 73 ? 0.254 21.578 9.531 1 81.94 73 ARG B O 1
ATOM 2599 N N . VAL B 1 74 ? 2.393 22.062 8.906 1 82.62 74 VAL B N 1
ATOM 2600 C CA . VAL B 1 74 ? 2.66 22.906 10.07 1 82.62 74 VAL B CA 1
ATOM 2601 C C . VAL B 1 74 ? 2.988 24.312 9.609 1 82.62 74 VAL B C 1
ATOM 2603 O O . VAL B 1 74 ? 3.812 24.516 8.719 1 82.62 74 VAL B O 1
ATOM 2606 N N . LEU B 1 75 ? 2.23 25.203 10.18 1 73.81 75 LEU B N 1
ATOM 2607 C CA . LEU B 1 75 ? 2.502 26.609 9.953 1 73.81 75 LEU B CA 1
ATOM 2608 C C . LEU B 1 75 ? 3.219 27.219 11.156 1 73.81 75 LEU B C 1
ATOM 2610 O O . LEU B 1 75 ? 2.725 27.156 12.281 1 73.81 75 LEU B O 1
ATOM 2614 N N . LEU B 1 76 ? 4.336 27.812 10.852 1 74.44 76 LEU B N 1
ATOM 2615 C CA . LEU B 1 76 ? 5.09 28.484 11.906 1 74.44 76 LEU B CA 1
ATOM 2616 C C . LEU B 1 76 ? 4.695 29.953 12 1 74.44 76 LEU B C 1
ATOM 2618 O O . LEU B 1 76 ? 4.039 30.484 11.102 1 74.44 76 LEU B O 1
ATOM 2622 N N . ASN B 1 77 ? 5.148 30.578 13.031 1 68 77 ASN B N 1
ATOM 2623 C CA . ASN B 1 77 ? 4.816 31.984 13.258 1 68 77 ASN B CA 1
ATOM 2624 C C . ASN B 1 77 ? 5.473 32.875 12.219 1 68 77 ASN B C 1
ATOM 2626 O O . ASN B 1 77 ? 4.953 33.969 11.906 1 68 77 ASN B O 1
ATOM 2630 N N . ASN B 1 78 ? 6.582 32.438 11.68 1 64.31 78 ASN B N 1
ATOM 2631 C CA . ASN B 1 78 ? 7.285 33.281 10.695 1 64.31 78 ASN B CA 1
ATOM 2632 C C . ASN B 1 78 ? 6.75 33.031 9.281 1 64.31 78 ASN B C 1
ATOM 2634 O O . ASN B 1 78 ? 7.293 33.562 8.312 1 64.31 78 ASN B O 1
ATOM 2638 N N . GLY B 1 79 ? 5.707 32.188 9.242 1 64.06 79 GLY B N 1
ATOM 2639 C CA . GLY B 1 79 ? 5.062 31.969 7.953 1 64.06 79 GLY B CA 1
ATOM 2640 C C . GLY B 1 79 ? 5.578 30.734 7.219 1 64.06 79 GLY B C 1
ATOM 2641 O O . GLY B 1 79 ? 4.992 30.312 6.223 1 64.06 79 GLY B O 1
ATOM 2642 N N . ARG B 1 80 ? 6.637 30.234 7.746 1 70.75 80 ARG B N 1
ATOM 2643 C CA . ARG B 1 80 ? 7.164 29.031 7.105 1 70.75 80 ARG B CA 1
ATOM 2644 C C . ARG B 1 80 ? 6.223 27.844 7.305 1 70.75 80 ARG B C 1
ATOM 2646 O O . ARG B 1 80 ? 5.594 27.719 8.359 1 70.75 80 ARG B O 1
ATOM 2653 N N . VAL B 1 81 ? 6.133 27.016 6.219 1 72.62 81 VAL B N 1
ATOM 2654 C CA . VAL B 1 81 ? 5.258 25.859 6.25 1 72.62 81 VAL B CA 1
ATOM 2655 C C . VAL B 1 81 ? 6.074 24.594 6 1 72.62 81 VAL B C 1
ATOM 2657 O O . VAL B 1 81 ? 6.945 24.562 5.129 1 72.62 81 VAL B O 1
ATOM 2660 N N . PHE B 1 82 ? 5.84 23.609 6.84 1 77.12 82 PHE B N 1
ATOM 2661 C CA . PHE B 1 82 ? 6.402 22.281 6.633 1 77.12 82 PHE B CA 1
ATOM 2662 C C . PHE B 1 82 ? 5.297 21.266 6.402 1 77.12 82 PHE B C 1
ATOM 2664 O O . PHE B 1 82 ? 4.184 21.406 6.91 1 77.12 82 PHE B O 1
ATOM 2671 N N . GLY B 1 83 ? 5.645 20.281 5.574 1 80.06 83 GLY B N 1
ATOM 2672 C CA . GLY B 1 83 ? 4.625 19.297 5.227 1 80.06 83 GLY B CA 1
ATOM 2673 C C . GLY B 1 83 ? 5.062 17.875 5.48 1 80.06 83 GLY B C 1
ATOM 2674 O O . GLY B 1 83 ? 6.25 17.547 5.391 1 80.06 83 GLY B O 1
ATOM 2675 N N . VAL B 1 84 ? 4.102 17.062 5.863 1 88.31 84 VAL B N 1
ATOM 2676 C CA . VAL B 1 84 ? 4.242 15.617 5.973 1 88.31 84 VAL B CA 1
ATOM 2677 C C . VAL B 1 84 ? 3.135 14.938 5.176 1 88.31 84 VAL B C 1
ATOM 2679 O O . VAL B 1 84 ? 1.953 15.242 5.344 1 88.31 84 VAL B O 1
ATOM 2682 N N . GLY B 1 85 ? 3.574 14 4.312 1 87.5 85 GLY B N 1
ATOM 2683 C CA . GLY B 1 85 ? 2.58 13.336 3.482 1 87.5 85 GLY B CA 1
ATOM 2684 C C . GLY B 1 85 ? 2.02 14.227 2.393 1 87.5 85 GLY B C 1
ATOM 2685 O O . GLY B 1 85 ? 2.613 15.258 2.062 1 87.5 85 GLY B O 1
ATOM 2686 N N . GLY B 1 86 ? 0.947 13.781 1.778 1 84.19 86 GLY B N 1
ATOM 2687 C CA . GLY B 1 86 ? 0.29 14.555 0.737 1 84.19 86 GLY B CA 1
ATOM 2688 C C . GLY B 1 86 ? 0.888 14.328 -0.639 1 84.19 86 GLY B C 1
ATOM 2689 O O . GLY B 1 86 ? 0.758 15.18 -1.522 1 84.19 86 GLY B O 1
ATOM 2690 N N . TRP B 1 87 ? 1.551 13.258 -0.756 1 86.62 87 TRP B N 1
ATOM 2691 C CA . TRP B 1 87 ? 2.254 13 -2.01 1 86.62 87 TRP B CA 1
ATOM 2692 C C . TRP B 1 87 ? 1.391 12.18 -2.963 1 86.62 87 TRP B C 1
ATOM 2694 O O . TRP B 1 87 ? 1.869 11.719 -4 1 86.62 87 TRP B O 1
ATOM 2704 N N . GLY B 1 88 ? 0.085 11.953 -2.533 1 87.69 88 GLY B N 1
ATOM 2705 C CA . GLY B 1 88 ? -0.849 11.242 -3.395 1 87.69 88 GLY B CA 1
ATOM 2706 C C . GLY B 1 88 ? -1.078 9.805 -2.975 1 87.69 88 GLY B C 1
ATOM 2707 O O . GLY B 1 88 ? -0.425 9.312 -2.053 1 87.69 88 GLY B O 1
ATOM 2708 N N . HIS B 1 89 ? -2.002 9.156 -3.711 1 90 89 HIS B N 1
ATOM 2709 C CA . HIS B 1 89 ? -2.549 7.883 -3.256 1 90 89 HIS B CA 1
ATOM 2710 C C . HIS B 1 89 ? -1.542 6.754 -3.445 1 90 89 HIS B C 1
ATOM 2712 O O . HIS B 1 89 ? -1.642 5.715 -2.791 1 90 89 HIS B O 1
ATOM 2718 N N . GLN B 1 90 ? -0.528 6.984 -4.27 1 91.88 90 GLN B N 1
ATOM 2719 C CA . GLN B 1 90 ? 0.418 5.898 -4.516 1 91.88 90 GLN B CA 1
ATOM 2720 C C . GLN B 1 90 ? 1.504 5.863 -3.443 1 91.88 90 GLN B C 1
ATOM 2722 O O . GLN B 1 90 ? 2.045 4.797 -3.135 1 91.88 90 GLN B O 1
ATOM 2727 N N . ILE B 1 91 ? 1.769 7.109 -2.807 1 92.44 91 ILE B N 1
ATOM 2728 C CA . ILE B 1 91 ? 2.949 7.039 -1.952 1 92.44 91 ILE B CA 1
ATOM 2729 C C . ILE B 1 91 ? 2.729 7.887 -0.701 1 92.44 91 ILE B C 1
ATOM 2731 O O . ILE B 1 91 ? 3.568 7.902 0.202 1 92.44 91 ILE B O 1
ATOM 2735 N N . GLY B 1 92 ? 1.585 8.547 -0.573 1 88.88 92 GLY B N 1
ATOM 2736 C CA . GLY B 1 92 ? 1.627 9.5 0.528 1 88.88 92 GLY B CA 1
ATOM 2737 C C . GLY B 1 92 ? 0.251 9.945 0.983 1 88.88 92 GLY B C 1
ATOM 2738 O O . GLY B 1 92 ? 0.09 11.062 1.487 1 88.88 92 GLY B O 1
ATOM 2739 N N . ASP B 1 93 ? -0.774 9.148 0.862 1 89.38 93 ASP B N 1
ATOM 2740 C CA . ASP B 1 93 ? -2.1 9.57 1.306 1 89.38 93 ASP B CA 1
ATOM 2741 C C . ASP B 1 93 ? -2.631 8.641 2.398 1 89.38 93 ASP B C 1
ATOM 2743 O O . ASP B 1 93 ? -3.818 8.312 2.414 1 89.38 93 ASP B O 1
ATOM 2747 N N . GLY B 1 94 ? -1.742 8.336 3.277 1 94.44 94 GLY B N 1
ATOM 2748 C CA . GLY B 1 94 ? -2.158 7.449 4.355 1 94.44 94 GLY B CA 1
ATOM 2749 C C . GLY B 1 94 ? -3.242 8.047 5.234 1 94.44 94 GLY B C 1
ATOM 2750 O O . GLY B 1 94 ? -3.188 9.227 5.574 1 94.44 94 GLY B O 1
ATOM 2751 N N . GLY B 1 95 ? -4.277 7.219 5.531 1 97.62 95 GLY B N 1
ATOM 2752 C CA . GLY B 1 95 ? -5.348 7.641 6.414 1 97.62 95 GLY B CA 1
ATOM 2753 C C . GLY B 1 95 ? -6.453 8.391 5.695 1 97.62 95 GLY B C 1
ATOM 2754 O O . GLY B 1 95 ? -7.422 8.836 6.316 1 97.62 95 GLY B O 1
ATOM 2755 N N . SER B 1 96 ? -6.375 8.562 4.406 1 95 96 SER B N 1
ATOM 2756 C CA . SER B 1 96 ? -7.383 9.25 3.605 1 95 96 SER B CA 1
ATOM 2757 C C . SER B 1 96 ? -8.578 8.344 3.322 1 95 96 SER B C 1
ATOM 2759 O O . SER B 1 96 ? -8.562 7.164 3.672 1 95 96 SER B O 1
ATOM 2761 N N . GLY B 1 97 ? -9.578 9.016 2.754 1 96.38 97 GLY B N 1
ATOM 2762 C CA . GLY B 1 97 ? -10.719 8.234 2.312 1 96.38 97 GLY B CA 1
ATOM 2763 C C . GLY B 1 97 ? -10.359 7.18 1.282 1 96.38 97 GLY B C 1
ATOM 2764 O O . GLY B 1 97 ? -10.867 6.059 1.335 1 96.38 97 GLY B O 1
ATOM 2765 N N . PHE B 1 98 ? -9.508 7.547 0.367 1 96.31 98 PHE B N 1
ATOM 2766 C CA . PHE B 1 98 ? -9.055 6.57 -0.616 1 96.31 98 PHE B CA 1
ATOM 2767 C C . PHE B 1 98 ? -8.32 5.422 0.063 1 96.31 98 PHE B C 1
ATOM 2769 O O . PHE B 1 98 ? -8.555 4.254 -0.251 1 96.31 98 PHE B O 1
ATOM 2776 N N . TRP B 1 99 ? -7.43 5.723 0.954 1 97.75 99 TRP B N 1
ATOM 2777 C CA . TRP B 1 99 ? -6.641 4.734 1.678 1 97.75 99 TRP B CA 1
ATOM 2778 C C . TRP B 1 99 ? -7.539 3.736 2.398 1 97.75 99 TRP B C 1
ATOM 2780 O O . TRP B 1 99 ? -7.32 2.525 2.324 1 97.75 99 TRP B O 1
ATOM 2790 N N . ILE B 1 100 ? -8.539 4.215 3.025 1 98.62 100 ILE B N 1
ATOM 2791 C CA . ILE B 1 100 ? -9.469 3.361 3.754 1 98.62 100 ILE B CA 1
ATOM 2792 C C . ILE B 1 100 ? -10.227 2.465 2.771 1 98.62 100 ILE B C 1
ATOM 2794 O O . ILE B 1 100 ? -10.328 1.255 2.986 1 98.62 100 ILE B O 1
ATOM 2798 N N . ALA B 1 101 ? -10.695 3.098 1.745 1 98.62 101 ALA B N 1
ATOM 2799 C CA . ALA B 1 101 ? -11.492 2.373 0.758 1 98.62 101 ALA B CA 1
ATOM 2800 C C . ALA B 1 101 ? -10.688 1.248 0.119 1 98.62 101 ALA B C 1
ATOM 2802 O O . ALA B 1 101 ? -11.156 0.115 0.016 1 98.62 101 ALA B O 1
ATOM 2803 N N . ILE B 1 102 ? -9.477 1.568 -0.319 1 98.19 102 ILE B N 1
ATOM 2804 C CA . ILE B 1 102 ? -8.648 0.589 -1.017 1 98.19 102 ILE B CA 1
ATOM 2805 C C . ILE B 1 102 ? -8.289 -0.552 -0.067 1 98.19 102 ILE B C 1
ATOM 2807 O O . ILE B 1 102 ? -8.25 -1.716 -0.473 1 98.19 102 ILE B O 1
ATOM 2811 N N . ARG B 1 103 ? -8.062 -0.27 1.16 1 97.5 103 ARG B N 1
ATOM 2812 C CA . ARG B 1 103 ? -7.758 -1.302 2.148 1 97.5 103 ARG B CA 1
ATOM 2813 C C . ARG B 1 103 ? -8.961 -2.215 2.369 1 97.5 103 ARG B C 1
ATOM 2815 O O . ARG B 1 103 ? -8.805 -3.432 2.498 1 97.5 103 ARG B O 1
ATOM 2822 N N . ALA B 1 104 ? -10.086 -1.604 2.451 1 98.12 104 ALA B N 1
ATOM 2823 C CA . ALA B 1 104 ? -11.297 -2.408 2.596 1 98.12 104 ALA B CA 1
ATOM 2824 C C . ALA B 1 104 ? -11.469 -3.365 1.419 1 98.12 104 ALA B C 1
ATOM 2826 O O . ALA B 1 104 ? -11.781 -4.543 1.607 1 98.12 104 ALA B O 1
ATOM 2827 N N . ILE B 1 105 ? -11.211 -2.867 0.245 1 97.81 105 ILE B N 1
ATOM 2828 C CA . ILE B 1 105 ? -11.328 -3.68 -0.962 1 97.81 105 ILE B CA 1
ATOM 2829 C C . ILE B 1 105 ? -10.289 -4.801 -0.932 1 97.81 105 ILE B C 1
ATOM 2831 O O . ILE B 1 105 ? -10.609 -5.961 -1.191 1 97.81 105 ILE B O 1
ATOM 2835 N N . ARG B 1 106 ? -9.102 -4.449 -0.577 1 96.44 106 ARG B N 1
ATOM 2836 C CA . ARG B 1 106 ? -8.008 -5.41 -0.541 1 96.44 106 ARG B CA 1
ATOM 2837 C C . ARG B 1 106 ? -8.297 -6.543 0.438 1 96.44 106 ARG B C 1
ATOM 2839 O O . ARG B 1 106 ? -7.98 -7.703 0.168 1 96.44 106 ARG B O 1
ATOM 2846 N N . ILE B 1 107 ? -8.867 -6.207 1.57 1 95.75 107 ILE B N 1
ATOM 2847 C CA . ILE B 1 107 ? -9.156 -7.203 2.594 1 95.75 107 ILE B CA 1
ATOM 2848 C C . ILE B 1 107 ? -10.078 -8.281 2.025 1 95.75 107 ILE B C 1
ATOM 2850 O O . ILE B 1 107 ? -9.906 -9.469 2.303 1 95.75 107 ILE B O 1
ATOM 2854 N N . VAL B 1 108 ? -11.008 -7.895 1.261 1 95.62 108 VAL B N 1
ATOM 2855 C CA . VAL B 1 108 ? -11.969 -8.828 0.673 1 95.62 108 VAL B CA 1
ATOM 2856 C C . VAL B 1 108 ? -11.258 -9.742 -0.316 1 95.62 108 VAL B C 1
ATOM 2858 O O . VAL B 1 108 ? -11.445 -10.961 -0.289 1 95.62 108 VAL B O 1
ATOM 2861 N N . PHE B 1 109 ? -10.391 -9.156 -1.101 1 92.94 109 PHE B N 1
ATOM 2862 C CA . PHE B 1 109 ? -9.656 -9.938 -2.09 1 92.94 109 PHE B CA 1
ATOM 2863 C C . PHE B 1 109 ? -8.664 -10.867 -1.412 1 92.94 109 PHE B C 1
ATOM 2865 O O . PHE B 1 109 ? -8.562 -12.047 -1.771 1 92.94 109 PHE B O 1
ATOM 2872 N N . ASP B 1 110 ? -7.98 -10.352 -0.446 1 94.19 110 ASP B N 1
ATOM 2873 C CA . ASP B 1 110 ? -6.98 -11.148 0.261 1 94.19 110 ASP B CA 1
ATOM 2874 C C . ASP B 1 110 ? -7.625 -12.328 0.983 1 94.19 110 ASP B C 1
ATOM 2876 O O . ASP B 1 110 ? -7.055 -13.422 1.031 1 94.19 110 ASP B O 1
ATOM 2880 N N . GLU B 1 111 ? -8.734 -12.039 1.568 1 93.44 111 GLU B N 1
ATOM 2881 C CA . GLU B 1 111 ? -9.453 -13.117 2.244 1 93.44 111 GLU B CA 1
ATOM 2882 C C . GLU B 1 111 ? -9.844 -14.219 1.266 1 93.44 111 GLU B C 1
ATOM 2884 O O . GLU B 1 111 ? -9.609 -15.398 1.529 1 93.44 111 GLU B O 1
ATOM 2889 N N . ASP B 1 112 ? -10.359 -13.82 0.174 1 90.81 112 ASP B N 1
ATOM 2890 C CA . ASP B 1 112 ? -10.812 -14.797 -0.817 1 90.81 112 ASP B CA 1
ATOM 2891 C C . ASP B 1 112 ? -9.633 -15.57 -1.396 1 90.81 112 ASP B C 1
ATOM 2893 O O . ASP B 1 112 ? -9.758 -16.766 -1.703 1 90.81 112 ASP B O 1
ATOM 2897 N N . ASP B 1 113 ? -8.477 -14.891 -1.538 1 89.62 113 ASP B N 1
ATOM 2898 C CA . ASP B 1 113 ? -7.277 -15.531 -2.066 1 89.62 113 ASP B CA 1
ATOM 2899 C C . ASP B 1 113 ? -6.633 -16.438 -1.021 1 89.62 113 ASP B C 1
ATOM 2901 O O . ASP B 1 113 ? -5.801 -17.281 -1.354 1 89.62 113 ASP B O 1
ATOM 2905 N N . GLY B 1 114 ? -6.961 -16.234 0.263 1 91.5 114 GLY B N 1
ATOM 2906 C CA . GLY B 1 114 ? -6.344 -16.969 1.349 1 91.5 114 GLY B CA 1
ATOM 2907 C C . GLY B 1 114 ? -5.07 -16.328 1.863 1 91.5 114 GLY B C 1
ATOM 2908 O O . GLY B 1 114 ? -4.324 -16.953 2.627 1 91.5 114 GLY B O 1
ATOM 2909 N N . MET B 1 115 ? -4.777 -15.172 1.416 1 91.19 115 MET B N 1
ATOM 2910 C CA . MET B 1 115 ? -3.564 -14.469 1.823 1 91.19 115 MET B CA 1
ATOM 2911 C C . MET B 1 115 ? -3.68 -13.969 3.26 1 91.19 115 MET B C 1
ATOM 2913 O O . MET B 1 115 ? -2.678 -13.859 3.967 1 91.19 115 MET B O 1
ATOM 2917 N N . GLU B 1 116 ? -4.855 -13.625 3.586 1 85.5 116 GLU B N 1
ATOM 2918 C CA . GLU B 1 116 ? -5.125 -13.164 4.945 1 85.5 116 GLU B CA 1
ATOM 2919 C C . GLU B 1 116 ? -6.445 -13.719 5.465 1 85.5 116 GLU B C 1
ATOM 2921 O O . GLU B 1 116 ? -7.422 -13.812 4.719 1 85.5 116 GLU B O 1
ATOM 2926 N N . ILE B 1 117 ? -6.316 -14.25 6.617 1 80.94 117 ILE B N 1
ATOM 2927 C CA . ILE B 1 117 ? -7.547 -14.586 7.32 1 80.94 117 ILE B CA 1
ATOM 2928 C C . ILE B 1 117 ? -7.832 -13.531 8.391 1 80.94 117 ILE B C 1
ATOM 2930 O O . ILE B 1 117 ? -7.191 -13.523 9.445 1 80.94 117 ILE B O 1
ATOM 2934 N N . PRO B 1 118 ? -8.766 -12.688 7.973 1 80.88 118 PRO B N 1
ATOM 2935 C CA . PRO B 1 118 ? -9.039 -11.633 8.953 1 80.88 118 PRO B CA 1
ATOM 2936 C C . PRO B 1 118 ? -9.617 -12.18 10.258 1 80.88 118 PRO B C 1
ATOM 2938 O O . PRO B 1 118 ? -10.312 -13.203 10.25 1 80.88 118 PRO B O 1
ATOM 2941 N N . HIS B 1 119 ? -9.203 -11.484 11.242 1 85.19 119 HIS B N 1
ATOM 2942 C CA . HIS B 1 119 ? -9.734 -11.852 12.555 1 85.19 119 HIS B CA 1
ATOM 2943 C C . HIS B 1 119 ? -11.234 -11.617 12.625 1 85.19 119 HIS B C 1
ATOM 2945 O O . HIS B 1 119 ? -11.969 -12.422 13.211 1 85.19 119 HIS B O 1
ATOM 2951 N N . GLU B 1 120 ? -11.641 -10.516 11.984 1 88.62 120 GLU B N 1
ATOM 2952 C CA . GLU B 1 120 ? -13.055 -10.148 11.977 1 88.62 120 GLU B CA 1
ATOM 2953 C C . GLU B 1 120 ? -13.711 -10.508 10.648 1 88.62 120 GLU B C 1
ATOM 2955 O O . GLU B 1 120 ? -13.047 -10.531 9.609 1 88.62 120 GLU B O 1
ATOM 2960 N N . SER B 1 121 ? -14.984 -10.703 10.789 1 90.88 121 SER B N 1
ATOM 2961 C CA . SER B 1 121 ? -15.742 -11.008 9.578 1 90.88 121 SER B CA 1
ATOM 2962 C C . SER B 1 121 ? -15.695 -9.844 8.586 1 90.88 121 SER B C 1
ATOM 2964 O O . SER B 1 121 ? -15.812 -8.68 8.984 1 90.88 121 SER B O 1
ATOM 2966 N N . THR B 1 122 ? -15.57 -10.18 7.293 1 95.5 122 THR B N 1
ATOM 2967 C CA . THR B 1 122 ? -15.547 -9.156 6.254 1 95.5 122 THR B CA 1
ATOM 2968 C C . THR B 1 122 ? -16.844 -9.172 5.457 1 95.5 122 THR B C 1
ATOM 2970 O O . THR B 1 122 ? -16.938 -8.562 4.387 1 95.5 122 THR B O 1
ATOM 2973 N N . ALA B 1 123 ? -17.828 -9.883 5.969 1 96.44 123 ALA B N 1
ATOM 2974 C CA . ALA B 1 123 ? -19.078 -10.086 5.246 1 96.44 123 ALA B CA 1
ATOM 2975 C C . ALA B 1 123 ? -19.75 -8.758 4.938 1 96.44 123 ALA B C 1
ATOM 2977 O O . ALA B 1 123 ? -20.234 -8.539 3.818 1 96.44 123 ALA B O 1
ATOM 2978 N N . LEU B 1 124 ? -19.828 -7.914 5.922 1 98.31 124 LEU B N 1
ATOM 2979 C CA . LEU B 1 124 ? -20.5 -6.637 5.711 1 98.31 124 LEU B CA 1
ATOM 2980 C C . LEU B 1 124 ? -19.734 -5.781 4.703 1 98.31 124 LEU B C 1
ATOM 2982 O O . LEU B 1 124 ? -20.344 -5.133 3.848 1 98.31 124 LEU B O 1
ATOM 2986 N N . ILE B 1 125 ? -18.422 -5.727 4.797 1 98.38 125 ILE B N 1
ATOM 2987 C CA . ILE B 1 125 ? -17.625 -4.98 3.838 1 98.38 125 ILE B CA 1
ATOM 2988 C C . ILE B 1 125 ? -17.922 -5.469 2.422 1 98.38 125 ILE B C 1
ATOM 2990 O O . ILE B 1 125 ? -18.078 -4.66 1.502 1 98.38 125 ILE B O 1
ATOM 2994 N N . ARG B 1 126 ? -18.016 -6.773 2.266 1 97.69 126 ARG B N 1
ATOM 2995 C CA . ARG B 1 126 ? -18.297 -7.367 0.965 1 97.69 126 ARG B CA 1
ATOM 2996 C C . ARG B 1 126 ? -19.672 -6.906 0.45 1 97.69 126 ARG B C 1
ATOM 2998 O O . ARG B 1 126 ? -19.797 -6.512 -0.71 1 97.69 126 ARG B O 1
ATOM 3005 N N . GLU B 1 127 ? -20.609 -7.02 1.314 1 98.25 127 GLU B N 1
ATOM 3006 C CA . GLU B 1 127 ? -21.953 -6.594 0.95 1 98.25 127 GLU B CA 1
ATOM 3007 C C . GLU B 1 127 ? -21.984 -5.129 0.532 1 98.25 127 GLU B C 1
ATOM 3009 O O . GLU B 1 127 ? -22.547 -4.781 -0.504 1 98.25 127 GLU B O 1
ATOM 3014 N N . LEU B 1 128 ? -21.375 -4.27 1.283 1 98.75 128 LEU B N 1
ATOM 3015 C CA . LEU B 1 128 ? -21.359 -2.834 1.019 1 98.75 128 LEU B CA 1
ATOM 3016 C C . LEU B 1 128 ? -20.594 -2.529 -0.27 1 98.75 128 LEU B C 1
ATOM 3018 O O . LEU B 1 128 ? -20.969 -1.616 -1.012 1 98.75 128 LEU B O 1
ATOM 3022 N N . LEU B 1 129 ? -19.531 -3.279 -0.51 1 98.56 129 LEU B N 1
ATOM 3023 C CA . LEU B 1 129 ? -18.734 -3.113 -1.721 1 98.56 129 LEU B CA 1
ATOM 3024 C C . LEU B 1 129 ? -19.578 -3.336 -2.967 1 98.56 129 LEU B C 1
ATOM 3026 O O . LEU B 1 129 ? -19.594 -2.498 -3.871 1 98.56 129 LEU B O 1
ATOM 3030 N N . LEU B 1 130 ? -20.297 -4.418 -2.99 1 98.12 130 LEU B N 1
ATOM 3031 C CA . LEU B 1 130 ? -21.125 -4.758 -4.137 1 98.12 130 LEU B CA 1
ATOM 3032 C C . LEU B 1 130 ? -22.234 -3.729 -4.328 1 98.12 130 LEU B C 1
ATOM 3034 O O . LEU B 1 130 ? -22.469 -3.264 -5.445 1 98.12 130 LEU B O 1
ATOM 3038 N N . LYS B 1 131 ? -22.859 -3.34 -3.258 1 98.5 131 LYS B N 1
ATOM 3039 C CA . LYS B 1 131 ? -23.969 -2.404 -3.299 1 98.5 131 LYS B CA 1
ATOM 3040 C C . LYS B 1 131 ? -23.516 -1.013 -3.725 1 98.5 131 LYS B C 1
ATOM 3042 O O . LYS B 1 131 ? -24.125 -0.394 -4.602 1 98.5 131 LYS B O 1
ATOM 3047 N N . HIS B 1 132 ? -22.469 -0.495 -3.152 1 98.38 132 HIS B N 1
ATOM 3048 C CA . HIS B 1 132 ? -22 0.869 -3.377 1 98.38 132 HIS B CA 1
ATOM 3049 C C . HIS B 1 132 ? -21.594 1.08 -4.832 1 98.38 132 HIS B C 1
ATOM 3051 O O . HIS B 1 132 ? -21.953 2.096 -5.438 1 98.38 132 HIS B O 1
ATOM 3057 N N . PHE B 1 133 ? -20.891 0.104 -5.328 1 98.12 133 PHE B N 1
ATOM 3058 C CA . PHE B 1 133 ? -20.375 0.258 -6.684 1 98.12 133 PHE B CA 1
ATOM 3059 C C . PHE B 1 133 ? -21.312 -0.362 -7.703 1 98.12 133 PHE B C 1
ATOM 3061 O O . PHE B 1 133 ? -21.047 -0.357 -8.898 1 98.12 133 PHE B O 1
ATOM 3068 N N . LYS B 1 134 ? -22.453 -0.972 -7.223 1 97.69 134 LYS B N 1
ATOM 3069 C CA . LYS B 1 134 ? -23.484 -1.562 -8.062 1 97.69 134 LYS B CA 1
ATOM 3070 C C . LYS B 1 134 ? -22.906 -2.645 -8.969 1 97.69 134 LYS B C 1
ATOM 3072 O O . LYS B 1 134 ? -23.125 -2.621 -10.18 1 97.69 134 LYS B O 1
ATOM 3077 N N . ILE B 1 135 ? -22.188 -3.51 -8.359 1 94.88 135 ILE B N 1
ATOM 3078 C CA . ILE B 1 135 ? -21.609 -4.648 -9.062 1 94.88 135 ILE B CA 1
ATOM 3079 C C . ILE B 1 135 ? -22.125 -5.949 -8.438 1 94.88 135 ILE B C 1
ATOM 3081 O O . ILE B 1 135 ? -22.547 -5.965 -7.277 1 94.88 135 ILE B O 1
ATOM 3085 N N . GLU B 1 136 ? -22.109 -6.973 -9.172 1 91.25 136 GLU B N 1
ATOM 3086 C CA . GLU B 1 136 ? -22.641 -8.258 -8.719 1 91.25 136 GLU B CA 1
ATOM 3087 C C . GLU B 1 136 ? -21.516 -9.156 -8.211 1 91.25 136 GLU B C 1
ATOM 3089 O O . GLU B 1 136 ? -21.734 -10 -7.34 1 91.25 136 GLU B O 1
ATOM 3094 N N . ASP B 1 137 ? -20.328 -8.938 -8.773 1 90.06 137 ASP B N 1
ATOM 3095 C CA . ASP B 1 137 ? -19.141 -9.68 -8.391 1 90.06 137 ASP B CA 1
ATOM 3096 C C . ASP B 1 137 ? -18 -8.727 -8.031 1 90.06 137 ASP B C 1
ATOM 3098 O O . ASP B 1 137 ? -17.797 -7.707 -8.688 1 90.06 137 ASP B O 1
ATOM 3102 N N . LYS B 1 138 ? -17.234 -9.117 -6.98 1 90.12 138 LYS B N 1
ATOM 3103 C CA . LYS B 1 138 ? -16.188 -8.234 -6.496 1 90.12 138 LYS B CA 1
ATOM 3104 C C . LYS B 1 138 ? -15.172 -7.934 -7.594 1 90.12 138 LYS B C 1
ATOM 3106 O O . LYS B 1 138 ? -14.547 -6.867 -7.602 1 90.12 138 LYS B O 1
ATOM 3111 N N . VAL B 1 139 ? -14.977 -8.844 -8.492 1 86.5 139 VAL B N 1
ATOM 3112 C CA . VAL B 1 139 ? -13.953 -8.695 -9.523 1 86.5 139 VAL B CA 1
ATOM 3113 C C . VAL B 1 139 ? -14.305 -7.523 -10.438 1 86.5 139 VAL B C 1
ATOM 3115 O O . VAL B 1 139 ? -13.422 -6.895 -11.023 1 86.5 139 VAL B O 1
ATOM 3118 N N . ASP B 1 140 ? -15.578 -7.199 -10.461 1 88.19 140 ASP B N 1
ATOM 3119 C CA . ASP B 1 140 ? -16.031 -6.094 -11.305 1 88.19 140 ASP B CA 1
ATOM 3120 C C . ASP B 1 140 ? -15.469 -4.762 -10.812 1 88.19 140 ASP B C 1
ATOM 3122 O O . ASP B 1 140 ? -15.461 -3.775 -11.547 1 88.19 140 ASP B O 1
ATOM 3126 N N . ILE B 1 141 ? -14.961 -4.703 -9.602 1 93.94 141 ILE B N 1
ATOM 3127 C CA . ILE B 1 141 ? -14.398 -3.471 -9.055 1 93.94 141 ILE B CA 1
ATOM 3128 C C . ILE B 1 141 ? -13.133 -3.098 -9.82 1 93.94 141 ILE B C 1
ATOM 3130 O O . ILE B 1 141 ? -12.711 -1.939 -9.812 1 93.94 141 ILE B O 1
ATOM 3134 N N . LEU B 1 142 ? -12.523 -4.074 -10.469 1 88.56 142 LEU B N 1
ATOM 3135 C CA . LEU B 1 142 ? -11.266 -3.859 -11.18 1 88.56 142 LEU B CA 1
ATOM 3136 C C . LEU B 1 142 ? -11.453 -2.865 -12.32 1 88.56 142 LEU B C 1
ATOM 3138 O O . LEU B 1 142 ? -10.531 -2.113 -12.648 1 88.56 142 LEU B O 1
ATOM 3142 N N . GLU B 1 143 ? -12.648 -2.834 -12.867 1 87.31 143 GLU B N 1
ATOM 3143 C CA . GLU B 1 143 ? -12.945 -1.856 -13.914 1 87.31 143 GLU B CA 1
ATOM 3144 C C . GLU B 1 143 ? -12.805 -0.43 -13.383 1 87.31 143 GLU B C 1
ATOM 3146 O O . GLU B 1 143 ? -12.234 0.43 -14.055 1 87.31 143 GLU B O 1
ATOM 3151 N N . TYR B 1 144 ? -13.227 -0.255 -12.188 1 91.38 144 TYR B N 1
ATOM 3152 C CA . TYR B 1 144 ? -13.188 1.069 -11.578 1 91.38 144 TYR B CA 1
ATOM 3153 C C . TYR B 1 144 ? -11.789 1.391 -11.055 1 91.38 144 TYR B C 1
ATOM 3155 O O . TYR B 1 144 ? -11.383 2.555 -11.031 1 91.38 144 TYR B O 1
ATOM 3163 N N . LEU B 1 145 ? -11.023 0.375 -10.734 1 91.75 145 LEU B N 1
ATOM 3164 C CA . LEU B 1 145 ? -9.695 0.594 -10.172 1 91.75 145 LEU B CA 1
ATOM 3165 C C . LEU B 1 145 ? -8.688 0.917 -11.273 1 91.75 145 LEU B C 1
ATOM 3167 O O . LEU B 1 145 ? -7.695 1.612 -11.023 1 91.75 145 LEU B O 1
ATOM 3171 N N . TY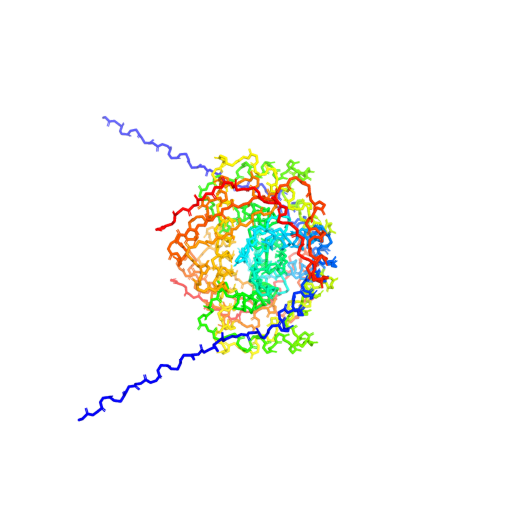R B 1 146 ? -8.945 0.5 -12.445 1 86 146 TYR B N 1
ATOM 3172 C CA . TYR B 1 146 ? -7.855 0.582 -13.406 1 86 146 TYR B CA 1
ATOM 3173 C C . TYR B 1 146 ? -8.32 1.216 -14.719 1 86 146 TYR B C 1
ATOM 3175 O O . TYR B 1 146 ? -7.609 2.033 -15.305 1 86 146 TYR B O 1
ATOM 3183 N N . ASN B 1 147 ? -9.5 0.941 -15.25 1 82.62 147 ASN B N 1
ATOM 3184 C CA . ASN B 1 147 ? -9.938 1.441 -16.547 1 82.62 147 ASN B CA 1
ATOM 3185 C C . ASN B 1 147 ? -10.742 2.73 -16.406 1 82.62 147 ASN B C 1
ATOM 3187 O O . ASN B 1 147 ? -10.609 3.641 -17.234 1 82.62 147 ASN B O 1
ATOM 3191 N N . LYS B 1 148 ? -11.547 2.789 -15.469 1 89.69 148 LYS B N 1
ATOM 3192 C CA . LYS B 1 148 ? -12.383 3.957 -15.203 1 89.69 148 LYS B CA 1
ATOM 3193 C C . LYS B 1 148 ? -12.008 4.621 -13.883 1 89.69 148 LYS B C 1
ATOM 3195 O O . LYS B 1 148 ? -12.883 5.039 -13.125 1 89.69 148 LYS B O 1
ATOM 3200 N N . PHE B 1 149 ? -10.82 4.695 -13.719 1 90 149 PHE B N 1
ATOM 3201 C CA . PHE B 1 149 ? -10.32 5.125 -12.422 1 90 149 PHE B CA 1
ATOM 3202 C C . PHE B 1 149 ? -10.664 6.586 -12.164 1 90 149 PHE B C 1
ATOM 3204 O O . PHE B 1 149 ? -10.32 7.461 -12.961 1 90 149 PHE B O 1
ATOM 3211 N N . ARG B 1 150 ? -11.352 6.754 -11.117 1 90.44 150 ARG B N 1
ATOM 3212 C CA . ARG B 1 150 ? -11.578 8.039 -10.461 1 90.44 150 ARG B CA 1
ATOM 3213 C C . ARG B 1 150 ? -11.359 7.934 -8.953 1 90.44 150 ARG B C 1
ATOM 3215 O O . ARG B 1 150 ? -12.148 7.301 -8.25 1 90.44 150 ARG B O 1
ATOM 3222 N N . LYS B 1 151 ? -10.328 8.609 -8.5 1 90.31 151 LYS B N 1
ATOM 3223 C CA . LYS B 1 151 ? -9.938 8.508 -7.098 1 90.31 151 LYS B CA 1
ATOM 3224 C C . LYS B 1 151 ? -11.109 8.82 -6.172 1 90.31 151 LYS B C 1
ATOM 3226 O O . LYS B 1 151 ? -11.336 8.125 -5.18 1 90.31 151 LYS B O 1
ATOM 3231 N N . SER B 1 152 ? -11.867 9.852 -6.539 1 90.88 152 SER B N 1
ATOM 3232 C CA . SER B 1 152 ? -12.984 10.297 -5.703 1 90.88 152 SER B CA 1
ATOM 3233 C C . SER B 1 152 ? -14.086 9.242 -5.66 1 90.88 152 SER B C 1
ATOM 3235 O O . SER B 1 152 ? -14.75 9.07 -4.637 1 90.88 152 SER B O 1
ATOM 3237 N N . HIS B 1 153 ? -14.227 8.57 -6.738 1 95.69 153 HIS B N 1
ATOM 3238 C CA . HIS B 1 153 ? -15.242 7.52 -6.785 1 95.69 153 HIS B CA 1
ATOM 3239 C C . HIS B 1 153 ? -14.875 6.363 -5.863 1 95.69 153 HIS B C 1
ATOM 3241 O O . HIS B 1 153 ? -15.727 5.863 -5.121 1 95.69 153 HIS B O 1
ATOM 3247 N N . ILE B 1 154 ? -13.625 5.973 -5.867 1 97.19 154 ILE B N 1
ATOM 3248 C CA . ILE B 1 154 ? -13.172 4.906 -4.98 1 97.19 154 ILE B CA 1
ATOM 3249 C C . ILE B 1 154 ? -13.258 5.371 -3.527 1 97.19 154 ILE B C 1
ATOM 3251 O O . ILE B 1 154 ? -13.781 4.656 -2.67 1 97.19 154 ILE B O 1
ATOM 3255 N N . ALA B 1 155 ? -12.844 6.605 -3.301 1 95.69 155 ALA B N 1
ATOM 3256 C CA . ALA B 1 155 ? -12.828 7.156 -1.949 1 95.69 155 ALA B CA 1
ATOM 3257 C C . ALA B 1 155 ? -14.242 7.254 -1.381 1 95.69 155 ALA B C 1
ATOM 3259 O O . ALA B 1 155 ? -14.438 7.176 -0.165 1 95.69 155 ALA B O 1
ATOM 3260 N N . SER B 1 156 ? -15.203 7.406 -2.232 1 96.06 156 SER B N 1
ATOM 3261 C CA . SER B 1 156 ? -16.578 7.562 -1.78 1 96.06 156 SER B CA 1
ATOM 3262 C C . SER B 1 156 ? -17.062 6.316 -1.05 1 96.06 156 SER B C 1
ATOM 3264 O O . SER B 1 156 ? -18 6.387 -0.253 1 96.06 156 SER B O 1
ATOM 3266 N N . PHE B 1 157 ? -16.469 5.156 -1.27 1 98.62 157 PHE B N 1
ATOM 3267 C CA . PHE B 1 157 ? -16.797 3.928 -0.555 1 98.62 157 PHE B CA 1
ATOM 3268 C C . PHE B 1 157 ? -16.594 4.102 0.944 1 98.62 157 PHE B C 1
ATOM 3270 O O . PHE B 1 157 ? -17.312 3.52 1.75 1 98.62 157 PHE B O 1
ATOM 3277 N N . THR B 1 158 ? -15.594 4.918 1.308 1 98.38 158 THR B N 1
ATOM 3278 C CA . THR B 1 158 ? -15.328 5.207 2.713 1 98.38 158 THR B CA 1
ATOM 3279 C C . THR B 1 158 ? -16.547 5.836 3.375 1 98.38 158 THR B C 1
ATOM 3281 O O . THR B 1 158 ? -16.844 5.57 4.543 1 98.38 158 THR B O 1
ATOM 3284 N N . GLY B 1 159 ? -17.266 6.641 2.639 1 97.69 159 GLY B N 1
ATOM 3285 C CA . GLY B 1 159 ? -18.5 7.203 3.172 1 97.69 159 GLY B CA 1
ATOM 3286 C C . GLY B 1 159 ? -19.516 6.148 3.543 1 97.69 159 GLY B C 1
ATOM 3287 O O . GLY B 1 159 ? -20.188 6.266 4.57 1 97.69 159 GLY B O 1
ATOM 3288 N N . GLU B 1 160 ? -19.625 5.168 2.756 1 98.25 160 GLU B N 1
ATOM 3289 C CA . GLU B 1 160 ? -20.547 4.066 3.041 1 98.25 160 GLU B CA 1
ATOM 3290 C C . GLU B 1 160 ? -20.078 3.262 4.25 1 98.25 160 GLU B C 1
ATOM 3292 O O . GLU B 1 160 ? -20.875 2.91 5.117 1 98.25 160 GLU B O 1
ATOM 3297 N N . LEU B 1 161 ? -18.797 2.998 4.34 1 98.69 161 LEU B N 1
ATOM 3298 C CA . LEU B 1 161 ? -18.234 2.26 5.469 1 98.69 161 LEU B CA 1
ATOM 3299 C C . LEU B 1 161 ? -18.453 3.016 6.773 1 98.69 161 LEU B C 1
ATOM 3301 O O . LEU B 1 161 ? -18.719 2.406 7.812 1 98.69 161 LEU B O 1
ATOM 3305 N N . ALA B 1 162 ? -18.391 4.309 6.691 1 98.44 162 ALA B N 1
ATOM 3306 C CA . ALA B 1 162 ? -18.469 5.164 7.871 1 98.44 162 ALA B CA 1
ATOM 3307 C C . ALA B 1 162 ? -19.828 5.039 8.555 1 98.44 162 ALA B C 1
ATOM 3309 O O . ALA B 1 162 ? -19.969 5.418 9.719 1 98.44 162 ALA B O 1
ATOM 3310 N N . LYS B 1 163 ? -20.75 4.531 7.879 1 98.25 163 LYS B N 1
ATOM 3311 C CA . LYS B 1 163 ? -22.094 4.348 8.445 1 98.25 163 LYS B CA 1
ATOM 3312 C C . LYS B 1 163 ? -22.141 3.1 9.328 1 98.25 163 LYS B C 1
ATOM 3314 O O . LYS B 1 163 ? -23.141 2.861 10.016 1 98.25 163 LYS B O 1
ATOM 3319 N N . HIS B 1 164 ? -21.109 2.318 9.336 1 98.25 164 HIS B N 1
ATOM 3320 C CA . HIS B 1 164 ? -21.125 1.031 10.023 1 98.25 164 HIS B CA 1
ATOM 3321 C C . HIS B 1 164 ? -19.891 0.858 10.898 1 98.25 164 HIS B C 1
ATOM 3323 O O . HIS B 1 164 ? -19.234 -0.188 10.859 1 98.25 164 HIS B O 1
ATOM 3329 N N . LEU B 1 165 ? -19.625 1.79 11.68 1 97.75 165 LEU B N 1
ATOM 3330 C CA . LEU B 1 165 ? -18.406 1.817 12.484 1 97.75 165 LEU B CA 1
ATOM 3331 C C . LEU B 1 165 ? -18.5 0.829 13.641 1 97.75 165 LEU B C 1
ATOM 3333 O O . LEU B 1 165 ? -17.5 0.521 14.289 1 97.75 165 LEU B O 1
ATOM 3337 N N . ASP B 1 166 ? -19.641 0.358 13.875 1 97.12 166 ASP B N 1
ATOM 3338 C CA . ASP B 1 166 ? -19.828 -0.646 14.914 1 97.12 166 ASP B CA 1
ATOM 3339 C C . ASP B 1 166 ? -19.312 -2.01 14.461 1 97.12 166 ASP B C 1
ATOM 3341 O O . ASP B 1 166 ? -19.078 -2.896 15.289 1 97.12 166 ASP B O 1
ATOM 3345 N N . ASP B 1 167 ? -19.25 -2.189 13.156 1 97.62 167 ASP B N 1
ATOM 3346 C CA . ASP B 1 167 ? -18.641 -3.412 12.641 1 97.62 167 ASP B CA 1
ATOM 3347 C C . ASP B 1 167 ? -17.141 -3.461 12.961 1 97.62 167 ASP B C 1
ATOM 3349 O O . ASP B 1 167 ? -16.406 -2.52 12.656 1 97.62 167 ASP B O 1
ATOM 3353 N N . PRO B 1 168 ? -16.703 -4.512 13.508 1 97.25 168 PRO B N 1
ATOM 3354 C CA . PRO B 1 168 ? -15.32 -4.551 13.992 1 97.25 168 PRO B CA 1
ATOM 3355 C C . PRO B 1 168 ? -14.289 -4.398 12.875 1 97.25 168 PRO B C 1
ATOM 3357 O O . PRO B 1 168 ? -13.266 -3.742 13.055 1 97.25 168 PRO B O 1
ATOM 3360 N N . ALA B 1 169 ? -14.508 -5.031 11.758 1 97.19 169 ALA B N 1
ATOM 3361 C CA . ALA B 1 169 ? -13.57 -4.922 10.641 1 97.19 169 ALA B CA 1
ATOM 3362 C C . ALA B 1 169 ? -13.508 -3.492 10.117 1 97.19 169 ALA B C 1
ATOM 3364 O O . ALA B 1 169 ? -12.43 -2.979 9.82 1 97.19 169 ALA B O 1
ATOM 3365 N N . ILE B 1 170 ? -14.609 -2.881 10.016 1 98.25 170 ILE B N 1
ATOM 3366 C CA . ILE B 1 170 ? -14.695 -1.504 9.547 1 98.25 170 ILE B CA 1
ATOM 3367 C C . ILE B 1 170 ? -14.086 -0.564 10.586 1 98.25 170 ILE B C 1
ATOM 3369 O O . ILE B 1 170 ? -13.336 0.351 10.234 1 98.25 170 ILE B O 1
ATOM 3373 N N . ASN B 1 171 ? -14.422 -0.817 11.812 1 98.25 171 ASN B N 1
ATOM 3374 C CA . ASN B 1 171 ? -13.859 -0.038 12.906 1 98.25 171 ASN B CA 1
ATOM 3375 C C . ASN B 1 171 ? -12.336 -0.036 12.867 1 98.25 171 ASN B C 1
ATOM 3377 O O . ASN B 1 171 ? -11.703 1.013 13.016 1 98.25 171 ASN B O 1
ATOM 3381 N N . LYS B 1 172 ? -11.773 -1.159 12.625 1 97.88 172 LYS B N 1
ATOM 3382 C CA . LYS B 1 172 ? -10.32 -1.306 12.586 1 97.88 172 LYS B CA 1
ATOM 3383 C C . LYS B 1 172 ? -9.719 -0.487 11.445 1 97.88 172 LYS B C 1
ATOM 3385 O O . LYS B 1 172 ? -8.641 0.092 11.586 1 97.88 172 LYS B O 1
ATOM 3390 N N . LEU B 1 173 ? -10.359 -0.454 10.32 1 98.12 173 LEU B N 1
ATOM 3391 C CA . LEU B 1 173 ? -9.891 0.337 9.188 1 98.12 173 LEU B CA 1
ATOM 3392 C C . LEU B 1 173 ? -9.766 1.809 9.562 1 98.12 173 LEU B C 1
ATOM 3394 O O . LEU B 1 173 ? -8.758 2.447 9.266 1 98.12 173 LEU B O 1
ATOM 3398 N N . PHE B 1 174 ? -10.758 2.326 10.25 1 98.69 174 PHE B N 1
ATOM 3399 C CA . PHE B 1 174 ? -10.758 3.732 10.641 1 98.69 174 PHE B CA 1
ATOM 3400 C C . PHE B 1 174 ? -9.773 3.98 11.773 1 98.69 174 PHE B C 1
ATOM 3402 O O . PHE B 1 174 ? -9.141 5.039 11.844 1 98.69 174 PHE B O 1
ATOM 3409 N N . PHE B 1 175 ? -9.664 3.033 12.664 1 98.5 175 PHE B N 1
ATOM 3410 C CA . PHE B 1 175 ? -8.648 3.117 13.703 1 98.5 175 PHE B CA 1
ATOM 3411 C C . PHE B 1 175 ? -7.25 3.219 13.094 1 98.5 175 PHE B C 1
ATOM 3413 O O . PHE B 1 175 ? -6.461 4.082 13.477 1 98.5 175 PHE B O 1
ATOM 3420 N N . ASP B 1 176 ? -7.012 2.318 12.133 1 98.31 176 ASP B N 1
ATOM 3421 C CA . ASP B 1 176 ? -5.715 2.314 11.469 1 98.31 176 ASP B CA 1
ATOM 3422 C C . ASP B 1 176 ? -5.457 3.639 10.75 1 98.31 176 ASP B C 1
ATOM 3424 O O . ASP B 1 176 ? -4.328 4.133 10.727 1 98.31 176 ASP B O 1
ATOM 3428 N N . ALA B 1 177 ? -6.457 4.16 10.133 1 98.62 177 ALA B N 1
ATOM 3429 C CA . ALA B 1 177 ? -6.336 5.469 9.5 1 98.62 177 ALA B CA 1
ATOM 3430 C C . ALA B 1 177 ? -5.945 6.535 10.523 1 98.62 177 ALA B C 1
ATOM 3432 O O . ALA B 1 177 ? -5.047 7.344 10.273 1 98.62 177 ALA B O 1
ATOM 3433 N N . GLY B 1 178 ? -6.605 6.504 11.664 1 98.62 178 GLY B N 1
ATOM 3434 C CA . GLY B 1 178 ? -6.277 7.434 12.734 1 98.62 178 GLY B CA 1
ATOM 3435 C C . GLY B 1 178 ? -4.84 7.316 13.211 1 98.62 178 GLY B C 1
ATOM 3436 O O . GLY B 1 178 ? -4.195 8.32 13.5 1 98.62 178 GLY B O 1
ATOM 3437 N N . GLU B 1 179 ? -4.414 6.113 13.273 1 98.44 179 GLU B N 1
ATOM 3438 C CA . GLU B 1 179 ? -3.037 5.887 13.703 1 98.44 179 GLU B CA 1
ATOM 3439 C C . GLU B 1 179 ? -2.051 6.543 12.742 1 98.44 179 GLU B C 1
ATOM 3441 O O . GLU B 1 179 ? -1.105 7.211 13.172 1 98.44 179 GLU B O 1
ATOM 3446 N N . LEU B 1 180 ? -2.303 6.363 11.461 1 98 180 LEU B N 1
ATOM 3447 C CA . LEU B 1 180 ? -1.412 6.941 10.453 1 98 180 LEU B CA 1
ATOM 3448 C C . LEU B 1 180 ? -1.466 8.461 10.5 1 98 180 LEU B C 1
ATOM 3450 O O . LEU B 1 180 ? -0.429 9.125 10.438 1 98 180 LEU B O 1
ATOM 3454 N N . LEU B 1 181 ? -2.625 8.977 10.617 1 97.81 181 LEU B N 1
ATOM 3455 C CA . LEU B 1 181 ? -2.797 10.422 10.695 1 97.81 181 LEU B CA 1
ATOM 3456 C C . LEU B 1 181 ? -2.152 10.984 11.953 1 97.81 181 LEU B C 1
ATOM 3458 O O . LEU B 1 181 ? -1.562 12.062 11.93 1 97.81 181 LEU B O 1
ATOM 3462 N N . GLY B 1 182 ? -2.279 10.281 13.078 1 98.31 182 GLY B N 1
ATOM 3463 C CA . GLY B 1 182 ? -1.609 10.68 14.305 1 98.31 182 GLY B CA 1
ATOM 3464 C C . GLY B 1 182 ? -0.098 10.711 14.18 1 98.31 182 GLY B C 1
ATOM 3465 O O . GLY B 1 182 ? 0.555 11.625 14.68 1 98.31 182 GLY B O 1
ATOM 3466 N N . LYS B 1 183 ? 0.441 9.727 13.5 1 97.81 183 LYS B N 1
ATOM 3467 C CA . LYS B 1 183 ? 1.883 9.703 13.266 1 97.81 183 LYS B CA 1
ATOM 3468 C C . LYS B 1 183 ? 2.332 10.906 12.445 1 97.81 183 LYS B C 1
ATOM 3470 O O . LYS B 1 183 ? 3.357 11.523 12.742 1 97.81 183 LYS B O 1
ATOM 3475 N N . GLN B 1 184 ? 1.576 11.203 11.414 1 96.56 184 GLN B N 1
ATOM 3476 C CA . GLN B 1 184 ? 1.875 12.391 10.609 1 96.56 184 GLN B CA 1
ATOM 3477 C C . GLN B 1 184 ? 1.848 13.656 11.461 1 96.56 184 GLN B C 1
ATOM 3479 O O . GLN B 1 184 ? 2.715 14.516 11.328 1 96.56 184 GLN B O 1
ATOM 3484 N N . PHE B 1 185 ? 0.902 13.711 12.328 1 96.12 185 PHE B N 1
ATOM 3485 C CA . PHE B 1 185 ? 0.742 14.852 13.219 1 96.12 185 PHE B CA 1
ATOM 3486 C C . PHE B 1 185 ? 1.952 15 14.141 1 96.12 185 PHE B C 1
ATOM 3488 O O . PHE B 1 185 ? 2.488 16.094 14.289 1 96.12 185 PHE B O 1
ATOM 3495 N N . VAL B 1 186 ? 2.361 13.891 14.703 1 97.44 186 VAL B N 1
ATOM 3496 C CA . VAL B 1 186 ? 3.496 13.914 15.625 1 97.44 186 VAL B CA 1
ATOM 3497 C C . VAL B 1 186 ? 4.742 14.414 14.891 1 97.44 186 VAL B C 1
ATOM 3499 O O . VAL B 1 186 ? 5.457 15.281 15.398 1 97.44 186 VAL B O 1
ATOM 3502 N N . VAL B 1 187 ? 4.938 13.891 13.711 1 96.19 187 VAL B N 1
ATOM 3503 C CA . VAL B 1 187 ? 6.113 14.25 12.93 1 96.19 187 VAL B CA 1
ATOM 3504 C C . VAL B 1 187 ? 6.039 15.727 12.523 1 96.19 187 VAL B C 1
ATOM 3506 O O . VAL B 1 187 ? 6.996 16.484 12.719 1 96.19 187 VAL B O 1
ATOM 3509 N N . ALA B 1 188 ? 4.91 16.141 12.055 1 91.75 188 ALA B N 1
ATOM 3510 C CA . ALA B 1 188 ? 4.738 17.531 11.625 1 91.75 188 ALA B CA 1
ATOM 3511 C C . ALA B 1 188 ? 4.922 18.484 12.797 1 91.75 188 ALA B C 1
ATOM 3513 O O . ALA B 1 188 ? 5.586 19.516 12.664 1 91.75 188 ALA B O 1
ATOM 3514 N N . SER B 1 189 ? 4.367 18.156 13.906 1 94.19 189 SER B N 1
ATOM 3515 C CA . SER B 1 189 ? 4.41 19 15.086 1 94.19 189 SER B CA 1
ATOM 3516 C C . SER B 1 189 ? 5.84 19.188 15.578 1 94.19 189 SER B C 1
ATOM 3518 O O . SER B 1 189 ? 6.137 20.156 16.297 1 94.19 189 SER B O 1
ATOM 3520 N N . GLY B 1 190 ? 6.688 18.281 15.227 1 93.69 190 GLY B N 1
ATOM 3521 C CA . GLY B 1 190 ? 8.086 18.375 15.617 1 93.69 190 GLY B CA 1
ATOM 3522 C C . GLY B 1 190 ? 8.789 19.594 15.047 1 93.69 190 GLY B C 1
ATOM 3523 O O . GLY B 1 190 ? 9.852 19.984 15.539 1 93.69 190 GLY B O 1
ATOM 3524 N N . HIS B 1 191 ? 8.219 20.172 14.078 1 88.81 191 HIS B N 1
ATOM 3525 C CA . HIS B 1 191 ? 8.812 21.344 13.438 1 88.81 191 HIS B CA 1
ATOM 3526 C C . HIS B 1 191 ? 8.438 22.625 14.164 1 88.81 191 HIS B C 1
ATOM 3528 O O . HIS B 1 191 ? 8.992 23.688 13.883 1 88.81 191 HIS B O 1
ATOM 3534 N N . LEU B 1 192 ? 7.523 22.547 15.117 1 88.5 192 LEU B N 1
ATOM 3535 C CA . LEU B 1 192 ? 7.156 23.719 15.898 1 88.5 192 LEU B CA 1
ATOM 3536 C C . LEU B 1 192 ? 8.305 24.141 16.812 1 88.5 192 LEU B C 1
ATOM 3538 O O . LEU B 1 192 ? 9.031 23.297 17.328 1 88.5 192 LEU B O 1
ATOM 3542 N N . PRO B 1 193 ? 8.398 25.406 17 1 87.5 193 PRO B N 1
ATOM 3543 C CA . PRO B 1 193 ? 9.406 25.859 17.953 1 87.5 193 PRO B CA 1
ATOM 3544 C C . PRO B 1 193 ? 9.125 25.375 19.375 1 87.5 193 PRO B C 1
ATOM 3546 O O . PRO B 1 193 ? 7.977 25.094 19.734 1 87.5 193 PRO B O 1
ATOM 3549 N N . SER B 1 194 ? 10.148 25.328 20.141 1 88.56 194 SER B N 1
ATOM 3550 C CA . SER B 1 194 ? 10.07 24.781 21.484 1 88.56 194 SER B CA 1
ATOM 3551 C C . SER B 1 194 ? 9.008 25.484 22.312 1 88.56 194 SER B C 1
ATOM 3553 O O . SER B 1 194 ? 8.312 24.859 23.125 1 88.56 194 SER B O 1
ATOM 3555 N N . GLU B 1 195 ? 8.844 26.734 22.141 1 84.69 195 GLU B N 1
ATOM 3556 C CA . GLU B 1 195 ? 7.926 27.547 22.938 1 84.69 195 GLU B CA 1
ATOM 3557 C C . GLU B 1 195 ? 6.473 27.203 22.625 1 84.69 195 GLU B C 1
ATOM 3559 O O . GLU B 1 195 ? 5.566 27.531 23.391 1 84.69 195 GLU B O 1
ATOM 3564 N N . CYS B 1 196 ? 6.27 26.5 21.547 1 83.38 196 CYS B N 1
ATOM 3565 C CA . CYS B 1 196 ? 4.918 26.188 21.109 1 83.38 196 CYS B CA 1
ATOM 3566 C C . CYS B 1 196 ? 4.605 24.703 21.328 1 83.38 196 CYS B C 1
ATOM 3568 O O . CYS B 1 196 ? 3.578 24.219 20.859 1 83.38 196 CYS B O 1
ATOM 3570 N N . ARG B 1 197 ? 5.434 24.047 22.047 1 88.75 197 ARG B N 1
ATOM 3571 C CA . ARG B 1 197 ? 5.324 22.578 22.078 1 88.75 197 ARG B CA 1
ATOM 3572 C C . ARG B 1 197 ? 4.59 22.125 23.328 1 88.75 197 ARG B C 1
ATOM 3574 O O . ARG B 1 197 ? 4.25 20.938 23.453 1 88.75 197 ARG B O 1
ATOM 3581 N N . ALA B 1 198 ? 4.316 23.078 24.234 1 89.56 198 ALA B N 1
ATOM 3582 C CA . ALA B 1 198 ? 3.582 22.703 25.438 1 89.56 198 ALA B CA 1
ATOM 3583 C C . ALA B 1 198 ? 2.125 22.391 25.109 1 89.56 198 ALA B C 1
ATOM 3585 O O . ALA B 1 198 ? 1.506 21.547 25.781 1 89.56 198 ALA B O 1
ATOM 3586 N N . GLU B 1 199 ? 1.563 23.078 24.188 1 91.19 199 GLU B N 1
ATOM 3587 C CA . GLU B 1 199 ? 0.229 22.844 23.641 1 91.19 199 GLU B CA 1
ATOM 3588 C C . GLU B 1 199 ? 0.215 23.031 22.125 1 91.19 199 GLU B C 1
ATOM 3590 O O . GLU B 1 199 ? 0.595 24.094 21.625 1 91.19 199 GLU B O 1
ATOM 3595 N N . VAL B 1 200 ? -0.204 21.984 21.547 1 92.56 200 VAL B N 1
ATOM 3596 C CA . VAL B 1 200 ? -0.211 22.062 20.078 1 92.56 200 VAL B CA 1
ATOM 3597 C C . VAL B 1 200 ? -1.64 22.266 19.578 1 92.56 200 VAL B C 1
ATOM 3599 O O . VAL B 1 200 ? -2.559 21.562 20.016 1 92.56 200 VAL B O 1
ATOM 3602 N N . ASN B 1 201 ? -1.796 23.266 18.75 1 87.62 201 ASN B N 1
ATOM 3603 C CA . ASN B 1 201 ? -3.086 23.5 18.109 1 87.62 201 ASN B CA 1
ATOM 3604 C C . ASN B 1 201 ? -3.215 22.734 16.797 1 87.62 201 ASN B C 1
ATOM 3606 O O . ASN B 1 201 ? -2.342 22.844 15.938 1 87.62 201 ASN B O 1
ATOM 3610 N N . LEU B 1 202 ? -4.32 22 16.719 1 90.5 202 LEU B N 1
ATOM 3611 C CA . LEU B 1 202 ? -4.551 21.156 15.547 1 90.5 202 LEU B CA 1
ATOM 3612 C C . LEU B 1 202 ? -5.91 21.453 14.914 1 90.5 202 LEU B C 1
ATOM 3614 O O . LEU B 1 202 ? -6.934 21.422 15.602 1 90.5 202 LEU B O 1
ATOM 3618 N N . VAL B 1 203 ? -5.852 21.766 13.648 1 83.94 203 VAL B N 1
ATOM 3619 C CA . VAL B 1 203 ? -7.09 21.922 12.891 1 83.94 203 VAL B CA 1
ATOM 3620 C C . VAL B 1 203 ? -7.336 20.672 12.039 1 83.94 203 VAL B C 1
ATOM 3622 O O . VAL B 1 203 ? -6.449 20.234 11.305 1 83.94 203 VAL B O 1
ATOM 3625 N N . LEU B 1 204 ? -8.508 20.109 12.195 1 87.25 204 LEU B N 1
ATOM 3626 C CA . LEU B 1 204 ? -8.906 18.953 11.391 1 87.25 204 LEU B CA 1
ATOM 3627 C C . LEU B 1 204 ? -9.805 19.391 10.234 1 87.25 204 LEU B C 1
ATOM 3629 O O . LEU B 1 204 ? -10.797 20.094 10.438 1 87.25 204 LEU B O 1
ATOM 3633 N N . VAL B 1 205 ? -9.367 18.906 9.047 1 81.81 205 VAL B N 1
ATOM 3634 C CA . VAL B 1 205 ? -10.148 19.25 7.863 1 81.81 205 VAL B CA 1
ATOM 3635 C C . VAL B 1 205 ? -10.359 18 7.012 1 81.81 205 VAL B C 1
ATOM 3637 O O . VAL B 1 205 ? -9.414 17.234 6.762 1 81.81 205 VAL B O 1
ATOM 3640 N N . GLY B 1 206 ? -11.633 17.812 6.578 1 84.81 206 GLY B N 1
ATOM 3641 C CA . GLY B 1 206 ? -11.906 16.734 5.652 1 84.81 206 GLY B CA 1
ATOM 3642 C C . GLY B 1 206 ? -12.953 15.758 6.164 1 84.81 206 GLY B C 1
ATOM 3643 O O . GLY B 1 206 ? -13.18 15.656 7.371 1 84.81 206 GLY B O 1
ATOM 3644 N N . SER B 1 207 ? -13.477 14.977 5.285 1 88.38 207 SER B N 1
ATOM 3645 C CA . SER B 1 207 ? -14.656 14.164 5.551 1 88.38 207 SER B CA 1
ATOM 3646 C C . SER B 1 207 ? -14.305 12.938 6.383 1 88.38 207 SER B C 1
ATOM 3648 O O . SER B 1 207 ? -15.18 12.336 7.004 1 88.38 207 SER B O 1
ATOM 3650 N N . VAL B 1 208 ? -13.055 12.539 6.348 1 93.25 208 VAL B N 1
ATOM 3651 C CA . VAL B 1 208 ? -12.656 11.383 7.152 1 93.25 208 VAL B CA 1
ATOM 3652 C C . VAL B 1 208 ? -12.906 11.68 8.625 1 93.25 208 VAL B C 1
ATOM 3654 O O . VAL B 1 208 ? -13.258 10.773 9.391 1 93.25 208 VAL B O 1
ATOM 3657 N N . PHE B 1 209 ? -12.844 12.953 8.977 1 92.38 209 PHE B N 1
ATOM 3658 C CA . PHE B 1 209 ? -12.953 13.336 10.383 1 92.38 209 PHE B CA 1
ATOM 3659 C C . PHE B 1 209 ? -14.414 13.438 10.797 1 92.38 209 PHE B C 1
ATOM 3661 O O . PHE B 1 209 ? -14.719 13.664 11.977 1 92.38 209 PHE B O 1
ATOM 3668 N N . LEU B 1 210 ? -15.344 13.203 9.875 1 90.75 210 LEU B N 1
ATOM 3669 C CA . LEU B 1 210 ? -16.75 13.031 10.25 1 90.75 210 LEU B CA 1
ATOM 3670 C C . LEU B 1 210 ? -16.938 11.781 11.109 1 90.75 210 LEU B C 1
ATOM 3672 O O . LEU B 1 210 ? -17.906 11.672 11.844 1 90.75 210 LEU B O 1
ATOM 3676 N N . SER B 1 211 ? -16 10.875 10.969 1 93.25 211 SER B N 1
ATOM 3677 C CA . SER B 1 211 ? -15.961 9.688 11.805 1 93.25 211 SER B CA 1
ATOM 3678 C C . SER B 1 211 ? -14.945 9.836 12.93 1 93.25 211 SER B C 1
ATOM 3680 O O . SER B 1 211 ? -14.258 8.883 13.289 1 93.25 211 SER B O 1
ATOM 3682 N N . TRP B 1 212 ? -14.875 10.938 13.477 1 90.31 212 TRP B N 1
ATOM 3683 C CA . TRP B 1 212 ? -13.828 11.312 14.43 1 90.31 212 TRP B CA 1
ATOM 3684 C C . TRP B 1 212 ? -13.836 10.383 15.641 1 90.31 212 TRP B C 1
ATOM 3686 O O . TRP B 1 212 ? -12.781 10.039 16.172 1 90.31 212 TRP B O 1
ATOM 3696 N N . ASP B 1 213 ? -14.914 9.953 16.047 1 92.38 213 ASP B N 1
ATOM 3697 C CA . ASP B 1 213 ? -14.977 9.141 17.266 1 92.38 213 ASP B CA 1
ATOM 3698 C C . ASP B 1 213 ? -14.078 7.906 17.141 1 92.38 213 ASP B C 1
ATOM 3700 O O . ASP B 1 213 ? -13.344 7.574 18.062 1 92.38 213 ASP B O 1
ATOM 3704 N N . VAL B 1 214 ? -14.109 7.301 15.969 1 96.19 214 VAL B N 1
ATOM 3705 C CA . VAL B 1 214 ? -13.289 6.105 15.781 1 96.19 214 VAL B CA 1
ATOM 3706 C C . VAL B 1 214 ? -11.883 6.504 15.344 1 96.19 214 VAL B C 1
ATOM 3708 O O . VAL B 1 214 ? -10.891 5.957 15.828 1 96.19 214 VAL B O 1
ATOM 3711 N N . VAL B 1 215 ? -11.734 7.473 14.484 1 98.19 215 VAL B N 1
ATOM 3712 C CA . VAL B 1 215 ? -10.445 7.945 13.992 1 98.19 215 VAL B CA 1
ATOM 3713 C C . VAL B 1 215 ? -9.609 8.477 15.156 1 98.19 215 VAL B C 1
ATOM 3715 O O . VAL B 1 215 ? -8.406 8.242 15.227 1 98.19 215 VAL B O 1
ATOM 3718 N N . LYS B 1 216 ? -10.297 9.078 16.094 1 98.06 216 LYS B N 1
ATOM 3719 C CA . LYS B 1 216 ? -9.641 9.656 17.266 1 98.06 216 LYS B CA 1
ATOM 3720 C C . LYS B 1 216 ? -8.914 8.578 18.062 1 98.06 216 LYS B C 1
ATOM 3722 O O . LYS B 1 216 ? -7.824 8.812 18.578 1 98.06 216 LYS B O 1
ATOM 3727 N N . LYS B 1 217 ? -9.57 7.457 18.219 1 98.19 217 LYS B N 1
ATOM 3728 C CA . LYS B 1 217 ? -8.953 6.387 18.984 1 98.19 217 LYS B CA 1
ATOM 3729 C C . LYS B 1 217 ? -7.598 6.004 18.406 1 98.19 217 LYS B C 1
ATOM 3731 O O . LYS B 1 217 ? -6.617 5.867 19.141 1 98.19 217 LYS B O 1
ATOM 3736 N N . GLY B 1 218 ? -7.562 5.836 17.109 1 98.5 218 GLY B N 1
ATOM 3737 C CA . GLY B 1 218 ? -6.289 5.57 16.469 1 98.5 218 GLY B CA 1
ATOM 3738 C C . GLY B 1 218 ? -5.312 6.727 16.562 1 98.5 218 GLY B C 1
ATOM 3739 O O . GLY B 1 218 ? -4.125 6.52 16.828 1 98.5 218 GLY B O 1
ATOM 3740 N N . PHE B 1 219 ? -5.836 7.914 16.375 1 98.5 219 PHE B N 1
ATOM 3741 C CA . PHE B 1 219 ? -5.031 9.125 16.469 1 98.5 219 PHE B CA 1
ATOM 3742 C C . PHE B 1 219 ? -4.383 9.242 17.844 1 98.5 219 PHE B C 1
ATOM 3744 O O . PHE B 1 219 ? -3.172 9.445 17.953 1 98.5 219 PHE B O 1
ATOM 3751 N N . VAL B 1 220 ? -5.141 9.023 18.844 1 98.44 220 VAL B N 1
ATOM 3752 C CA . VAL B 1 220 ? -4.664 9.117 20.219 1 98.44 220 VAL B CA 1
ATOM 3753 C C . VAL B 1 220 ? -3.637 8.023 20.484 1 98.44 220 VAL B C 1
ATOM 3755 O O . VAL B 1 220 ? -2.615 8.266 21.125 1 98.44 220 VAL B O 1
ATOM 3758 N N . HIS B 1 221 ? -3.912 6.859 20 1 98.19 221 HIS B N 1
ATOM 3759 C CA . HIS B 1 221 ? -2.975 5.754 20.156 1 98.19 221 HIS B CA 1
ATOM 3760 C C . HIS B 1 221 ? -1.603 6.109 19.594 1 98.19 221 HIS B C 1
ATOM 3762 O O . HIS B 1 221 ? -0.578 5.844 20.234 1 98.19 221 HIS B O 1
ATOM 3768 N N . ALA B 1 222 ? -1.579 6.711 18.453 1 98 222 ALA B N 1
ATOM 3769 C CA . ALA B 1 222 ? -0.328 7.047 17.781 1 98 222 ALA B CA 1
ATOM 3770 C C . ALA B 1 222 ? 0.393 8.188 18.5 1 98 222 ALA B C 1
ATOM 3772 O O . ALA B 1 222 ? 1.625 8.234 18.516 1 98 222 ALA B O 1
ATOM 3773 N N . VAL B 1 223 ? -0.337 9.102 19.078 1 98.06 223 VAL B N 1
ATOM 3774 C CA . VAL B 1 223 ? 0.251 10.289 19.688 1 98.06 223 VAL B CA 1
ATOM 3775 C C . VAL B 1 223 ? 0.708 9.961 21.109 1 98.06 223 VAL B C 1
ATOM 3777 O O . VAL B 1 223 ? 1.651 10.57 21.625 1 98.06 223 VAL B O 1
ATOM 3780 N N . THR B 1 224 ? 0.007 9.031 21.688 1 97.69 224 THR B N 1
ATOM 3781 C CA . THR B 1 224 ? 0.374 8.617 23.031 1 97.69 224 THR B CA 1
ATOM 3782 C C . THR B 1 224 ? 1.815 8.125 23.078 1 97.69 224 THR B C 1
ATOM 3784 O O . THR B 1 224 ? 2.221 7.309 22.25 1 97.69 224 THR B O 1
ATOM 3787 N N . GLY B 1 225 ? 2.578 8.609 24.047 1 94.94 225 GLY B N 1
ATOM 3788 C CA . GLY B 1 225 ? 3.979 8.242 24.172 1 94.94 225 GLY B CA 1
ATOM 3789 C C . GLY B 1 225 ? 4.91 9.164 23.406 1 94.94 225 GLY B C 1
ATOM 3790 O O . GLY B 1 225 ? 6.133 9.047 23.531 1 94.94 225 GLY B O 1
ATOM 3791 N N . SER B 1 226 ? 4.348 10 22.562 1 96.25 226 SER B N 1
ATOM 3792 C CA . SER B 1 226 ? 5.164 11 21.891 1 96.25 226 SER B CA 1
ATOM 3793 C C . SER B 1 226 ? 5.523 12.148 22.828 1 96.25 226 SER B C 1
ATOM 3795 O O . SER B 1 226 ? 5.207 12.102 24.016 1 96.25 226 SER B O 1
ATOM 3797 N N . TRP B 1 227 ? 6.184 13.195 22.281 1 95.31 227 TRP B N 1
ATOM 3798 C CA . TRP B 1 227 ? 6.633 14.344 23.078 1 95.31 227 TRP B CA 1
ATOM 3799 C C . TRP B 1 227 ? 5.492 15.328 23.297 1 95.31 227 TRP B C 1
ATOM 3801 O O . TRP B 1 227 ? 5.629 16.281 24.062 1 95.31 227 TRP B O 1
ATOM 3811 N N . ILE B 1 228 ? 4.352 15.117 22.688 1 96.94 228 ILE B N 1
ATOM 3812 C CA . ILE B 1 228 ? 3.258 16.078 22.719 1 96.94 228 ILE B CA 1
ATOM 3813 C C . ILE B 1 228 ? 2.449 15.914 24 1 96.94 228 ILE B C 1
ATOM 3815 O O . ILE B 1 228 ? 1.789 14.898 24.188 1 96.94 228 ILE B O 1
ATOM 3819 N N . PRO B 1 229 ? 2.348 16.938 24.812 1 96.62 229 PRO B N 1
ATOM 3820 C CA . PRO B 1 229 ? 1.616 16.797 26.078 1 96.62 229 PRO B CA 1
ATOM 3821 C C . PRO B 1 229 ? 0.123 17.078 25.922 1 96.62 229 PRO B C 1
ATOM 3823 O O . PRO B 1 229 ? -0.697 16.469 26.6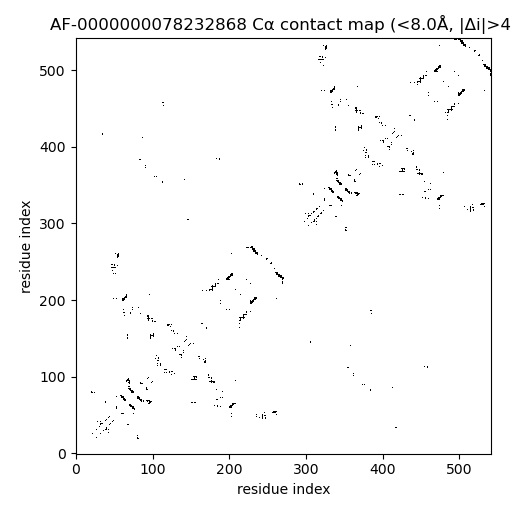25 1 96.62 229 PRO B O 1
ATOM 3826 N N . LYS B 1 230 ? -0.172 18.078 25.109 1 96.25 230 LYS B N 1
ATOM 3827 C CA . LYS B 1 230 ? -1.538 18.578 25 1 96.25 230 LYS B CA 1
ATOM 3828 C C . LYS B 1 230 ? -1.842 19.062 23.578 1 96.25 230 LYS B C 1
ATOM 3830 O O . LYS B 1 230 ? -1.008 19.703 22.953 1 96.25 230 LYS B O 1
ATOM 3835 N N . VAL B 1 231 ? -3.014 18.609 23.109 1 95.75 231 VAL B N 1
ATOM 3836 C CA . VAL B 1 231 ? -3.439 19.031 21.781 1 95.75 231 VAL B CA 1
ATOM 3837 C C . VAL B 1 231 ? -4.809 19.703 21.859 1 95.75 231 VAL B C 1
ATOM 3839 O O . VAL B 1 231 ? -5.742 19.156 22.453 1 95.75 231 VAL B O 1
ATOM 3842 N N . ASN B 1 232 ? -4.914 20.938 21.359 1 91.88 232 ASN B N 1
ATOM 3843 C CA . ASN B 1 232 ? -6.195 21.609 21.156 1 91.88 232 ASN B CA 1
ATOM 3844 C C . ASN B 1 232 ? -6.723 21.391 19.734 1 91.88 232 ASN B C 1
ATOM 3846 O O . ASN B 1 232 ? -6.105 21.828 18.766 1 91.88 232 ASN B O 1
ATOM 3850 N N . ILE B 1 233 ? -7.844 20.766 19.672 1 92.5 233 ILE B N 1
ATOM 3851 C CA . ILE B 1 233 ? -8.391 20.406 18.359 1 92.5 233 ILE B CA 1
ATOM 3852 C C . ILE B 1 233 ? -9.43 21.438 17.938 1 92.5 233 ILE B C 1
ATOM 3854 O O . ILE B 1 233 ? -10.328 21.781 18.703 1 92.5 233 ILE B O 1
ATOM 3858 N N . TYR B 1 234 ? -9.266 21.844 16.688 1 84.44 234 TYR B N 1
ATOM 3859 C CA . TYR B 1 234 ? -10.18 22.812 16.094 1 84.44 234 TYR B CA 1
ATOM 3860 C C . TYR B 1 234 ? -10.773 22.281 14.789 1 84.44 234 TYR B C 1
ATOM 3862 O O . TYR B 1 234 ? -10.188 21.391 14.164 1 84.44 234 TYR B O 1
ATOM 3870 N N . ARG B 1 235 ? -11.977 22.781 14.43 1 81.81 235 ARG B N 1
ATOM 3871 C CA . ARG B 1 235 ? -12.602 22.547 13.125 1 81.81 235 ARG B CA 1
ATOM 3872 C C . ARG B 1 235 ? -12.914 23.875 12.438 1 81.81 235 ARG B C 1
ATOM 3874 O O . ARG B 1 235 ? -13.227 24.875 13.102 1 81.81 235 ARG B O 1
ATOM 3881 N N . PRO B 1 236 ? -12.758 23.797 11.07 1 70 236 PRO B N 1
ATOM 3882 C CA . PRO B 1 236 ? -13.102 25.047 10.383 1 70 236 PRO B CA 1
ATOM 3883 C C . PRO B 1 236 ? -14.57 25.422 10.562 1 70 236 PRO B C 1
ATOM 3885 O O . PRO B 1 236 ? -15.438 24.547 10.625 1 70 236 PRO B O 1
ATOM 3888 N N . SER B 1 237 ? -14.828 26.672 10.938 1 61.47 237 SER B N 1
ATOM 3889 C CA . SER B 1 237 ? -16.203 27.141 11.023 1 61.47 237 SER B CA 1
ATOM 3890 C C . SER B 1 237 ? -16.828 27.281 9.641 1 61.47 237 SER B C 1
ATOM 3892 O O . SER B 1 237 ? -16.125 27.25 8.625 1 61.47 237 SER B O 1
ATOM 3894 N N . THR B 1 238 ? -18.188 27.281 9.367 1 50.25 238 THR B N 1
ATOM 3895 C CA . THR B 1 238 ? -18.984 27.297 8.148 1 50.25 238 THR B CA 1
ATOM 3896 C C . THR B 1 238 ? -18.344 28.172 7.09 1 50.25 238 THR B C 1
ATOM 3898 O O . THR B 1 238 ? -18.562 27.984 5.891 1 50.25 238 THR B O 1
ATOM 3901 N N . SER B 1 239 ? -18.094 29.578 7.234 1 41.38 239 SER B N 1
ATOM 3902 C CA . SER B 1 239 ? -17.969 30.406 6.043 1 41.38 239 SER B CA 1
ATOM 3903 C C . SER B 1 239 ? -16.625 30.203 5.359 1 41.38 239 SER B C 1
ATOM 3905 O O . SER B 1 239 ? -15.586 30.531 5.926 1 41.38 239 SER B O 1
ATOM 3907 N N . SER B 1 240 ? -16.344 29.266 4.734 1 42 240 SER B N 1
ATOM 3908 C CA . SER B 1 240 ? -15.195 28.859 3.918 1 42 240 SER B CA 1
ATOM 3909 C C . SER B 1 240 ? -14.508 30.062 3.289 1 42 240 SER B C 1
ATOM 3911 O O . SER B 1 240 ? -13.32 30.016 2.967 1 42 240 SER B O 1
ATOM 3913 N N . ALA B 1 241 ? -15.328 31.078 2.875 1 37.72 241 ALA B N 1
ATOM 3914 C CA . ALA B 1 241 ? -14.938 32.25 2.111 1 37.72 241 ALA B CA 1
ATOM 3915 C C . ALA B 1 241 ? -13.812 33.031 2.811 1 37.72 241 ALA B C 1
ATOM 3917 O O . ALA B 1 241 ? -12.93 33.594 2.152 1 37.72 241 ALA B O 1
ATOM 3918 N N . LEU B 1 242 ? -13.875 33.062 4.012 1 38.59 242 LEU B N 1
ATOM 3919 C CA . LEU B 1 242 ? -13.023 34 4.707 1 38.59 242 LEU B CA 1
ATOM 3920 C C . LEU B 1 242 ? -11.578 33.5 4.773 1 38.59 242 LEU B C 1
ATOM 3922 O O . LEU B 1 242 ? -10.641 34.312 4.812 1 38.59 242 LEU B O 1
ATOM 3926 N N . GLY B 1 243 ? -11.336 32.312 4.648 1 41.03 243 GLY B N 1
ATOM 3927 C CA . GLY B 1 243 ? -9.992 31.766 4.801 1 41.03 243 GLY B CA 1
ATOM 3928 C C . GLY B 1 243 ? -9.062 32.125 3.656 1 41.03 243 GLY B C 1
ATOM 3929 O O . GLY B 1 243 ? -7.902 32.469 3.879 1 41.03 243 GLY B O 1
ATOM 3930 N N . ALA B 1 244 ? -9.617 32.125 2.414 1 37.97 244 ALA B N 1
ATOM 3931 C CA . ALA B 1 244 ? -8.875 32.625 1.259 1 37.97 244 ALA B CA 1
ATOM 3932 C C . ALA B 1 244 ? -8.469 34.062 1.443 1 37.97 244 ALA B C 1
ATOM 3934 O O . ALA B 1 244 ? -7.344 34.469 1.117 1 37.97 244 ALA B O 1
ATOM 3935 N N . ALA B 1 245 ? -9.383 34.812 1.888 1 38.12 245 ALA B N 1
ATOM 3936 C CA . ALA B 1 245 ? -9.141 36.25 1.987 1 38.12 245 ALA B CA 1
ATOM 3937 C C . ALA B 1 245 ? -7.98 36.531 2.938 1 38.12 245 ALA B C 1
ATOM 3939 O O . ALA B 1 245 ? -7.18 37.438 2.691 1 38.12 245 ALA B O 1
ATOM 3940 N N . ALA B 1 246 ? -7.809 35.75 3.902 1 40.88 246 ALA B N 1
ATOM 3941 C CA . ALA B 1 246 ? -6.801 36.094 4.898 1 40.88 246 ALA B CA 1
ATOM 3942 C C . ALA B 1 246 ? -5.391 35.844 4.371 1 40.88 246 ALA B C 1
ATOM 3944 O O . ALA B 1 246 ? -4.465 36.594 4.633 1 40.88 246 ALA B O 1
ATOM 3945 N N . LEU B 1 247 ? -5.207 34.812 3.555 1 41.19 247 LEU B N 1
ATOM 3946 C CA . LEU B 1 247 ? -3.891 34.531 2.986 1 41.19 247 LEU B CA 1
ATOM 3947 C C . LEU B 1 247 ? -3.455 35.656 2.055 1 41.19 247 LEU B C 1
ATOM 3949 O O . LEU B 1 247 ? -2.293 36.062 2.074 1 41.19 247 LEU B O 1
ATOM 3953 N N . VAL B 1 248 ? -4.422 36.031 1.197 1 38.94 248 VAL B N 1
ATOM 3954 C CA . VAL B 1 248 ? -4.129 37.156 0.326 1 38.94 248 VAL B CA 1
ATOM 3955 C C . VAL B 1 248 ? -3.744 38.375 1.17 1 38.94 248 VAL B C 1
ATOM 3957 O O . VAL B 1 248 ? -2.822 39.125 0.82 1 38.94 248 VAL B O 1
ATOM 3960 N N . ALA B 1 249 ? -4.426 38.438 2.213 1 39.06 249 ALA B N 1
ATOM 3961 C CA . ALA B 1 249 ? -4.164 39.625 2.99 1 39.06 249 ALA B CA 1
ATOM 3962 C C . ALA B 1 249 ? -2.768 39.594 3.6 1 39.06 249 ALA B C 1
ATOM 3964 O O . ALA B 1 249 ? -2.057 40.625 3.596 1 39.06 249 ALA B O 1
ATOM 3965 N N . ARG B 1 250 ? -2.367 38.469 4.125 1 41.84 250 ARG B N 1
ATOM 3966 C CA . ARG B 1 250 ? -1.046 38.406 4.742 1 41.84 250 ARG B CA 1
ATOM 3967 C C . ARG B 1 250 ? 0.052 38.594 3.699 1 41.84 250 ARG B C 1
ATOM 3969 O O . ARG B 1 250 ? 1.037 39.312 3.941 1 41.84 250 ARG B O 1
ATOM 3976 N N . GLU B 1 251 ? -0.111 37.906 2.631 1 41.94 251 GLU B N 1
ATOM 3977 C CA . GLU B 1 251 ? 0.844 38.188 1.562 1 41.94 251 GLU B CA 1
ATOM 3978 C C . GLU B 1 251 ? 0.907 39.656 1.245 1 41.94 251 GLU B C 1
ATOM 3980 O O . GLU B 1 251 ? 1.958 40.188 0.855 1 41.94 251 GLU B O 1
ATOM 3985 N N . ALA B 1 252 ? -0.297 40.281 1.459 1 38.66 252 ALA B N 1
ATOM 3986 C CA . ALA B 1 252 ? -0.353 41.719 1.198 1 38.66 252 ALA B CA 1
ATOM 3987 C C . ALA B 1 252 ? 0.05 42.5 2.436 1 38.66 252 ALA B C 1
ATOM 3989 O O . ALA B 1 252 ? -0.015 43.75 2.436 1 38.66 252 ALA B O 1
ATOM 3990 N N . GLY B 1 253 ? 0.536 41.875 3.426 1 41.59 253 GLY B N 1
ATOM 3991 C CA . GLY B 1 253 ? 0.968 42.625 4.609 1 41.59 253 GLY B CA 1
ATOM 3992 C C . GLY B 1 253 ? -0.182 43.031 5.504 1 41.59 253 GLY B C 1
ATOM 3993 O O . GLY B 1 253 ? -0.043 43.969 6.309 1 41.59 253 GLY B O 1
ATOM 3994 N N . LEU B 1 254 ? -1.318 42.688 5.09 1 36.75 254 LEU B N 1
ATOM 3995 C CA . LEU B 1 254 ? -2.453 43.219 5.848 1 36.75 254 LEU B CA 1
ATOM 3996 C C . LEU B 1 254 ? -2.814 42.281 6.996 1 36.75 254 LEU B C 1
ATOM 3998 O O . LEU B 1 254 ? -2.664 41.062 6.875 1 36.75 254 LEU B O 1
ATOM 4002 N N . THR B 1 255 ? -2.803 42.781 8.273 1 36.97 255 THR B N 1
ATOM 4003 C CA . THR B 1 255 ? -3.273 42.156 9.492 1 36.97 255 THR B CA 1
ATOM 4004 C C . THR B 1 255 ? -4.75 41.781 9.375 1 36.97 255 THR B C 1
ATOM 4006 O O . THR B 1 255 ? -5.598 42.656 9.18 1 36.97 255 THR B O 1
ATOM 4009 N N . ILE B 1 256 ? -5.18 40.844 8.648 1 38.19 256 ILE B N 1
ATOM 4010 C CA . ILE B 1 256 ? -6.617 40.625 8.688 1 38.19 256 ILE B CA 1
ATOM 4011 C C . ILE B 1 256 ? -7.027 40.156 10.086 1 38.19 256 ILE B C 1
ATOM 4013 O O . ILE B 1 256 ? -6.312 39.375 10.719 1 38.19 256 ILE B O 1
ATOM 4017 N N . PRO B 1 257 ? -7.98 40.812 10.688 1 38.81 257 PRO B N 1
ATOM 4018 C CA . PRO B 1 257 ? -8.57 40.406 11.969 1 38.81 257 PRO B CA 1
ATOM 4019 C C . PRO B 1 257 ? -8.82 38.906 12.055 1 38.81 257 PRO B C 1
ATOM 4021 O O . PRO B 1 257 ? -9.031 38.25 11.031 1 38.81 257 PRO B O 1
ATOM 4024 N N . HIS B 1 258 ? -8.406 38.281 13.125 1 43.38 258 HIS B N 1
ATOM 4025 C CA . HIS B 1 258 ? -8.453 36.875 13.562 1 43.38 258 HIS B CA 1
ATOM 4026 C C . HIS B 1 258 ? -9.844 36.281 13.344 1 43.38 258 HIS B C 1
ATOM 4028 O O . HIS B 1 258 ? -10.766 36.562 14.109 1 43.38 258 HIS B O 1
ATOM 4034 N N . PRO B 1 259 ? -10.414 36.344 12.227 1 42.12 259 PRO B N 1
ATOM 4035 C CA . PRO B 1 259 ? -11.766 35.781 12.227 1 42.12 259 PRO B CA 1
ATOM 4036 C C . PRO B 1 259 ? -11.828 34.375 12.875 1 42.12 259 PRO B C 1
ATOM 4038 O O . PRO B 1 259 ? -10.828 33.656 12.883 1 42.12 259 PRO B O 1
ATOM 4041 N N . ASN B 1 260 ? -12.641 34.25 13.992 1 48.19 260 ASN B N 1
ATOM 4042 C CA . ASN B 1 260 ? -13.008 33 14.68 1 48.19 260 ASN B CA 1
ATOM 4043 C C . ASN B 1 260 ? -13.172 31.844 13.703 1 48.19 260 ASN B C 1
ATOM 4045 O O . ASN B 1 260 ? -14.297 31.453 13.391 1 48.19 260 ASN B O 1
ATOM 4049 N N . SER B 1 261 ? -12.266 31.609 12.805 1 59.12 261 SER B N 1
ATOM 4050 C CA . SER B 1 261 ? -12.406 30.75 11.641 1 59.12 261 SER B CA 1
ATOM 4051 C C . SER B 1 261 ? -12.273 29.281 12.016 1 59.12 261 SER B C 1
ATOM 4053 O O . SER B 1 261 ? -12.492 28.391 11.188 1 59.12 261 SER B O 1
ATOM 4055 N N . ALA B 1 262 ? -11.93 29.094 13.289 1 67.31 262 ALA B N 1
ATOM 4056 C CA . ALA B 1 262 ? -11.906 27.703 13.758 1 67.31 262 ALA B CA 1
ATOM 4057 C C . ALA B 1 262 ? -12.578 27.578 15.117 1 67.31 262 ALA B C 1
ATOM 4059 O O . ALA B 1 262 ? -12.438 28.469 15.969 1 67.31 262 ALA B O 1
ATOM 4060 N N . LYS B 1 263 ? -13.438 26.656 15.188 1 78.38 263 LYS B N 1
ATOM 4061 C CA . LYS B 1 263 ? -14.125 26.375 16.438 1 78.38 263 LYS B CA 1
ATOM 4062 C C . LYS B 1 263 ? -13.406 25.281 17.234 1 78.38 263 LYS B C 1
ATOM 4064 O O . LYS B 1 263 ? -13.055 24.234 16.688 1 78.38 263 LYS B O 1
ATOM 4069 N N . HIS B 1 264 ? -13.172 25.656 18.484 1 86.75 264 HIS B N 1
ATOM 4070 C CA . HIS B 1 264 ? -12.57 24.656 19.359 1 86.75 264 HIS B CA 1
ATOM 4071 C C . HIS B 1 264 ? -13.516 23.484 19.578 1 86.75 264 HIS B C 1
ATOM 4073 O O . HIS B 1 264 ? -14.695 23.672 19.875 1 86.75 264 HIS B O 1
ATOM 4079 N N . VAL B 1 265 ? -13.016 22.266 19.375 1 89.5 265 VAL B N 1
ATOM 4080 C CA . VAL B 1 265 ? -13.82 21.062 19.469 1 89.5 265 VAL B CA 1
ATOM 4081 C C . VAL B 1 265 ? -13.516 20.328 20.781 1 89.5 265 VAL B C 1
ATOM 4083 O O . VAL B 1 265 ? -14.422 20 21.547 1 89.5 265 VAL B O 1
ATOM 4086 N N . GLU B 1 266 ? -12.312 20.094 21.016 1 93.94 266 GLU B N 1
ATOM 4087 C CA . GLU B 1 266 ? -11.898 19.406 22.234 1 93.94 266 GLU B CA 1
ATOM 4088 C C . GLU B 1 266 ? -10.398 19.547 22.469 1 93.94 266 GLU B C 1
ATOM 4090 O O . GLU B 1 266 ? -9.664 19.984 21.578 1 93.94 266 GLU B O 1
ATOM 4095 N N . THR B 1 267 ? -10.031 19.375 23.766 1 95.75 267 THR B N 1
ATOM 4096 C CA . THR B 1 267 ? -8.633 19.297 24.156 1 95.75 267 THR B CA 1
ATOM 4097 C C . THR B 1 267 ? -8.281 17.891 24.641 1 95.75 267 THR B C 1
ATOM 4099 O O . THR B 1 267 ? -9.031 17.297 25.406 1 95.75 267 THR B O 1
ATOM 4102 N N . ILE B 1 268 ? -7.254 17.359 24.062 1 96.88 268 ILE B N 1
ATOM 4103 C CA . ILE B 1 268 ? -6.789 16.047 24.484 1 96.88 268 ILE B CA 1
ATOM 4104 C C . ILE B 1 268 ? -5.492 16.188 25.281 1 96.88 268 ILE B C 1
ATOM 4106 O O . ILE B 1 268 ? -4.508 16.734 24.781 1 96.88 268 ILE B O 1
ATOM 4110 N N . ASN B 1 269 ? -5.508 15.68 26.484 1 97 269 ASN B N 1
ATOM 4111 C CA . ASN B 1 269 ? -4.312 15.656 27.328 1 97 269 ASN B CA 1
ATOM 4112 C C . ASN B 1 269 ? -3.623 14.297 27.281 1 97 269 ASN B C 1
ATOM 4114 O O . ASN B 1 269 ? -4.254 13.266 27.531 1 97 269 ASN B O 1
ATOM 4118 N N . PHE B 1 270 ? -2.342 14.305 26.984 1 95.19 270 PHE B N 1
ATOM 4119 C CA . PHE B 1 270 ? -1.608 13.055 26.891 1 95.19 270 PHE B CA 1
ATOM 4120 C C . PHE B 1 270 ? -0.752 12.836 28.141 1 95.19 270 PHE B C 1
ATOM 4122 O O . PHE B 1 270 ? -0.448 11.695 28.5 1 95.19 270 PHE B O 1
ATOM 4129 N N . TYR B 1 271 ? -0.244 13.781 28.75 1 88.56 271 TYR B N 1
ATOM 4130 C CA . TYR B 1 271 ? 0.396 13.703 30.062 1 88.56 271 TYR B CA 1
ATOM 4131 C C . TYR B 1 271 ? 0.497 15.086 30.703 1 88.56 271 TYR B C 1
ATOM 4133 O O . TYR B 1 271 ? 0.417 16.109 30.016 1 88.56 271 TYR B O 1
#

Sequence (542 aa):
MQLGGGQYRTRTGLGLSGAEGARDNALFIEYLKVHHGDLADHLYLASDAVATVAAAFEQGGVILIAGTGSSCRVLLNNGRVFGVGGWGHQIGDGGSGFWIAIRAIRIVFDEDDGMEIPHESTALIRELLLKHFKIEDKVDILEYLYNKFRKSHIASFTGELAKHLDDPAINKLFFDAGELLGKQFVVASGHLPSECRAEVNLVLVGSVFLSWDVVKKGFVHAVTGSWIPKVNIYRPSTSSALGAAALVAREAGLTIPHPNSAKHVETINFYMQLGGGQYRTRTGLGLSGAEGARDNALFIEYLKVHHGDLADHLYLASDAVATVAAAFEQGGVILIAGTGSSCRVLLNNGRVFGVGGWGHQIGDGGSGFWIAIRAIRIVFDEDDGMEIPHESTALIRELLLKHFKIEDKVDILEYLYNKFRKSHIASFTGELAKHLDDPAINKLFFDAGELLGKQFVVASGHLPSECRAEVNLVLVGSVFLSWDVVKKGFVHAVTGSWIPKVNIYRPSTSSALGAAALVAREAGLTIPHPNSAKHVETINFY

Foldseek 3Di:
DDPPPPPPPPPCPDDPDLVNQVVCVVVLLVCCVPVVVVCVVVSLVVLLVQLLQVLQDCQWAKEWEAELFTWIWTAGNVGGIDIAFPPDDVPGRFLHLLNLLVVLLVVVVCVVVVVDDDPFDSVVSVVLCCVLVVHDDSVVCVCQVPVVDDSNSSSCSSVVLLVPCVRPVSLVSLLRSLLVSLLRRLVNLVVRDPVQQQEHEYEYHYDSCVSVVSSVNSNLVNNAPGSHFKYWYKYFDPPSVVSNVSSVQVVVVHPPNSPPRIDTDDMDGRD/DDPPPPPPPPPCPDDPDLVNQVVCVVVLLVCCVVVVVVCVVVSLVVLLVQLLQVLQPCAWAKEWEAELFTWIWTAGNVGGIDIAFPPDDVPGRFLHLLNLLVVLLVVVVCVVVVVDDDPFDSVVSVVLCCVLVVHDDSVVCVCQVPVVDDSNSSSCSSVVLLVPCVRPVSLVSLLRSLLVSLLRRLVNLVPRDPVAQQEHEYEYHYDSCVSVVSSVNSNLVNNAPGSHFKYWYKYFDPPSVVSSVSSVQVVVVHPPNSPPRIDTDDMDGRD